Protein AF-0000000078794596 (afdb_homodimer)

InterPro domains:
  IPR001173 Glycosyltransferase 2-like [PF00535] (13-139)
  IPR029044 Nucleotide-diphospho-sugar transferases [G3DSA:3.90.550.10] (10-249)
  IPR029044 Nucleotide-diphospho-sugar transferases [SSF53448] (13-224)

Foldseek 3Di:
DAEEEEEEDADALQQLQALVQVVLAPDDPYAYEYEAQYADPVSSVVNCVSCVVVCPDPRYHYDYDPHHDFDFVRVVVSLVPGDHQKYAYDYSRKHWHNHQVVVVVVLCVVPVPFFKEFEKAFEAEPVRHTDDIWDDDDQWDALVRQLVCVLVVNGDFDRGRMMGGSVLCVVLPHFDDQARDPCRRVLSRSSSRNVTYGYDHDHTMYHYDYCPDPVLDLVNLVSVLVVLVVNLVSVLVSLCVVCVVPPDDDDSVRSNVSSVVSSLVVNLVSLLSSLLVAAQVVSVVVCVVCVVSYDPVSSVSSNVNHPPPD/DAEEEEEEDADALQQLQALVQVVLAPDDPYAYEYEAQYADPVSSVVNCVSCVVVCPDPRYHYDYDPHHDFDFVRVVVSLVVGDHQKYAYDYSRKHWHNHQVVVVVVLCVVPVPFFKEFEKAFEAEPVRHTDDIQDDDDQWDALVRQLVCVLVVNGDFDRGRMMGGSVLCVVVPHFDDQARDPCRRVLSRSSSRNVTYGYDHDHTMYHYDYCPDPVLDLVVLVSVLVVLVVNLVSVLVSLCVVPVVPPDPDDSVRSNVSSVVSSLVVNLVSLLSSLLVAAQVVSVVVCVVCVVSYDVVSSVSSNVNHPPPD

Secondary structure (DSSP, 8-state):
--EEEEEEES--TTHHHHHHHHHT-S--SEEEEEEE--SSHHHHHHHHHHHGGGTTSTTEEEEE-SSPPPHHHHHHHHHHH--SSEEEEPPTT-EE-TTHHHHHHHHHHH-TT-SEEEEEEEEE-TTS-EEEEPPP--SEE-HHHHHHHHHTT-----GGGEEEEHHHHHHTTSS-SS-SSTTHHHHHHHHHGGG-EEEEEEEEEEEE--TT-GGG-HHHHHHHHHHHHHHHHHHHHHHHHHHTTT-SS--HHHHHHHHHHHHHHHHHHHHHHHHHHS-HHHHHHHHHHTGGGS-HHHHHHHHHHS----/--EEEEEEES--TTHHHHHHHHHT-S--SEEEEEEE--SSHHHHHHHHHHHGGGTTSTTEEEEE-SSPPPHHHHHHHHHTT--SSEEEEPPTT-EE-TTHHHHHHHHHHH-TT--EEEEEEEEE-TTS-EEEEPPP--SEE-HHHHHHHHHTT-----GGGEEEEHHHHHHTTSS-SS-SSTTHHHHHHHHHGGG-EEEEEEEEEEEE--TT-GGG-HHHHHHHHHHHHHHHHHHHHHHHHHHTT--SSS-HHHHHHHHHHHHHHHHHHHHHHHHHHS-HHHHHHHHHHTGGGS-HHHHHHHHHHS----

Solvent-accessible surface area (backbone atoms only — not comparable to full-atom values): 32627 Å² total; per-residue (Å²): 95,50,31,23,41,29,34,57,31,72,59,62,94,38,27,66,57,18,52,52,24,59,76,52,38,70,49,78,58,49,35,39,41,38,33,42,35,25,81,44,72,66,47,37,49,54,49,47,62,69,44,52,85,55,58,79,43,88,51,42,46,79,50,71,50,94,59,54,59,54,48,19,63,46,53,38,61,47,56,73,70,54,71,21,54,25,37,34,50,43,56,34,61,28,37,47,37,44,54,36,61,44,52,50,51,53,51,44,69,75,38,73,86,47,50,27,39,36,48,19,35,34,34,20,36,84,84,67,43,81,72,48,64,54,66,81,63,30,53,59,38,48,41,65,56,48,50,47,24,38,68,67,62,50,46,85,84,56,60,59,42,36,38,30,28,36,65,52,41,53,74,70,66,43,48,53,72,85,34,67,59,62,54,42,50,57,55,38,51,57,66,49,13,76,78,9,36,36,46,43,82,55,71,31,34,37,44,56,48,51,85,82,38,71,90,65,37,70,78,49,52,64,55,40,58,58,22,45,53,48,41,47,51,53,50,47,53,52,49,51,63,54,43,70,71,69,72,66,91,68,54,60,71,56,54,53,48,47,51,50,51,43,48,39,50,51,47,34,50,51,47,30,52,48,10,43,73,35,47,55,68,59,33,48,51,51,40,64,75,40,43,90,58,35,59,67,68,48,49,54,55,13,58,68,41,20,53,75,81,118,94,51,31,23,42,29,34,57,30,72,58,62,94,37,27,66,57,20,52,52,25,59,76,52,38,72,48,79,61,48,37,37,41,39,35,40,35,23,81,42,73,67,46,37,50,53,50,47,62,71,44,52,86,56,56,78,42,87,50,41,46,77,51,70,50,94,58,56,60,55,49,19,59,45,51,38,60,49,57,72,69,54,72,21,52,25,36,34,50,42,57,34,60,27,36,46,37,45,54,37,61,42,52,50,51,52,51,43,68,76,38,74,86,46,47,26,38,35,48,20,35,34,32,20,35,85,83,68,44,81,72,48,65,54,64,79,63,28,55,58,38,49,41,65,57,51,50,48,25,38,68,68,62,50,46,86,85,56,61,59,42,37,38,30,27,37,65,53,41,53,73,70,67,43,48,53,72,82,32,65,59,63,53,42,51,57,56,40,51,57,67,48,14,76,77,9,35,37,45,44,81,57,70,29,33,38,44,56,50,52,85,81,38,71,89,66,37,70,78,48,51,63,54,41,57,58,22,45,53,49,43,49,52,55,50,47,53,51,49,52,63,56,47,70,74,62,82,62,92,67,55,62,70,58,52,53,50,47,52,52,49,44,47,40,51,51,48,35,50,51,48,32,52,49,10,44,74,37,46,56,68,60,32,48,51,51,41,66,75,39,44,89,58,35,59,69,69,49,49,54,56,13,59,69,42,20,54,74,80,119

pLDDT: mean 87.9, std 17.34, range [24.52, 98.88]

Structure (mmCIF, N/CA/C/O backbone):
data_AF-0000000078794596-model_v1
#
loop_
_entity.id
_entity.type
_entity.pdbx_description
1 polymer 'Glycosyl transferase family 2'
#
loop_
_atom_site.group_PDB
_atom_site.id
_atom_site.type_symbol
_atom_site.label_atom_id
_atom_site.label_alt_id
_atom_site.label_comp_id
_atom_site.label_asym_id
_atom_site.label_entity_id
_atom_site.label_seq_id
_atom_site.pdbx_PDB_ins_code
_atom_site.Cartn_x
_atom_site.Cartn_y
_atom_site.Cartn_z
_atom_site.occupancy
_atom_site.B_iso_or_equiv
_atom_site.auth_seq_id
_atom_site.auth_comp_id
_atom_site.auth_asym_id
_atom_site.auth_atom_id
_atom_site.pdbx_PDB_model_num
ATOM 1 N N . MET A 1 1 ? 18.156 30.609 3.379 1 90.88 1 MET A N 1
ATOM 2 C CA . MET A 1 1 ? 17.391 29.781 4.301 1 90.88 1 MET A CA 1
ATOM 3 C C . MET A 1 1 ? 16.859 28.531 3.598 1 90.88 1 MET A C 1
ATOM 5 O O . MET A 1 1 ? 16.281 28.609 2.512 1 90.88 1 MET A O 1
ATOM 9 N N . LYS A 1 2 ? 17.219 27.391 4.227 1 94.88 2 LYS A N 1
ATOM 10 C CA . LYS A 1 2 ? 16.953 26.141 3.518 1 94.88 2 LYS A CA 1
ATOM 11 C C . LYS A 1 2 ? 15.508 25.703 3.713 1 94.88 2 LYS A C 1
ATOM 13 O O . LYS A 1 2 ? 14.82 25.359 2.748 1 94.88 2 LYS A O 1
ATOM 18 N N . PHE A 1 3 ? 15.086 25.75 4.941 1 98.75 3 PHE A N 1
ATOM 19 C CA . PHE A 1 3 ? 13.758 25.219 5.211 1 98.75 3 PHE A CA 1
ATOM 20 C C . PHE A 1 3 ? 12.891 26.25 5.926 1 98.75 3 PHE A C 1
ATOM 22 O O . PHE A 1 3 ? 13.398 27.047 6.723 1 98.75 3 PHE A O 1
ATOM 29 N N . THR A 1 4 ? 11.602 26.344 5.68 1 98.88 4 THR A N 1
ATOM 30 C CA . THR A 1 4 ? 10.578 27 6.488 1 98.88 4 THR A CA 1
ATOM 31 C C . THR A 1 4 ? 9.602 25.969 7.066 1 98.88 4 THR A C 1
ATOM 33 O O . THR A 1 4 ? 9.016 25.172 6.328 1 98.88 4 THR A O 1
ATOM 36 N N . ILE A 1 5 ? 9.484 25.953 8.352 1 98.88 5 ILE A N 1
ATOM 37 C CA . ILE A 1 5 ? 8.422 25.219 9.023 1 98.88 5 ILE A CA 1
ATOM 38 C C . ILE A 1 5 ? 7.293 26.172 9.414 1 98.88 5 ILE A C 1
ATOM 40 O O . ILE A 1 5 ? 7.496 27.078 10.219 1 98.88 5 ILE A O 1
ATOM 44 N N . GLY A 1 6 ? 6.152 26.016 8.812 1 98.88 6 GLY A N 1
ATOM 45 C CA . GLY A 1 6 ? 4.965 26.734 9.258 1 98.88 6 GLY A CA 1
ATOM 46 C C . GLY A 1 6 ? 4.195 26.016 10.336 1 98.88 6 GLY A C 1
ATOM 47 O O . GLY A 1 6 ? 4.004 24.797 10.258 1 98.88 6 GLY A O 1
ATOM 48 N N . LEU A 1 7 ? 3.768 26.719 11.336 1 98.81 7 LEU A N 1
ATOM 49 C CA . LEU A 1 7 ? 2.99 26.141 12.43 1 98.81 7 LEU A CA 1
ATOM 50 C C . LEU A 1 7 ? 1.712 26.938 12.664 1 98.81 7 LEU A C 1
ATOM 52 O O . LEU A 1 7 ? 1.688 27.859 13.492 1 98.81 7 LEU A O 1
ATOM 56 N N . PRO A 1 8 ? 0.676 26.578 11.961 1 98.5 8 PRO A N 1
ATOM 57 C CA . PRO A 1 8 ? -0.634 27.156 12.273 1 98.5 8 PRO A CA 1
ATOM 58 C C . PRO A 1 8 ? -1.239 26.578 13.555 1 98.5 8 PRO A C 1
ATOM 60 O O . PRO A 1 8 ? -1.295 25.359 13.719 1 98.5 8 PRO A O 1
ATOM 63 N N . ILE A 1 9 ? -1.751 27.469 14.438 1 98.31 9 ILE A N 1
ATOM 64 C CA . ILE A 1 9 ? -2.189 26.969 15.734 1 98.31 9 ILE A CA 1
ATOM 65 C C . ILE A 1 9 ? -3.662 27.312 15.945 1 98.31 9 ILE A C 1
ATOM 67 O O . ILE A 1 9 ? -4.066 28.469 15.805 1 98.31 9 ILE A O 1
ATOM 71 N N . THR A 1 10 ? -4.426 26.266 16.219 1 95.31 10 THR A N 1
ATOM 72 C CA . THR A 1 10 ? -5.816 26.453 16.625 1 95.31 10 THR A CA 1
ATOM 73 C C . THR A 1 10 ? -6.09 25.766 17.953 1 95.31 10 THR A C 1
ATOM 75 O O . THR A 1 10 ? -7.086 26.062 18.625 1 95.31 10 THR A O 1
ATOM 78 N N . LYS A 1 11 ? -5.199 24.797 18.297 1 92.44 11 LYS A N 1
ATOM 79 C CA . LYS A 1 11 ? -5.336 24.016 19.531 1 92.44 11 LYS A CA 1
ATOM 80 C C . LYS A 1 11 ? -4.086 24.125 20.391 1 92.44 11 LYS A C 1
ATOM 82 O O . LYS A 1 11 ? -2.988 24.359 19.891 1 92.44 11 LYS A O 1
ATOM 87 N N . THR A 1 12 ? -4.359 23.812 21.766 1 96.19 12 THR A N 1
ATOM 88 C CA . THR A 1 12 ? -3.215 24.031 22.641 1 96.19 12 THR A CA 1
ATOM 89 C C . THR A 1 12 ? -2.809 22.719 23.328 1 96.19 12 THR A C 1
ATOM 91 O O . THR A 1 12 ? -1.715 22.625 23.875 1 96.19 12 THR A O 1
ATOM 94 N N . LYS A 1 13 ? -3.627 21.719 23.406 1 94 13 LYS A N 1
ATOM 95 C CA . LYS A 1 13 ? -3.422 20.516 24.203 1 94 13 LYS A CA 1
ATOM 96 C C . LYS A 1 13 ? -2.035 19.922 23.969 1 94 13 LYS A C 1
ATOM 98 O O . LYS A 1 13 ? -1.336 19.562 24.906 1 94 13 LYS A O 1
ATOM 103 N N . TYR A 1 14 ? -1.513 19.891 22.734 1 96.75 14 TYR A N 1
ATOM 104 C CA . TYR A 1 14 ? -0.239 19.266 22.391 1 96.75 14 TYR A CA 1
ATOM 105 C C . TYR A 1 14 ? 0.725 20.297 21.797 1 96.75 14 TYR A C 1
ATOM 107 O O . TYR A 1 14 ? 1.727 19.922 21.188 1 96.75 14 TYR A O 1
ATOM 115 N N . LEU A 1 15 ? 0.497 21.531 22.047 1 98.06 15 LEU A N 1
ATOM 116 C CA . LEU A 1 15 ? 1.23 22.594 21.391 1 98.06 15 LEU A CA 1
ATOM 117 C C . LEU A 1 15 ? 2.672 22.656 21.875 1 98.06 15 LEU A C 1
ATOM 119 O O . LEU A 1 15 ? 3.598 22.859 21.094 1 98.06 15 LEU A O 1
ATOM 123 N N . LYS A 1 16 ? 2.859 22.516 23.172 1 98.06 16 LYS A N 1
ATOM 124 C CA . LYS A 1 16 ? 4.211 22.578 23.719 1 98.06 16 LYS A CA 1
ATOM 125 C C . LYS A 1 16 ? 5.094 21.484 23.109 1 98.06 16 LYS A C 1
ATOM 127 O O . LYS A 1 16 ? 6.242 21.734 22.734 1 98.06 16 LYS A O 1
ATOM 132 N N . VAL A 1 17 ? 4.527 20.281 23.031 1 97.56 17 VAL A N 1
ATOM 133 C CA . VAL A 1 17 ? 5.254 19.156 22.453 1 97.56 17 VAL A CA 1
ATOM 134 C C . VAL A 1 17 ? 5.598 19.453 21 1 97.56 17 VAL A C 1
ATOM 136 O O . VAL A 1 17 ? 6.719 19.188 20.547 1 97.56 17 VAL A O 1
ATOM 139 N N . ALA A 1 18 ? 4.652 19.938 20.25 1 98.19 18 ALA A N 1
ATOM 140 C CA . ALA A 1 18 ? 4.875 20.297 18.859 1 98.19 18 ALA A CA 1
ATOM 141 C C . ALA A 1 18 ? 5.988 21.344 18.734 1 98.19 18 ALA A C 1
ATOM 143 O O . ALA A 1 18 ? 6.934 21.156 17.953 1 98.19 18 ALA A O 1
ATOM 144 N N . LEU A 1 19 ? 5.895 22.391 19.516 1 98.5 19 LEU A N 1
ATOM 145 C CA . LEU A 1 19 ? 6.875 23.484 19.484 1 98.5 19 LEU A CA 1
ATOM 146 C C . LEU A 1 19 ? 8.266 22.969 19.844 1 98.5 19 LEU A C 1
ATOM 148 O O . LEU A 1 19 ? 9.242 23.266 19.156 1 98.5 19 LEU A O 1
ATOM 152 N N . ASP A 1 20 ? 8.359 22.156 20.906 1 98.31 20 ASP A N 1
ATOM 153 C CA . ASP A 1 20 ? 9.633 21.594 21.344 1 98.31 20 ASP A CA 1
ATOM 154 C C . ASP A 1 20 ? 10.266 20.734 20.234 1 98.31 20 ASP A C 1
ATOM 156 O O . ASP A 1 20 ? 11.477 20.797 20.016 1 98.31 20 ASP A O 1
ATOM 160 N N . SER A 1 21 ? 9.453 19.984 19.531 1 98.5 21 SER A N 1
ATOM 161 C CA . SER A 1 21 ? 9.969 19.109 18.5 1 98.5 21 SER A CA 1
ATOM 162 C C . SER A 1 21 ? 10.523 19.906 17.328 1 98.5 21 SER A C 1
ATOM 164 O O . SER A 1 21 ? 11.445 19.453 16.641 1 98.5 21 SER A O 1
ATOM 166 N N . ILE A 1 22 ? 9.969 21.078 17.062 1 98.31 22 ILE A N 1
ATOM 167 C CA . ILE A 1 22 ? 10.406 21.906 15.953 1 98.31 22 ILE A CA 1
ATOM 168 C C . ILE A 1 22 ? 11.719 22.594 16.312 1 98.31 22 ILE A C 1
ATOM 170 O O . ILE A 1 22 ? 12.672 22.578 15.523 1 98.31 22 ILE A O 1
ATOM 174 N N . VAL A 1 23 ? 11.82 23.156 17.484 1 97.12 23 VAL A N 1
ATOM 175 C CA . VAL A 1 23 ? 12.961 23.984 17.844 1 97.12 23 VAL A CA 1
ATOM 176 C C . VAL A 1 23 ? 14.18 23.109 18.109 1 97.12 23 VAL A C 1
ATOM 178 O O . VAL A 1 23 ? 15.312 23.594 18.141 1 97.12 23 VAL A O 1
ATOM 181 N N . ASN A 1 24 ? 13.977 21.781 18.281 1 95.31 24 ASN A N 1
ATOM 182 C CA . ASN A 1 24 ? 15.07 20.875 18.625 1 95.31 24 ASN A CA 1
ATOM 183 C C . ASN A 1 24 ? 15.578 20.125 17.406 1 95.31 24 ASN A C 1
ATOM 185 O O . ASN A 1 24 ? 16.234 19.094 17.531 1 95.31 24 ASN A O 1
ATOM 189 N N . GLN A 1 25 ? 15.305 20.641 16.297 1 97.94 25 GLN A N 1
ATOM 190 C CA . GLN A 1 25 ? 15.828 20.016 15.078 1 97.94 25 GLN A CA 1
ATOM 191 C C . GLN A 1 25 ? 17.344 20.078 15.031 1 97.94 25 GLN A C 1
ATOM 193 O O . GLN A 1 25 ? 17.938 21.094 15.406 1 97.94 25 GLN A O 1
ATOM 198 N N . SER A 1 26 ? 17.953 19.047 14.508 1 98 26 SER A N 1
ATOM 199 C CA . SER A 1 26 ? 19.406 18.953 14.453 1 98 26 SER A CA 1
ATOM 200 C C . SER A 1 26 ? 19.969 19.781 13.305 1 98 26 SER A C 1
ATOM 202 O O . SER A 1 26 ? 21.141 20.188 13.336 1 98 26 SER A O 1
ATOM 204 N N . PHE A 1 27 ? 19.219 20.031 12.305 1 97.75 27 PHE A N 1
ATOM 205 C CA . PHE A 1 27 ? 19.625 20.859 11.164 1 97.75 27 PHE A CA 1
ATOM 206 C C . PHE A 1 27 ? 19.516 22.344 11.508 1 97.75 27 PHE A C 1
ATOM 208 O O . PHE A 1 27 ? 18.484 22.797 11.992 1 97.75 27 PHE A O 1
ATOM 215 N N . PRO A 1 28 ? 20.406 23.172 11.148 1 96.44 28 PRO A N 1
ATOM 216 C CA . PRO A 1 28 ? 20.453 24.531 11.688 1 96.44 28 PRO A CA 1
ATOM 217 C C . PRO A 1 28 ? 19.797 25.547 10.758 1 96.44 28 PRO A C 1
ATOM 219 O O . PRO A 1 28 ? 19.359 26.609 11.211 1 96.44 28 PRO A O 1
ATOM 222 N N . ASP A 1 29 ? 19.766 25.328 9.516 1 98.06 29 ASP A N 1
ATOM 223 C CA . ASP A 1 29 ? 19.375 26.359 8.555 1 98.06 29 ASP A CA 1
ATOM 224 C C . ASP A 1 29 ? 17.891 26.297 8.25 1 98.06 29 ASP A C 1
ATOM 226 O O . ASP A 1 29 ? 17.484 25.891 7.156 1 98.06 29 ASP A O 1
ATOM 230 N N . TYR A 1 30 ? 17.031 26.75 9.203 1 98.62 30 TYR A N 1
ATOM 231 C CA . TYR A 1 30 ? 15.586 26.797 9.008 1 98.62 30 TYR A CA 1
ATOM 232 C C . TYR A 1 30 ? 14.969 27.953 9.781 1 98.62 30 TYR A C 1
ATOM 234 O O . TYR A 1 30 ? 15.594 28.5 10.688 1 98.62 30 TYR A O 1
ATOM 242 N N . GLU A 1 31 ? 13.789 28.328 9.367 1 98.62 31 GLU A N 1
ATOM 243 C CA . GLU A 1 31 ? 12.977 29.297 10.102 1 98.62 31 GLU A CA 1
ATOM 244 C C . GLU A 1 31 ? 11.633 28.688 10.508 1 98.62 31 GLU A C 1
ATOM 246 O O . GLU A 1 31 ? 11.195 27.703 9.922 1 98.62 31 GLU A O 1
ATOM 251 N N . ILE A 1 32 ? 11.094 29.219 11.539 1 98.75 32 ILE A N 1
ATOM 252 C CA . ILE A 1 32 ? 9.781 28.828 12.031 1 98.75 32 ILE A CA 1
ATOM 253 C C . ILE A 1 32 ? 8.812 30.016 11.914 1 98.75 32 ILE A C 1
ATOM 255 O O . ILE A 1 32 ? 9.117 31.109 12.367 1 98.75 32 ILE A O 1
ATOM 259 N N . ILE A 1 33 ? 7.727 29.781 11.297 1 98.88 33 ILE A N 1
ATOM 260 C CA . ILE A 1 33 ? 6.676 30.797 11.234 1 98.88 33 ILE A CA 1
ATOM 261 C C . ILE A 1 33 ? 5.445 30.297 11.992 1 98.88 33 ILE A C 1
ATOM 263 O O . ILE A 1 33 ? 4.762 29.375 11.547 1 98.88 33 ILE A O 1
ATOM 267 N N . ILE A 1 34 ? 5.18 30.938 13.109 1 98.81 34 ILE A N 1
ATOM 268 C CA . ILE A 1 34 ? 4.074 30.562 13.984 1 98.81 34 ILE A CA 1
ATOM 269 C C . ILE A 1 34 ? 2.873 31.469 13.719 1 98.81 34 ILE A C 1
ATOM 271 O O . ILE A 1 34 ? 2.982 32.688 13.805 1 98.81 34 ILE A O 1
ATOM 275 N N . LYS A 1 35 ? 1.809 30.875 13.359 1 98.81 35 LYS A N 1
ATOM 276 C CA . LYS A 1 35 ? 0.577 31.625 13.125 1 98.81 35 LYS A CA 1
ATOM 277 C C . LYS A 1 35 ? -0.486 31.281 14.164 1 98.81 35 LYS A C 1
ATOM 279 O O . LYS A 1 35 ? -1.028 30.172 14.156 1 98.81 35 LYS A O 1
ATOM 284 N N . ASN A 1 36 ? -0.787 32.219 15.008 1 98.75 36 ASN A N 1
ATOM 285 C CA . ASN A 1 36 ? -1.881 32.125 15.961 1 98.75 36 ASN A CA 1
ATOM 286 C C . ASN A 1 36 ? -3.236 32.344 15.297 1 98.75 36 ASN A C 1
ATOM 288 O O . ASN A 1 36 ? -3.623 33.469 15.031 1 98.75 36 ASN A O 1
ATOM 292 N N . ASN A 1 37 ? -3.912 31.219 15.102 1 98.19 37 ASN A N 1
ATOM 293 C CA . ASN A 1 37 ? -5.219 31.234 14.453 1 98.19 37 ASN A CA 1
ATOM 294 C C . ASN A 1 37 ? -6.332 30.859 15.43 1 98.19 37 ASN A C 1
ATOM 296 O O . ASN A 1 37 ? -7.258 30.125 15.062 1 98.19 37 ASN A O 1
ATOM 300 N N . GLY A 1 38 ? -6.27 31.312 16.609 1 96.75 38 GLY A N 1
ATOM 301 C CA . GLY A 1 38 ? -7.266 31.062 17.641 1 96.75 38 GLY A CA 1
ATOM 302 C C . GLY A 1 38 ? -8.641 31.609 17.281 1 96.75 38 GLY A C 1
ATOM 303 O O . GLY A 1 38 ? -8.758 32.688 16.688 1 96.75 38 GLY A O 1
ATOM 304 N N . ALA A 1 39 ? -9.633 30.938 17.75 1 93.62 39 ALA A N 1
ATOM 305 C CA . ALA A 1 39 ? -11.008 31.266 17.391 1 93.62 39 ALA A CA 1
ATOM 306 C C . ALA A 1 39 ? -11.539 32.406 18.25 1 93.62 39 ALA A C 1
ATOM 308 O O . ALA A 1 39 ? -12.469 33.125 17.844 1 93.62 39 ALA A O 1
ATOM 309 N N . THR A 1 40 ? -11 32.531 19.516 1 95.56 40 THR A N 1
ATOM 310 C CA . THR A 1 40 ? -11.414 33.594 20.453 1 95.56 40 THR A CA 1
ATOM 311 C C . THR A 1 40 ? -10.195 34.344 20.984 1 95.56 40 THR A C 1
ATOM 313 O O . THR A 1 40 ? -9.062 33.875 20.859 1 95.56 40 THR A O 1
ATOM 316 N N . GLU A 1 41 ? -10.539 35.438 21.547 1 96.06 41 GLU A N 1
ATOM 317 C CA . GLU A 1 41 ? -9.461 36.188 22.172 1 96.06 41 GLU A CA 1
ATOM 318 C C . GLU A 1 41 ? -8.805 35.406 23.297 1 96.06 41 GLU A C 1
ATOM 320 O O . GLU A 1 41 ? -7.59 35.5 23.484 1 96.06 41 GLU A O 1
ATOM 325 N N . GLU A 1 42 ? -9.602 34.688 24 1 96.5 42 GLU A N 1
ATOM 326 C CA . GLU A 1 42 ? -9.078 33.875 25.094 1 96.5 42 GLU A CA 1
ATOM 327 C C . GLU A 1 42 ? -8.133 32.812 24.562 1 96.5 42 GLU A C 1
ATOM 329 O O . GLU A 1 42 ? -7.074 32.562 25.141 1 96.5 42 GLU A O 1
ATOM 334 N N . LYS A 1 43 ? -8.531 32.219 23.516 1 96.75 43 LYS A N 1
ATOM 335 C CA . LYS A 1 43 ? -7.691 31.188 22.906 1 96.75 43 LYS A CA 1
ATOM 336 C C . LYS A 1 43 ? -6.395 31.781 22.375 1 96.75 43 LYS A C 1
ATOM 338 O O . LYS A 1 43 ? -5.324 31.172 22.516 1 96.75 43 LYS A O 1
ATOM 343 N N . LYS A 1 44 ? -6.461 32.875 21.766 1 97.81 44 LYS A N 1
ATOM 344 C CA . LYS A 1 44 ? -5.273 33.562 21.25 1 97.81 44 LYS A CA 1
ATOM 345 C C . LYS A 1 44 ? -4.281 33.844 22.359 1 97.81 44 LYS A C 1
ATOM 347 O O . LYS A 1 44 ? -3.072 33.688 22.188 1 97.81 44 LYS A O 1
ATOM 352 N N . LYS A 1 45 ? -4.863 34.25 23.438 1 97.81 45 LYS A N 1
ATOM 353 C CA . LYS A 1 45 ? -4.012 34.562 24.578 1 97.81 45 LYS A CA 1
ATOM 354 C C . LYS A 1 45 ? -3.344 33.281 25.109 1 97.81 45 LYS A C 1
ATOM 356 O O . LYS A 1 45 ? -2.17 33.312 25.484 1 97.81 45 LYS A O 1
ATOM 361 N N . GLU A 1 46 ? -4.121 32.281 25.188 1 98 46 GLU A N 1
ATOM 362 C CA . GLU A 1 46 ? -3.594 30.984 25.609 1 98 46 GLU A CA 1
ATOM 363 C C . GLU A 1 46 ? -2.453 30.531 24.703 1 98 46 GLU A C 1
ATOM 365 O O . GLU A 1 46 ? -1.393 30.125 25.188 1 98 46 GLU A O 1
ATOM 370 N N . ILE A 1 47 ? -2.664 30.641 23.422 1 98.5 47 ILE A N 1
ATOM 371 C CA . ILE A 1 47 ? -1.67 30.234 22.422 1 98.5 47 ILE A CA 1
ATOM 372 C C . ILE A 1 47 ? -0.412 31.078 22.594 1 98.5 47 ILE A C 1
ATOM 374 O O . ILE A 1 47 ? 0.703 30.562 22.625 1 98.5 47 ILE A O 1
ATOM 378 N N . LYS A 1 48 ? -0.614 32.344 22.703 1 98.19 48 LYS A N 1
ATOM 379 C CA . LYS A 1 48 ? 0.512 33.25 22.875 1 98.19 48 LYS A CA 1
ATOM 380 C C . LYS A 1 48 ? 1.331 32.906 24.109 1 98.19 48 LYS A C 1
ATOM 382 O O . LYS A 1 48 ? 2.562 32.906 24.062 1 98.19 48 LYS A O 1
ATOM 387 N N . GLY A 1 49 ? 0.634 32.625 25.156 1 98.31 49 GLY A N 1
ATOM 388 C CA . GLY A 1 49 ? 1.313 32.25 26.391 1 98.31 49 GLY A CA 1
ATOM 389 C C . GLY A 1 49 ? 2.232 31.047 26.219 1 98.31 49 GLY A C 1
ATOM 390 O O . GLY A 1 49 ? 3.354 31.047 26.734 1 98.31 49 GLY A O 1
ATOM 391 N N . ILE A 1 50 ? 1.801 30.125 25.5 1 98.44 50 ILE A N 1
ATOM 392 C CA . ILE A 1 50 ? 2.574 28.906 25.297 1 98.44 50 ILE A CA 1
ATOM 393 C C . ILE A 1 50 ? 3.738 29.188 24.344 1 98.44 50 ILE A C 1
ATOM 395 O O . ILE A 1 50 ? 4.824 28.625 24.5 1 98.44 50 ILE A O 1
ATOM 399 N N . CYS A 1 51 ? 3.561 30.109 23.438 1 98.44 51 CYS A N 1
ATOM 400 C CA . CYS A 1 51 ? 4.555 30.391 22.406 1 98.44 51 CYS A CA 1
ATOM 401 C C . CYS A 1 51 ? 5.629 31.328 22.938 1 98.44 51 CYS A C 1
ATOM 403 O O . CYS A 1 51 ? 6.742 31.375 22.406 1 98.44 51 CYS A O 1
ATOM 405 N N . ASP A 1 52 ? 5.387 32.062 23.953 1 98.06 52 ASP A N 1
ATOM 406 C CA . ASP A 1 52 ? 6.211 33.156 24.453 1 98.06 52 ASP A CA 1
ATOM 407 C C . ASP A 1 52 ? 7.656 32.719 24.656 1 98.06 52 ASP A C 1
ATOM 409 O O . ASP A 1 52 ? 8.586 33.375 24.188 1 98.06 52 ASP A O 1
ATOM 413 N N . PRO A 1 53 ? 7.879 31.578 25.25 1 97.38 53 PRO A N 1
ATOM 414 C CA . PRO A 1 53 ? 9.258 31.156 25.5 1 97.38 53 PRO A CA 1
ATOM 415 C C . PRO A 1 53 ? 10.047 30.922 24.219 1 97.38 53 PRO A C 1
ATOM 417 O O . PRO A 1 53 ? 11.281 30.859 24.25 1 97.38 53 PRO A O 1
ATOM 420 N N . TYR A 1 54 ? 9.367 30.75 23.125 1 97.38 54 TYR A N 1
ATOM 421 C CA . TYR A 1 54 ? 10.016 30.406 21.875 1 97.38 54 TYR A CA 1
ATOM 422 C C . TYR A 1 54 ? 10.234 31.641 21.016 1 97.38 54 TYR A C 1
ATOM 424 O O . TYR A 1 54 ? 10.969 31.594 20.016 1 97.38 54 TYR A O 1
ATOM 432 N N . LEU A 1 55 ? 9.656 32.719 21.344 1 96.75 55 LEU A N 1
ATOM 433 C CA . LEU A 1 55 ? 9.57 33.875 20.453 1 96.75 55 LEU A CA 1
ATOM 434 C C . LEU A 1 55 ? 10.867 34.688 20.484 1 96.75 55 LEU A C 1
ATOM 436 O O . LEU A 1 55 ? 11.094 35.531 19.625 1 96.75 55 LEU A O 1
ATOM 440 N N . ASN A 1 56 ? 11.789 34.406 21.328 1 93.75 56 ASN A N 1
ATOM 441 C CA . ASN A 1 56 ? 13.047 35.125 21.438 1 93.75 56 ASN A CA 1
ATOM 442 C C . ASN A 1 56 ? 14.109 34.562 20.5 1 93.75 56 ASN A C 1
ATOM 444 O O . ASN A 1 56 ? 15.18 35.156 20.328 1 93.75 56 ASN A O 1
ATOM 448 N N . LYS A 1 57 ? 13.82 33.562 19.906 1 94.12 57 LYS A N 1
ATOM 449 C CA . LYS A 1 57 ? 14.75 32.969 18.938 1 94.12 57 LYS A CA 1
ATOM 450 C C . LYS A 1 57 ? 14.773 33.781 17.641 1 94.12 57 LYS A C 1
ATOM 452 O O . LYS A 1 57 ? 13.727 34.219 17.156 1 94.12 57 LYS A O 1
ATOM 457 N N . LYS A 1 58 ? 15.914 33.875 17.062 1 93.44 58 LYS A N 1
ATOM 458 C CA . LYS A 1 58 ? 16.109 34.719 15.883 1 93.44 58 LYS A CA 1
ATOM 459 C C . LYS A 1 58 ? 15.406 34.156 14.664 1 93.44 58 LYS A C 1
ATOM 461 O O . LYS A 1 58 ? 15 34.875 13.766 1 93.44 58 LYS A O 1
ATOM 466 N N . ASN A 1 59 ? 15.289 32.875 14.625 1 96.12 59 ASN A N 1
ATOM 467 C CA . ASN A 1 59 ? 14.727 32.219 13.445 1 96.12 59 ASN A CA 1
ATOM 468 C C . ASN A 1 59 ? 13.227 31.984 13.594 1 96.12 59 ASN A C 1
ATOM 470 O O . ASN A 1 59 ? 12.648 31.172 12.875 1 96.12 59 ASN A O 1
ATOM 474 N N . VAL A 1 60 ? 12.531 32.688 14.586 1 97.81 60 VAL A N 1
ATOM 475 C CA . VAL A 1 60 ? 11.109 32.469 14.836 1 97.81 60 VAL A CA 1
ATOM 476 C C . VAL A 1 60 ? 10.344 33.75 14.508 1 97.81 60 VAL A C 1
ATOM 478 O O . VAL A 1 60 ? 10.703 34.844 14.984 1 97.81 60 VAL A O 1
ATOM 481 N N . THR A 1 61 ? 9.359 33.656 13.688 1 98.06 61 THR A N 1
ATOM 482 C CA . THR A 1 61 ? 8.398 34.719 13.406 1 98.06 61 THR A CA 1
ATOM 483 C C . THR A 1 61 ? 7.016 34.344 13.938 1 98.06 61 THR A C 1
ATOM 485 O O . THR A 1 61 ? 6.547 33.219 13.719 1 98.06 61 THR A O 1
ATOM 488 N N . TYR A 1 62 ? 6.43 35.219 14.695 1 98.5 62 TYR A N 1
ATOM 489 C CA . TYR A 1 62 ? 5.105 35 15.266 1 98.5 62 TYR A CA 1
ATOM 490 C C . TYR A 1 62 ? 4.125 36.062 14.781 1 98.5 62 TYR A C 1
ATOM 492 O O . TYR A 1 62 ? 4.469 37.25 14.719 1 98.5 62 TYR A O 1
ATOM 500 N N . PHE A 1 63 ? 2.945 35.656 14.328 1 98.19 63 PHE A N 1
ATOM 501 C CA . PHE A 1 63 ? 1.893 36.625 14.031 1 98.19 63 PHE A CA 1
ATOM 502 C C . PHE A 1 63 ? 0.517 36 14.258 1 98.19 63 PHE A C 1
ATOM 504 O O . PHE A 1 63 ? 0.399 34.812 14.492 1 98.19 63 PHE A O 1
ATOM 511 N N . GLU A 1 64 ? -0.55 36.844 14.328 1 97.69 64 GLU A N 1
ATOM 512 C CA . GLU A 1 64 ? -1.889 36.406 14.719 1 97.69 64 GLU A CA 1
ATOM 513 C C . GLU A 1 64 ? -2.914 36.75 13.641 1 97.69 64 GLU A C 1
ATOM 515 O O . GLU A 1 64 ? -2.768 37.75 12.938 1 97.69 64 GLU A O 1
ATOM 520 N N . SER A 1 65 ? -3.891 35.906 13.562 1 95.06 65 SER A N 1
ATOM 521 C CA . SER A 1 65 ? -5.051 36.219 12.742 1 95.06 65 SER A CA 1
ATOM 522 C C . SER A 1 65 ? -6.008 37.156 13.477 1 95.06 65 SER A C 1
ATOM 524 O O . SER A 1 65 ? -6.191 37.031 14.688 1 95.06 65 SER A O 1
ATOM 526 N N . GLU A 1 66 ? -6.582 38.125 12.711 1 93.75 66 GLU A N 1
ATOM 527 C CA . GLU A 1 66 ? -7.652 38.938 13.305 1 93.75 66 GLU A CA 1
ATOM 528 C C . GLU A 1 66 ? -8.875 38.094 13.609 1 93.75 66 GLU A C 1
ATOM 530 O O . GLU A 1 66 ? -9.484 38.219 14.672 1 93.75 66 GLU A O 1
ATOM 535 N N . GLN A 1 67 ? -9.234 37.312 12.641 1 94.25 67 GLN A N 1
ATOM 536 C CA . GLN A 1 67 ? -10.273 36.312 12.781 1 94.25 67 GLN A CA 1
ATOM 537 C C . GLN A 1 67 ? -9.773 34.938 12.328 1 94.25 67 GLN A C 1
ATOM 539 O O . GLN A 1 67 ? -8.891 34.844 11.469 1 94.25 67 GLN A O 1
ATOM 544 N N . GLN A 1 68 ? -10.398 33.969 12.945 1 94.5 68 GLN A N 1
ATOM 545 C CA . GLN A 1 68 ? -9.961 32.625 12.57 1 94.5 68 GLN A CA 1
ATOM 546 C C . GLN A 1 68 ? -10.203 32.375 11.086 1 94.5 68 GLN A C 1
ATOM 548 O O . GLN A 1 68 ? -11.305 32.594 10.578 1 94.5 68 GLN A O 1
ATOM 553 N N . LEU A 1 69 ? -9.203 31.922 10.438 1 94.5 69 LEU A N 1
ATOM 554 C CA . LEU A 1 69 ? -9.273 31.609 9.016 1 94.5 69 LEU A CA 1
ATOM 555 C C . LEU A 1 69 ? -9.438 30.109 8.789 1 94.5 69 LEU A C 1
ATOM 557 O O . LEU A 1 69 ? -8.984 29.312 9.602 1 94.5 69 LEU A O 1
ATOM 561 N N . PRO A 1 70 ? -10.062 29.75 7.617 1 92.06 70 PRO A N 1
ATOM 562 C CA . PRO A 1 70 ? -10.039 28.328 7.23 1 92.06 70 PRO A CA 1
ATOM 563 C C . PRO A 1 70 ? -8.633 27.828 6.949 1 92.06 70 PRO A C 1
ATOM 565 O O . PRO A 1 70 ? -7.699 28.625 6.801 1 92.06 70 PRO A O 1
ATOM 568 N N . MET A 1 71 ? -8.484 26.609 6.855 1 94 71 MET A N 1
ATOM 569 C CA . MET A 1 71 ? -7.18 25.953 6.82 1 94 71 MET A CA 1
ATOM 570 C C . MET A 1 71 ? -6.355 26.453 5.633 1 94 71 MET A C 1
ATOM 572 O O . MET A 1 71 ? -5.23 26.922 5.809 1 94 71 MET A O 1
ATOM 576 N N . GLY A 1 72 ? -6.871 26.375 4.418 1 95.75 72 GLY A N 1
ATOM 577 C CA . GLY A 1 72 ? -6.148 26.781 3.223 1 95.75 72 GLY A CA 1
ATOM 578 C C . GLY A 1 72 ? -5.641 28.203 3.289 1 95.75 72 GLY A C 1
ATOM 579 O O . GLY A 1 72 ? -4.43 28.438 3.256 1 95.75 72 GLY A O 1
ATOM 580 N N . PRO A 1 73 ? -6.555 29.172 3.426 1 96.5 73 PRO A N 1
ATOM 581 C CA . PRO A 1 73 ? -6.152 30.578 3.57 1 96.5 73 PRO A CA 1
ATOM 582 C C . PRO A 1 73 ? -5.184 30.797 4.727 1 96.5 73 PRO A C 1
ATOM 584 O O . PRO A 1 73 ? -4.246 31.578 4.609 1 96.5 73 PRO A O 1
ATOM 587 N N . ASN A 1 74 ? -5.426 30.094 5.828 1 97.31 74 ASN A N 1
ATOM 588 C CA . ASN A 1 74 ? -4.523 30.203 6.969 1 97.31 74 ASN A CA 1
ATOM 589 C C . ASN A 1 74 ? -3.104 29.781 6.602 1 97.31 74 ASN A C 1
ATOM 591 O O . ASN A 1 74 ? -2.145 30.5 6.883 1 97.31 74 ASN A O 1
ATOM 595 N N . PHE A 1 75 ? -2.934 28.625 5.957 1 98.38 75 PHE A N 1
ATOM 596 C CA . PHE A 1 75 ? -1.634 28.094 5.547 1 98.38 75 PHE A CA 1
ATOM 597 C C . PHE A 1 75 ? -0.958 29.047 4.562 1 98.38 75 PHE A C 1
ATOM 599 O O . PHE A 1 75 ? 0.258 29.234 4.613 1 98.38 75 PHE A O 1
ATOM 606 N N . ASN A 1 76 ? -1.746 29.672 3.709 1 98.38 76 ASN A N 1
ATOM 607 C CA . ASN A 1 76 ? -1.197 30.547 2.678 1 98.38 76 ASN A CA 1
ATOM 608 C C . ASN A 1 76 ? -0.623 31.828 3.277 1 98.38 76 ASN A C 1
ATOM 610 O O . ASN A 1 76 ? 0.336 32.406 2.746 1 98.38 76 ASN A O 1
ATOM 614 N N . THR A 1 77 ? -1.207 32.344 4.379 1 98.38 77 THR A N 1
ATOM 615 C CA . THR A 1 77 ? -0.624 33.531 5.039 1 98.38 77 THR A CA 1
ATOM 616 C C . THR A 1 77 ? 0.777 33.188 5.555 1 98.38 77 THR A C 1
ATOM 618 O O . THR A 1 77 ? 1.638 34.094 5.609 1 98.38 77 THR A O 1
ATOM 621 N N . ILE A 1 78 ? 0.971 31.953 5.984 1 98.81 78 ILE A N 1
ATOM 622 C CA . ILE A 1 78 ? 2.289 31.5 6.422 1 98.81 78 ILE A CA 1
ATOM 623 C C . ILE A 1 78 ? 3.219 31.375 5.215 1 98.81 78 ILE A C 1
ATOM 625 O O . ILE A 1 78 ? 4.355 31.859 5.25 1 98.81 78 ILE A O 1
ATOM 629 N N . LEU A 1 79 ? 2.725 30.781 4.148 1 98.75 79 LEU A N 1
ATOM 630 C CA . LEU A 1 79 ? 3.494 30.609 2.924 1 98.75 79 LEU A CA 1
ATOM 631 C C . LEU A 1 79 ? 3.967 31.953 2.385 1 98.75 79 LEU A C 1
ATOM 633 O O . LEU A 1 79 ? 5.098 32.062 1.903 1 98.75 79 LEU A O 1
ATOM 637 N N . ASP A 1 80 ? 3.121 32.938 2.477 1 98.5 80 ASP A N 1
ATOM 638 C CA . ASP A 1 80 ? 3.43 34.281 1.982 1 98.5 80 ASP A CA 1
ATOM 639 C C . ASP A 1 80 ? 4.66 34.875 2.678 1 98.5 80 ASP A C 1
ATOM 641 O O . ASP A 1 80 ? 5.387 35.688 2.1 1 98.5 80 ASP A O 1
ATOM 645 N N . LYS A 1 81 ? 4.93 34.469 3.855 1 98.31 81 LYS A N 1
ATOM 646 C CA . LYS A 1 81 ? 6.027 35 4.648 1 98.31 81 LYS A CA 1
ATOM 647 C C . LYS A 1 81 ? 7.258 34.125 4.582 1 98.31 81 LYS A C 1
ATOM 649 O O . LYS A 1 81 ? 8.328 34.469 5.078 1 98.31 81 LYS A O 1
ATOM 654 N N . ALA A 1 82 ? 7.141 32.969 3.971 1 98.69 82 ALA A N 1
ATOM 655 C CA . ALA A 1 82 ? 8.195 31.969 3.988 1 98.69 82 ALA A CA 1
ATOM 656 C C . ALA A 1 82 ? 9.398 32.406 3.168 1 98.69 82 ALA A C 1
ATOM 658 O O . ALA A 1 82 ? 9.242 32.938 2.064 1 98.69 82 ALA A O 1
ATOM 659 N N . LYS A 1 83 ? 10.562 32.156 3.633 1 98.25 83 LYS A N 1
ATOM 660 C CA . LYS A 1 83 ? 11.797 32.531 2.947 1 98.25 83 LYS A CA 1
ATOM 661 C C . LYS A 1 83 ? 12.625 31.297 2.58 1 98.25 83 LYS A C 1
ATOM 663 O O . LYS A 1 83 ? 13.586 31.406 1.812 1 98.25 83 LYS A O 1
ATOM 668 N N . GLY A 1 84 ? 12.266 30.172 3.1 1 98.69 84 GLY A N 1
ATOM 669 C CA . GLY A 1 84 ? 13.023 28.953 2.855 1 98.69 84 GLY A CA 1
ATOM 670 C C . GLY A 1 84 ? 12.867 28.422 1.44 1 98.69 84 GLY A C 1
ATOM 671 O O . GLY A 1 84 ? 11.797 28.562 0.834 1 98.69 84 GLY A O 1
ATOM 672 N N . ASP A 1 85 ? 13.922 27.734 0.96 1 98.75 85 ASP A N 1
ATOM 673 C CA . ASP A 1 85 ? 13.859 27.078 -0.342 1 98.75 85 ASP A CA 1
ATOM 674 C C . ASP A 1 85 ? 12.797 25.984 -0.357 1 98.75 85 ASP A C 1
ATOM 676 O O . ASP A 1 85 ? 12.195 25.719 -1.397 1 98.75 85 ASP A O 1
ATOM 680 N N . PHE A 1 86 ? 12.633 25.359 0.787 1 98.88 86 PHE A N 1
ATOM 681 C CA . PHE A 1 86 ? 11.641 24.312 0.965 1 98.88 86 PHE A CA 1
ATOM 682 C C . PHE A 1 86 ? 10.703 24.641 2.115 1 98.88 86 PHE A C 1
ATOM 684 O O . PHE A 1 86 ? 11.094 25.312 3.072 1 98.88 86 PHE A O 1
ATOM 691 N N . PHE A 1 87 ? 9.438 24.141 1.992 1 98.88 87 PHE A N 1
ATOM 692 C CA . PHE A 1 87 ? 8.359 24.562 2.889 1 98.88 87 PHE A CA 1
ATOM 693 C C . PHE A 1 87 ? 7.562 23.344 3.365 1 98.88 87 PHE A C 1
ATOM 695 O O . PHE A 1 87 ? 7.293 22.438 2.592 1 98.88 87 PHE A O 1
ATOM 702 N N . MET A 1 88 ? 7.223 23.328 4.652 1 98.5 88 MET A N 1
ATOM 703 C CA . MET A 1 88 ? 6.297 22.344 5.188 1 98.5 88 MET A CA 1
ATOM 704 C C . MET A 1 88 ? 5.41 22.953 6.27 1 98.5 88 MET A C 1
ATOM 706 O O . MET A 1 88 ? 5.773 23.953 6.883 1 98.5 88 MET A O 1
ATOM 710 N N . ILE A 1 89 ? 4.191 22.375 6.441 1 98.56 89 ILE A N 1
ATOM 711 C CA . ILE A 1 89 ? 3.283 22.734 7.523 1 98.56 89 ILE A CA 1
ATOM 712 C C . ILE A 1 89 ? 3.34 21.672 8.625 1 98.56 89 ILE A C 1
ATOM 714 O O . ILE A 1 89 ? 3.209 20.484 8.352 1 98.56 89 ILE A O 1
ATOM 718 N N . MET A 1 90 ? 3.6 22.094 9.781 1 98.12 90 MET A N 1
ATOM 719 C CA . MET A 1 90 ? 3.52 21.25 10.969 1 98.12 90 MET A CA 1
ATOM 720 C C . MET A 1 90 ? 2.195 21.453 11.695 1 98.12 90 MET A C 1
ATOM 722 O O . MET A 1 90 ? 1.792 22.594 11.953 1 98.12 90 MET A O 1
ATOM 726 N N . SER A 1 91 ? 1.507 20.359 11.992 1 96.62 91 SER A N 1
ATOM 727 C CA . SER A 1 91 ? 0.271 20.453 12.766 1 96.62 91 SER A CA 1
ATOM 728 C C . SER A 1 91 ? 0.558 20.703 14.242 1 96.62 91 SER A C 1
ATOM 730 O O . SER A 1 91 ? 1.56 20.219 14.773 1 96.62 91 SER A O 1
ATOM 732 N N . ASP A 1 92 ? -0.364 21.359 14.914 1 97.5 92 ASP A N 1
ATOM 733 C CA . ASP A 1 92 ? -0.169 21.812 16.281 1 97.5 92 ASP A CA 1
ATOM 734 C C . ASP A 1 92 ? -0.386 20.672 17.281 1 97.5 92 ASP A C 1
ATOM 736 O O . ASP A 1 92 ? -0.261 20.859 18.5 1 97.5 92 ASP A O 1
ATOM 740 N N . ASP A 1 93 ? -0.683 19.438 16.766 1 96.12 93 ASP A N 1
ATOM 741 C CA . ASP A 1 93 ? -0.922 18.297 17.656 1 96.12 93 ASP A CA 1
ATOM 742 C C . ASP A 1 93 ? 0.015 17.141 17.344 1 96.12 93 ASP A C 1
ATOM 744 O O . ASP A 1 93 ? -0.15 16.047 17.875 1 96.12 93 ASP A O 1
ATOM 748 N N . ASP A 1 94 ? 0.987 17.359 16.469 1 97.25 94 ASP A N 1
ATOM 749 C CA . ASP A 1 94 ? 1.918 16.297 16.062 1 97.25 94 ASP A CA 1
ATOM 750 C C . ASP A 1 94 ? 3.32 16.578 16.594 1 97.25 94 ASP A C 1
ATOM 752 O O . ASP A 1 94 ? 3.531 17.547 17.344 1 97.25 94 ASP A O 1
ATOM 756 N N . MET A 1 95 ? 4.285 15.648 16.297 1 98.19 95 MET A N 1
ATOM 757 C CA . MET A 1 95 ? 5.656 15.758 16.797 1 98.19 95 MET A CA 1
ATOM 758 C C . MET A 1 95 ? 6.656 15.344 15.727 1 98.19 95 MET A C 1
ATOM 760 O O . MET A 1 95 ? 6.527 14.266 15.133 1 98.19 95 MET A O 1
ATOM 764 N N . LEU A 1 96 ? 7.66 16.156 15.5 1 98.62 96 LEU A N 1
ATOM 765 C CA . LEU A 1 96 ? 8.742 15.828 14.57 1 98.62 96 LEU A CA 1
ATOM 766 C C . LEU A 1 96 ? 9.867 15.094 15.297 1 98.62 96 LEU A C 1
ATOM 768 O O . LEU A 1 96 ? 10.188 15.406 16.438 1 98.62 96 LEU A O 1
ATOM 772 N N . GLU A 1 97 ? 10.469 14.133 14.602 1 98.62 97 GLU A N 1
ATOM 773 C CA . GLU A 1 97 ? 11.727 13.594 15.094 1 98.62 97 GLU A CA 1
ATOM 774 C C . GLU A 1 97 ? 12.852 14.625 14.969 1 98.62 97 GLU A C 1
ATOM 776 O O . GLU A 1 97 ? 12.828 15.469 14.078 1 98.62 97 GLU A O 1
ATOM 781 N N . PRO A 1 98 ? 13.883 14.523 15.805 1 98.62 98 PRO A N 1
ATOM 782 C CA . PRO A 1 98 ? 14.93 15.555 15.828 1 98.62 98 PRO A CA 1
ATOM 783 C C . PRO A 1 98 ? 15.711 15.633 14.516 1 98.62 98 PRO A C 1
ATOM 785 O O . PRO A 1 98 ? 16.266 16.672 14.188 1 98.62 98 PRO A O 1
ATOM 788 N N . ASN A 1 99 ? 15.766 14.555 13.789 1 98.69 99 ASN A N 1
ATOM 789 C CA . ASN A 1 99 ? 16.547 14.523 12.555 1 98.69 99 ASN A CA 1
ATOM 790 C C . ASN A 1 99 ? 15.664 14.711 11.328 1 98.69 99 ASN A C 1
ATOM 792 O O . ASN A 1 99 ? 16.062 14.391 10.211 1 98.69 99 ASN A O 1
ATOM 796 N N . TYR A 1 100 ? 14.445 15.25 11.5 1 98.69 100 TYR A N 1
ATOM 797 C CA . TYR A 1 100 ? 13.484 15.445 10.414 1 98.69 100 TYR A CA 1
ATOM 798 C C . TYR A 1 100 ? 14.102 16.266 9.289 1 98.69 100 TYR A C 1
ATOM 800 O O . TYR A 1 100 ? 14.195 15.797 8.156 1 98.69 100 TYR A O 1
ATOM 808 N N . LEU A 1 101 ? 14.586 17.438 9.555 1 98.81 101 LEU A N 1
ATOM 809 C CA . LEU A 1 101 ? 15.117 18.344 8.531 1 98.81 101 LEU A CA 1
ATOM 810 C C . LEU A 1 101 ? 16.422 17.797 7.969 1 98.81 101 LEU A C 1
ATOM 812 O O . LEU A 1 101 ? 16.703 17.938 6.773 1 98.81 101 LEU A O 1
ATOM 816 N N . GLU A 1 102 ? 17.266 17.203 8.836 1 98.75 102 GLU A N 1
ATOM 817 C CA . GLU A 1 102 ? 18.516 16.625 8.383 1 98.75 102 GLU A CA 1
ATOM 818 C C . GLU A 1 102 ? 18.281 15.539 7.336 1 98.75 102 GLU A C 1
ATOM 820 O O . GLU A 1 102 ? 18.953 15.516 6.297 1 98.75 102 GLU A O 1
ATOM 825 N N . GLU A 1 103 ? 17.359 14.695 7.598 1 98.69 103 GLU A N 1
ATOM 826 C CA . GLU A 1 103 ? 17.062 13.594 6.688 1 98.69 103 GLU A CA 1
ATOM 827 C C . GLU A 1 103 ? 16.453 14.102 5.387 1 98.69 103 GLU A C 1
ATOM 829 O O . GLU A 1 103 ? 16.734 13.57 4.309 1 98.69 103 GLU A O 1
ATOM 834 N N . PHE A 1 104 ? 15.594 15.109 5.484 1 98.75 104 PHE A N 1
ATOM 835 C CA . PHE A 1 104 ? 15.031 15.688 4.27 1 98.75 104 PHE A CA 1
ATOM 836 C C . PHE A 1 104 ? 16.109 16.391 3.451 1 98.75 104 PHE A C 1
ATOM 838 O O . PHE A 1 104 ? 16.094 16.344 2.219 1 98.75 104 PHE A O 1
ATOM 845 N N . ASN A 1 105 ? 17.016 17.047 4.137 1 98.81 105 ASN A N 1
ATOM 846 C CA . ASN A 1 105 ? 18.141 17.625 3.408 1 98.81 105 ASN A CA 1
ATOM 847 C C . ASN A 1 105 ? 18.922 16.562 2.629 1 98.81 105 ASN A C 1
ATOM 849 O O . ASN A 1 105 ? 19.266 16.781 1.466 1 98.81 105 ASN A O 1
ATOM 853 N N . ASN A 1 106 ? 19.219 15.461 3.277 1 98.75 106 ASN A N 1
ATOM 854 C CA . ASN A 1 106 ? 19.906 14.359 2.607 1 98.75 106 ASN A CA 1
ATOM 855 C C . ASN A 1 106 ? 19.109 13.859 1.402 1 98.75 106 ASN A C 1
ATOM 857 O O . ASN A 1 106 ? 19.688 13.602 0.342 1 98.75 106 ASN A O 1
ATOM 861 N N . LEU A 1 107 ? 17.844 13.727 1.596 1 98.69 107 LEU A N 1
ATOM 862 C CA . LEU A 1 107 ? 16.969 13.234 0.528 1 98.69 107 LEU A CA 1
ATOM 863 C C . LEU A 1 107 ? 16.969 14.195 -0.656 1 98.69 107 LEU A C 1
ATOM 865 O O . LEU A 1 107 ? 17.016 13.766 -1.812 1 98.69 107 LEU A O 1
ATOM 869 N N . ILE A 1 108 ? 16.938 15.484 -0.413 1 98.75 108 ILE A N 1
ATOM 870 C CA . ILE A 1 108 ? 16.953 16.531 -1.435 1 98.75 108 ILE A CA 1
ATOM 871 C C . ILE A 1 108 ? 18.266 16.438 -2.223 1 98.75 108 ILE A C 1
ATOM 873 O O . ILE A 1 108 ? 18.266 16.531 -3.453 1 98.75 108 ILE A O 1
ATOM 877 N N . LEU A 1 109 ? 19.344 16.219 -1.547 1 98.56 109 LEU A N 1
ATOM 878 C CA . LEU A 1 109 ? 20.641 16.125 -2.191 1 98.56 109 LEU A CA 1
ATOM 879 C C . LEU A 1 109 ? 20.719 14.891 -3.088 1 98.56 109 LEU A C 1
ATOM 881 O O . LEU A 1 109 ? 21.375 14.914 -4.133 1 98.56 109 LEU A O 1
ATOM 885 N N . GLU A 1 110 ? 20.031 13.875 -2.703 1 98.19 110 GLU A N 1
ATOM 886 C CA . GLU A 1 110 ? 20.016 12.625 -3.463 1 98.19 110 GLU A CA 1
ATOM 887 C C . GLU A 1 110 ? 19.156 12.758 -4.715 1 98.19 110 GLU A C 1
ATOM 889 O O . GLU A 1 110 ? 19.359 12.039 -5.695 1 98.19 110 GLU A O 1
ATOM 894 N N . HIS A 1 111 ? 18.188 13.68 -4.648 1 98.25 111 HIS A N 1
ATOM 895 C CA . HIS A 1 111 ? 17.25 13.859 -5.75 1 98.25 111 HIS A CA 1
ATOM 896 C C . HIS A 1 111 ? 17.109 15.328 -6.133 1 98.25 111 HIS A C 1
ATOM 898 O O . HIS A 1 111 ? 16.031 15.906 -6.023 1 98.25 111 HIS A O 1
ATOM 904 N N . PRO A 1 112 ? 18.094 15.883 -6.723 1 97.56 112 PRO A N 1
ATOM 905 C CA . PRO A 1 112 ? 18.125 17.328 -6.938 1 97.56 112 PRO A CA 1
ATOM 906 C C . PRO A 1 112 ? 17.109 17.797 -7.973 1 97.56 112 PRO A C 1
ATOM 908 O O . PRO A 1 112 ? 16.781 18.984 -8.039 1 97.56 112 PRO A O 1
ATOM 911 N N . ASP A 1 113 ? 16.578 16.875 -8.75 1 97.56 113 ASP A N 1
ATOM 912 C CA . ASP A 1 113 ? 15.656 17.25 -9.82 1 97.56 113 ASP A CA 1
ATOM 913 C C . ASP A 1 113 ? 14.219 17.25 -9.328 1 97.56 113 ASP A C 1
ATOM 915 O O . ASP A 1 113 ? 13.312 17.703 -10.039 1 97.56 113 ASP A O 1
ATOM 919 N N . LEU A 1 114 ? 13.961 16.797 -8.133 1 98.38 114 LEU A N 1
ATOM 920 C CA . LEU A 1 114 ? 12.609 16.719 -7.582 1 98.38 114 LEU A CA 1
ATOM 921 C C . LEU A 1 114 ? 12.32 17.922 -6.691 1 98.38 114 LEU A C 1
ATOM 923 O O . LEU A 1 114 ? 13.242 18.641 -6.289 1 98.38 114 LEU A O 1
ATOM 927 N N . GLU A 1 115 ? 10.969 18.141 -6.453 1 98.56 115 GLU A N 1
ATOM 928 C CA . GLU A 1 115 ? 10.547 19.328 -5.715 1 98.56 115 GLU A CA 1
ATOM 929 C C . GLU A 1 115 ? 9.695 18.938 -4.504 1 98.56 115 GLU A C 1
ATOM 931 O O . GLU A 1 115 ? 9.312 19.812 -3.713 1 98.56 115 GLU A O 1
ATOM 936 N N . VAL A 1 116 ? 9.336 17.688 -4.402 1 98.88 116 VAL A N 1
ATOM 937 C CA . VAL A 1 116 ? 8.484 17.203 -3.318 1 98.88 116 VAL A CA 1
ATOM 938 C C . VAL A 1 116 ? 9.109 15.961 -2.686 1 98.88 116 VAL A C 1
ATOM 940 O O . VAL A 1 116 ? 9.648 15.102 -3.387 1 98.88 116 VAL A O 1
ATOM 943 N N . PHE A 1 117 ? 9.039 15.883 -1.406 1 98.88 117 PHE A N 1
ATOM 944 C CA . PHE A 1 117 ? 9.664 14.82 -0.612 1 98.88 117 PHE A CA 1
ATOM 945 C C . PHE A 1 117 ? 8.75 14.406 0.54 1 98.88 117 PHE A C 1
ATOM 947 O O . PHE A 1 117 ? 8.016 15.234 1.082 1 98.88 117 PHE A O 1
ATOM 954 N N . HIS A 1 118 ? 8.734 13.141 0.9 1 98.81 118 HIS A N 1
ATOM 955 C CA . HIS A 1 118 ? 7.953 12.711 2.057 1 98.81 118 HIS A CA 1
ATOM 956 C C . HIS A 1 118 ? 8.648 11.578 2.805 1 98.81 118 HIS A C 1
ATOM 958 O O . HIS A 1 118 ? 9.656 11.047 2.334 1 98.81 118 HIS A O 1
ATOM 964 N N . CYS A 1 119 ? 8.18 11.289 4.02 1 98.62 119 CYS A N 1
ATOM 965 C CA . CYS A 1 119 ? 8.859 10.344 4.898 1 98.62 119 CYS A CA 1
ATOM 966 C C . CYS A 1 119 ? 7.863 9.344 5.484 1 98.62 119 CYS A C 1
ATOM 968 O O . CYS A 1 119 ? 6.656 9.469 5.273 1 98.62 119 CYS A O 1
ATOM 970 N N . ARG A 1 120 ? 8.398 8.359 6.07 1 97.94 120 ARG A N 1
ATOM 971 C CA . ARG A 1 120 ? 7.586 7.422 6.836 1 97.94 120 ARG A CA 1
ATOM 972 C C . ARG A 1 120 ? 7.105 8.047 8.141 1 97.94 120 ARG A C 1
ATOM 974 O O . ARG A 1 120 ? 7.785 8.914 8.703 1 97.94 120 ARG A O 1
ATOM 981 N N . ILE A 1 121 ? 5.934 7.621 8.648 1 97.81 121 ILE A N 1
ATOM 982 C CA . ILE A 1 121 ? 5.371 8.242 9.836 1 97.81 121 ILE A CA 1
ATOM 983 C C . ILE A 1 121 ? 4.977 7.172 10.852 1 97.81 121 ILE A C 1
ATOM 985 O O . ILE A 1 121 ? 4.742 6.02 10.477 1 97.81 121 ILE A O 1
ATOM 989 N N . LYS A 1 122 ? 4.98 7.512 12.062 1 98 122 LYS A N 1
ATOM 990 C CA . LYS A 1 122 ? 4.445 6.754 13.188 1 98 122 LYS A CA 1
ATOM 991 C C . LYS A 1 122 ? 3.131 7.359 13.68 1 98 122 LYS A C 1
ATOM 993 O O . LYS A 1 122 ? 3.07 8.547 14.008 1 98 122 LYS A O 1
ATOM 998 N N . LEU A 1 123 ? 2.096 6.602 13.617 1 97.19 123 LEU A N 1
ATOM 999 C CA . LEU A 1 123 ? 0.841 7.031 14.227 1 97.19 123 LEU A CA 1
ATOM 1000 C C . LEU A 1 123 ? 0.823 6.707 15.719 1 97.19 123 LEU A C 1
ATOM 1002 O O . LEU A 1 123 ? 1.126 5.582 16.109 1 97.19 123 LEU A O 1
ATOM 1006 N N . ILE A 1 124 ? 0.45 7.672 16.5 1 96.25 124 ILE A N 1
ATOM 1007 C CA . ILE A 1 124 ? 0.437 7.504 17.953 1 96.25 124 ILE A CA 1
ATOM 1008 C C . ILE A 1 124 ? -0.919 7.934 18.516 1 96.25 124 ILE A C 1
ATOM 1010 O O . ILE A 1 124 ? -1.653 8.68 17.859 1 96.25 124 ILE A O 1
ATOM 1014 N N . ASP A 1 125 ? -1.233 7.418 19.719 1 93.38 125 ASP A N 1
ATOM 1015 C CA . ASP A 1 125 ? -2.484 7.812 20.344 1 93.38 125 ASP A CA 1
ATOM 1016 C C . ASP A 1 125 ? -2.271 9.008 21.281 1 93.38 125 ASP A C 1
ATOM 1018 O O . ASP A 1 125 ? -1.227 9.656 21.234 1 93.38 125 ASP A O 1
ATOM 1022 N N . GLU A 1 126 ? -3.271 9.359 22.031 1 93.12 126 GLU A N 1
ATOM 1023 C CA . GLU A 1 126 ? -3.236 10.539 22.891 1 93.12 126 GLU A CA 1
ATOM 1024 C C . GLU A 1 126 ? -2.17 10.414 23.969 1 93.12 126 GLU A C 1
ATOM 1026 O O . GLU A 1 126 ? -1.738 11.406 24.547 1 93.12 126 GLU A O 1
ATOM 1031 N N . ASN A 1 127 ? -1.725 9.156 24.281 1 94.5 127 ASN A N 1
ATOM 1032 C CA . ASN A 1 127 ? -0.709 8.906 25.297 1 94.5 127 ASN A CA 1
ATOM 1033 C C . ASN A 1 127 ? 0.644 8.578 24.656 1 94.5 127 ASN A C 1
ATOM 1035 O O . ASN A 1 127 ? 1.513 7.996 25.312 1 94.5 127 ASN A O 1
ATOM 1039 N N . ASP A 1 128 ? 0.773 8.82 23.344 1 95.62 128 ASP A N 1
ATOM 1040 C CA . ASP A 1 128 ? 2.01 8.672 22.594 1 95.62 128 ASP A CA 1
ATOM 1041 C C . ASP A 1 128 ? 2.326 7.199 22.344 1 95.62 128 ASP A C 1
ATOM 1043 O O . ASP A 1 128 ? 3.459 6.852 22 1 95.62 128 ASP A O 1
ATOM 1047 N N . ASN A 1 129 ? 1.339 6.355 22.578 1 94.69 129 ASN A N 1
ATOM 1048 C CA . ASN A 1 129 ? 1.547 4.945 22.266 1 94.69 129 ASN A CA 1
ATOM 1049 C C . ASN A 1 129 ? 1.44 4.672 20.766 1 94.69 129 ASN A C 1
ATOM 1051 O O . ASN A 1 129 ? 0.617 5.277 20.078 1 94.69 129 ASN A O 1
ATOM 1055 N N . LEU A 1 130 ? 2.203 3.711 20.344 1 96.38 130 LEU A N 1
ATOM 1056 C CA . LEU A 1 130 ? 2.238 3.332 18.938 1 96.38 130 LEU A CA 1
ATOM 1057 C C . LEU A 1 130 ? 0.915 2.703 18.516 1 96.38 130 LEU A C 1
ATOM 1059 O O . LEU A 1 130 ? 0.429 1.772 19.156 1 96.38 130 LEU A O 1
ATOM 1063 N N . ILE A 1 131 ? 0.366 3.266 17.469 1 94.88 131 ILE A N 1
ATOM 1064 C CA . ILE A 1 131 ? -0.799 2.658 16.828 1 94.88 131 ILE A CA 1
ATOM 1065 C C . ILE A 1 131 ? -0.359 1.844 15.617 1 94.88 131 ILE A C 1
ATOM 1067 O O . ILE A 1 131 ? -0.691 0.662 15.5 1 94.88 131 ILE A O 1
ATOM 1071 N N . ARG A 1 132 ? 0.399 2.453 14.719 1 95.44 132 ARG A N 1
ATOM 1072 C CA . ARG A 1 132 ? 0.92 1.796 13.531 1 95.44 132 ARG A CA 1
ATOM 1073 C C . ARG A 1 132 ? 1.92 2.689 12.805 1 95.44 132 ARG A C 1
ATOM 1075 O O . ARG A 1 132 ? 2.115 3.846 13.18 1 95.44 132 ARG A O 1
ATOM 1082 N N . TYR A 1 133 ? 2.562 2.154 11.805 1 97.12 133 TYR A N 1
ATOM 1083 C CA . TYR A 1 133 ? 3.414 2.896 10.883 1 97.12 133 TYR A CA 1
ATOM 1084 C C . TYR A 1 133 ? 2.762 3.01 9.516 1 97.12 133 TYR A C 1
ATOM 1086 O O . TYR A 1 133 ? 1.922 2.186 9.148 1 97.12 133 TYR A O 1
ATOM 1094 N N . SER A 1 134 ? 3.123 4.086 8.812 1 97.38 134 SER A N 1
ATOM 1095 C CA . SER A 1 134 ? 2.758 4.102 7.402 1 97.38 134 SER A CA 1
ATOM 1096 C C . SER A 1 134 ? 3.594 3.109 6.602 1 97.38 134 SER A C 1
ATOM 1098 O O . SER A 1 134 ? 4.559 2.543 7.121 1 97.38 134 SER A O 1
ATOM 1100 N N . GLU A 1 135 ? 3.152 2.824 5.453 1 96.06 135 GLU A N 1
ATOM 1101 C CA . GLU A 1 135 ? 3.766 1.812 4.602 1 96.06 135 GLU A CA 1
ATOM 1102 C C . GLU A 1 135 ? 5.141 2.26 4.113 1 96.06 135 GLU A C 1
ATOM 1104 O O . GLU A 1 135 ? 5.426 3.459 4.062 1 96.06 135 GLU A O 1
ATOM 1109 N N . ASN A 1 136 ? 5.996 1.274 3.859 1 96.5 136 ASN A N 1
ATOM 1110 C CA . ASN A 1 136 ? 7.219 1.532 3.105 1 96.5 136 ASN A CA 1
ATOM 1111 C C . ASN A 1 136 ? 6.926 1.778 1.629 1 96.5 136 ASN A C 1
ATOM 1113 O O . ASN A 1 136 ? 6.23 0.987 0.989 1 96.5 136 ASN A O 1
ATOM 1117 N N . CYS A 1 137 ? 7.422 2.9 1.134 1 97.5 137 CYS A N 1
ATOM 1118 C CA . CYS A 1 137 ? 7.055 3.352 -0.204 1 97.5 137 CYS A CA 1
ATOM 1119 C C . CYS A 1 137 ? 8.242 3.26 -1.155 1 97.5 137 CYS A C 1
ATOM 1121 O O . CYS A 1 137 ? 9.375 3.029 -0.723 1 97.5 137 CYS A O 1
ATOM 1123 N N . PRO A 1 138 ? 8.008 3.389 -2.488 1 97.31 138 PRO A N 1
ATOM 1124 C CA . PRO A 1 138 ? 9.125 3.508 -3.426 1 97.31 138 PRO A CA 1
ATOM 1125 C C . PRO A 1 138 ? 9.992 4.738 -3.158 1 97.31 138 PRO A C 1
ATOM 1127 O O . PRO A 1 138 ? 9.469 5.797 -2.799 1 97.31 138 PRO A O 1
ATOM 1130 N N . GLU A 1 139 ? 11.273 4.566 -3.461 1 97.12 139 GLU A N 1
ATOM 1131 C CA . GLU A 1 139 ? 12.203 5.676 -3.264 1 97.12 139 GLU A CA 1
ATOM 1132 C C . GLU A 1 139 ? 11.781 6.902 -4.07 1 97.12 139 GLU A C 1
ATOM 1134 O O . GLU A 1 139 ? 11.984 8.039 -3.631 1 97.12 139 GLU A O 1
ATOM 1139 N N . GLN A 1 140 ? 11.281 6.672 -5.184 1 97.25 140 GLN A N 1
ATOM 1140 C CA . GLN A 1 140 ? 10.703 7.684 -6.059 1 97.25 140 GLN A CA 1
AT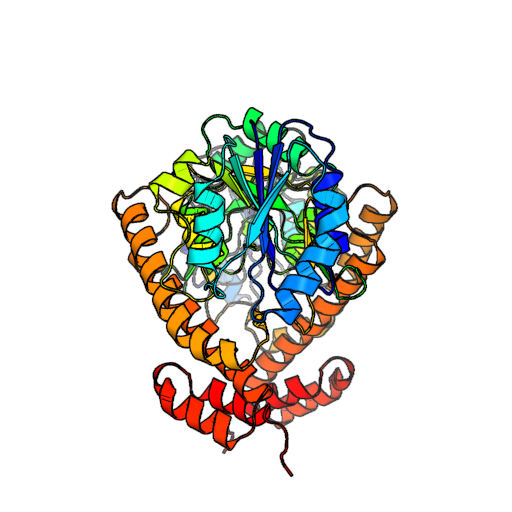OM 1141 C C . GLN A 1 140 ? 9.414 7.184 -6.711 1 97.25 140 GLN A C 1
ATOM 1143 O O . GLN A 1 140 ? 9.32 6.012 -7.086 1 97.25 140 GLN A O 1
ATOM 1148 N N . GLU A 1 141 ? 8.484 8.047 -6.801 1 96.31 141 GLU A N 1
ATOM 1149 C CA . GLU A 1 141 ? 7.223 7.727 -7.469 1 96.31 141 GLU A CA 1
ATOM 1150 C C . GLU A 1 141 ? 6.797 8.859 -8.406 1 96.31 141 GLU A C 1
ATOM 1152 O O . GLU A 1 141 ? 6.961 10.031 -8.078 1 96.31 141 GLU A O 1
ATOM 1157 N N . SER A 1 142 ? 6.242 8.438 -9.547 1 95.69 142 SER A N 1
ATOM 1158 C CA . SER A 1 142 ? 5.605 9.445 -10.391 1 95.69 142 SER A CA 1
ATOM 1159 C C . SER A 1 142 ? 4.32 9.969 -9.758 1 95.69 142 SER A C 1
ATOM 1161 O O . SER A 1 142 ? 3.748 9.32 -8.875 1 95.69 142 SER A O 1
ATOM 1163 N N . ARG A 1 143 ? 3.863 11.133 -10.203 1 96.38 143 ARG A N 1
ATOM 1164 C CA . ARG A 1 143 ? 2.609 11.703 -9.719 1 96.38 143 ARG A CA 1
ATOM 1165 C C . ARG A 1 143 ? 1.45 10.734 -9.938 1 96.38 143 ARG A C 1
ATOM 1167 O O . ARG A 1 143 ? 0.611 10.555 -9.055 1 96.38 143 ARG A O 1
ATOM 1174 N N . ILE A 1 144 ? 1.422 10.086 -11.055 1 95.44 144 ILE A N 1
ATOM 1175 C CA . ILE A 1 144 ? 0.296 9.234 -11.398 1 95.44 144 ILE A CA 1
ATOM 1176 C C . ILE A 1 144 ? 0.331 7.965 -10.547 1 95.44 144 ILE A C 1
ATOM 1178 O O . ILE A 1 144 ? -0.714 7.465 -10.125 1 95.44 144 ILE A O 1
ATOM 1182 N N . ASP A 1 145 ? 1.499 7.41 -10.305 1 96 145 ASP A N 1
ATOM 1183 C CA . ASP A 1 145 ? 1.605 6.242 -9.43 1 96 145 ASP A CA 1
ATOM 1184 C C . ASP A 1 145 ? 1.213 6.59 -7.996 1 96 145 ASP A C 1
ATOM 1186 O O . ASP A 1 145 ? 0.563 5.793 -7.316 1 96 145 ASP A O 1
ATOM 1190 N N . LEU A 1 146 ? 1.65 7.766 -7.578 1 97.31 146 LEU A N 1
ATOM 1191 C CA . LEU A 1 146 ? 1.261 8.234 -6.25 1 97.31 146 LEU A CA 1
ATOM 1192 C C . LEU A 1 146 ? -0.256 8.344 -6.137 1 97.31 146 LEU A C 1
ATOM 1194 O O . LEU A 1 146 ? -0.842 7.887 -5.152 1 97.31 146 LEU A O 1
ATOM 1198 N N . LEU A 1 147 ? -0.859 8.961 -7.129 1 96.88 147 LEU A N 1
ATOM 1199 C CA . LEU A 1 147 ? -2.311 9.102 -7.168 1 96.88 147 LEU A CA 1
ATOM 1200 C C . LEU A 1 147 ? -2.99 7.738 -7.148 1 96.88 147 LEU A C 1
ATOM 1202 O O . LEU A 1 147 ? -3.938 7.523 -6.395 1 96.88 147 LEU A O 1
ATOM 1206 N N . TYR A 1 148 ? -2.52 6.832 -7.957 1 96.56 148 TYR A N 1
ATOM 1207 C CA . TYR A 1 148 ? -3.111 5.5 -8.016 1 96.56 148 TYR A CA 1
ATOM 1208 C C . TYR A 1 148 ? -3.041 4.805 -6.664 1 96.56 148 TYR A C 1
ATOM 1210 O O . TYR A 1 148 ? -4.039 4.27 -6.184 1 96.56 148 TYR A O 1
ATOM 1218 N N . ASN A 1 149 ? -1.83 4.785 -6.125 1 97.12 149 ASN A N 1
ATOM 1219 C CA . ASN A 1 149 ? -1.648 4.109 -4.848 1 97.12 149 ASN A CA 1
ATOM 1220 C C . ASN A 1 149 ? -2.545 4.703 -3.764 1 97.12 149 ASN A C 1
ATOM 1222 O O . ASN A 1 149 ? -3.055 3.979 -2.908 1 97.12 149 ASN A O 1
ATOM 1226 N N . LYS A 1 150 ? -2.709 6 -3.805 1 96.75 150 LYS A N 1
ATOM 1227 C CA . LYS A 1 150 ? -3.6 6.629 -2.834 1 96.75 150 LYS A CA 1
ATOM 1228 C C . LYS A 1 150 ? -5.047 6.203 -3.061 1 96.75 150 LYS A C 1
ATOM 1230 O O . LYS A 1 150 ? -5.734 5.793 -2.121 1 96.75 150 LYS A O 1
ATOM 1235 N N . LEU A 1 151 ? -5.488 6.277 -4.293 1 95.56 151 LEU A N 1
ATOM 1236 C CA . LEU A 1 151 ? -6.871 5.941 -4.617 1 95.56 151 LEU A CA 1
ATOM 1237 C C . LEU A 1 151 ? -7.152 4.465 -4.359 1 95.56 151 LEU A C 1
ATOM 1239 O O . LEU A 1 151 ? -8.289 4.09 -4.059 1 95.56 151 LEU A O 1
ATOM 1243 N N . ALA A 1 152 ? -6.102 3.686 -4.445 1 93.62 152 ALA A N 1
ATOM 1244 C CA . ALA A 1 152 ? -6.23 2.248 -4.215 1 93.62 152 ALA A CA 1
ATOM 1245 C C . ALA A 1 152 ? -6.023 1.907 -2.74 1 93.62 152 ALA A C 1
ATOM 1247 O O . ALA A 1 152 ? -5.91 0.734 -2.379 1 93.62 152 ALA A O 1
ATOM 1248 N N . TYR A 1 153 ? -5.879 2.879 -1.879 1 93.75 153 TYR A N 1
ATOM 1249 C CA . TYR A 1 153 ? -5.738 2.75 -0.432 1 93.75 153 TYR A CA 1
ATOM 1250 C C . TYR A 1 153 ? -4.422 2.074 -0.07 1 93.75 153 TYR A C 1
ATOM 1252 O O . TYR A 1 153 ? -4.352 1.321 0.904 1 93.75 153 TYR A O 1
ATOM 1260 N N . LYS A 1 154 ? -3.447 2.355 -0.877 1 95.38 154 LYS A N 1
ATOM 1261 C CA . LYS A 1 154 ? -2.129 1.768 -0.654 1 95.38 154 LYS A CA 1
ATOM 1262 C C . LYS A 1 154 ? -1.115 2.832 -0.244 1 95.38 154 LYS A C 1
ATOM 1264 O O . LYS A 1 154 ? 0.067 2.533 -0.063 1 95.38 154 LYS A O 1
ATOM 1269 N N . ARG A 1 155 ? -1.595 3.996 -0.126 1 96.38 155 ARG A N 1
ATOM 1270 C CA . ARG A 1 155 ? -0.688 5.082 0.227 1 96.38 155 ARG A CA 1
ATOM 1271 C C . ARG A 1 155 ? -1.312 6 1.271 1 96.38 155 ARG A C 1
ATOM 1273 O O . ARG A 1 155 ? -2.467 6.414 1.131 1 96.38 155 ARG A O 1
ATOM 1280 N N . THR A 1 156 ? -0.507 6.281 2.275 1 95.19 156 THR A N 1
ATOM 1281 C CA . THR A 1 156 ? -0.888 7.246 3.303 1 95.19 156 THR A CA 1
ATOM 1282 C C . THR A 1 156 ? -0.342 8.633 2.973 1 95.19 156 THR A C 1
ATOM 1284 O O . THR A 1 156 ? 0.828 8.773 2.609 1 95.19 156 THR A O 1
ATOM 1287 N N . ILE A 1 157 ? -1.215 9.609 3.062 1 96.19 157 ILE A N 1
ATOM 1288 C CA . ILE A 1 157 ? -0.791 10.992 2.861 1 96.19 157 ILE A CA 1
ATOM 1289 C C . ILE A 1 157 ? -1.253 11.852 4.035 1 96.19 157 ILE A C 1
ATOM 1291 O O . ILE A 1 157 ? -2.447 11.914 4.332 1 96.19 157 ILE A O 1
ATOM 1295 N N . ILE A 1 158 ? -0.282 12.375 4.68 1 94.94 158 ILE A N 1
ATOM 1296 C CA . ILE A 1 158 ? -0.506 13.312 5.773 1 94.94 158 ILE A CA 1
ATOM 1297 C C . ILE A 1 158 ? 0.163 14.648 5.453 1 94.94 158 ILE A C 1
ATOM 1299 O O . ILE A 1 158 ? 1.171 14.688 4.746 1 94.94 158 ILE A O 1
ATOM 1303 N N . LEU A 1 159 ? -0.387 15.648 5.969 1 96.19 159 LEU A N 1
ATOM 1304 C CA . LEU A 1 159 ? 0.063 17 5.664 1 96.19 159 LEU A CA 1
ATOM 1305 C C . LEU A 1 159 ? 1.54 17.172 6.004 1 96.19 159 LEU A C 1
ATOM 1307 O O . LEU A 1 159 ? 2.34 17.531 5.141 1 96.19 159 LEU A O 1
ATOM 1311 N N . SER A 1 160 ? 1.945 16.703 7.164 1 97.62 160 SER A N 1
ATOM 1312 C CA . SER A 1 160 ? 3.234 17.078 7.727 1 97.62 160 SER A CA 1
ATOM 1313 C C . SER A 1 160 ? 4.324 16.094 7.344 1 97.62 160 SER A C 1
ATOM 1315 O O . SER A 1 160 ? 5.496 16.281 7.668 1 97.62 160 SER A O 1
ATOM 1317 N N . ASP A 1 161 ? 3.961 15.016 6.641 1 98.31 161 ASP A N 1
ATOM 1318 C CA . ASP A 1 161 ? 5.02 14.102 6.227 1 98.31 161 ASP A CA 1
ATOM 1319 C C . ASP A 1 161 ? 5.57 14.477 4.855 1 98.31 161 ASP A C 1
ATOM 1321 O O . ASP A 1 161 ? 6.422 13.781 4.309 1 98.31 161 ASP A O 1
ATOM 1325 N N . TYR A 1 162 ? 5.074 15.586 4.309 1 98.5 162 TYR A N 1
ATOM 1326 C CA . TYR A 1 162 ? 5.539 16.078 3.018 1 98.5 162 TYR A CA 1
ATOM 1327 C C . TYR A 1 162 ? 6.227 17.438 3.166 1 98.5 162 TYR A C 1
ATOM 1329 O O . TYR A 1 162 ? 5.875 18.219 4.047 1 98.5 162 TYR A O 1
ATOM 1337 N N . LEU A 1 163 ? 7.148 17.609 2.326 1 97.81 163 LEU A N 1
ATOM 1338 C CA . LEU A 1 163 ? 7.91 18.844 2.119 1 97.81 163 LEU A CA 1
ATOM 1339 C C . LEU A 1 163 ? 8.023 19.156 0.634 1 97.81 163 LEU A C 1
ATOM 1341 O O . LEU A 1 163 ? 8.266 18.266 -0.184 1 97.81 163 LEU A O 1
ATOM 1345 N N . ALA A 1 164 ? 7.781 20.453 0.261 1 98.75 164 ALA A N 1
ATOM 1346 C CA . ALA A 1 164 ? 7.898 20.844 -1.142 1 98.75 164 ALA A CA 1
ATOM 1347 C C . ALA A 1 164 ? 8.789 22.078 -1.295 1 98.75 164 ALA A C 1
ATOM 1349 O O . ALA A 1 164 ? 8.945 22.859 -0.356 1 98.75 164 ALA A O 1
ATOM 1350 N N . SER A 1 165 ? 9.391 22.203 -2.455 1 98.81 165 SER A N 1
ATOM 1351 C CA . SER A 1 165 ? 10.008 23.5 -2.746 1 98.81 165 SER A CA 1
ATOM 1352 C C . SER A 1 165 ? 8.992 24.625 -2.658 1 98.81 165 SER A C 1
ATOM 1354 O O . SER A 1 165 ? 7.848 24.484 -3.086 1 98.81 165 SER A O 1
ATOM 1356 N N . THR A 1 166 ? 9.477 25.703 -2.074 1 98.81 166 THR A N 1
ATOM 1357 C CA . THR A 1 166 ? 8.602 26.859 -1.937 1 98.81 166 THR A CA 1
ATOM 1358 C C . THR A 1 166 ? 8.156 27.359 -3.305 1 98.81 166 THR A C 1
ATOM 1360 O O . THR A 1 166 ? 7 27.766 -3.475 1 98.81 166 THR A O 1
ATOM 1363 N N . THR A 1 167 ? 8.953 27.25 -4.254 1 98.5 167 THR A N 1
ATOM 1364 C CA . THR A 1 167 ? 8.68 27.688 -5.613 1 98.5 167 THR A CA 1
ATOM 1365 C C . THR A 1 167 ? 7.523 26.906 -6.219 1 98.5 167 THR A C 1
ATOM 1367 O O . THR A 1 167 ? 6.586 27.484 -6.766 1 98.5 167 THR A O 1
ATOM 1370 N N . VAL A 1 168 ? 7.562 25.562 -6.105 1 98.69 168 VAL A N 1
ATOM 1371 C CA . VAL A 1 168 ? 6.512 24.75 -6.715 1 98.69 168 VAL A CA 1
ATOM 1372 C C . VAL A 1 168 ? 5.188 25 -5.992 1 98.69 168 VAL A C 1
ATOM 1374 O O . VAL A 1 168 ? 4.133 25.062 -6.625 1 98.69 168 VAL A O 1
ATOM 1377 N N . LEU A 1 169 ? 5.246 25.125 -4.688 1 98.62 169 LEU A N 1
ATOM 1378 C CA . LEU A 1 169 ? 4.035 25.375 -3.92 1 98.62 169 LEU A CA 1
ATOM 1379 C C . LEU A 1 169 ? 3.393 26.688 -4.336 1 98.62 169 LEU A C 1
ATOM 1381 O O . LEU A 1 169 ? 2.178 26.766 -4.535 1 98.62 169 LEU A O 1
ATOM 1385 N N . ARG A 1 170 ? 4.176 27.672 -4.523 1 98.62 170 ARG A N 1
ATOM 1386 C CA . ARG A 1 170 ? 3.674 28.969 -4.965 1 98.62 170 ARG A CA 1
ATOM 1387 C C . ARG A 1 170 ? 3.162 28.891 -6.398 1 98.62 170 ARG A C 1
ATOM 1389 O O . ARG A 1 170 ? 2.164 29.531 -6.738 1 98.62 170 ARG A O 1
ATOM 1396 N N . SER A 1 171 ? 3.777 28.156 -7.238 1 98.25 171 SER A N 1
ATOM 1397 C CA . SER A 1 171 ? 3.424 28.062 -8.656 1 98.25 171 SER A CA 1
ATOM 1398 C C . SER A 1 171 ? 2.033 27.469 -8.836 1 98.25 171 SER A C 1
ATOM 1400 O O . SER A 1 171 ? 1.354 27.766 -9.828 1 98.25 171 SER A O 1
ATOM 1402 N N . ILE A 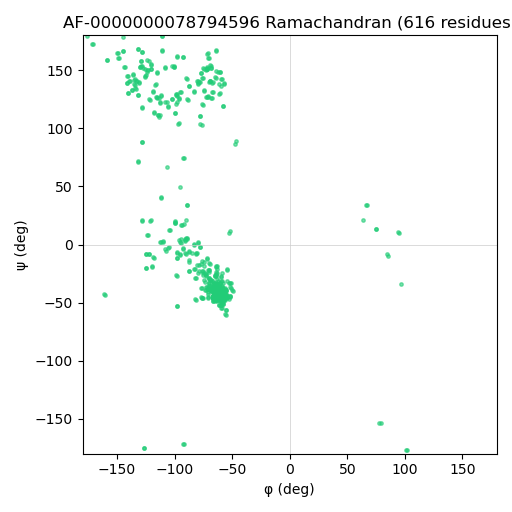1 172 ? 1.598 26.656 -7.887 1 97.38 172 ILE A N 1
ATOM 1403 C CA . ILE A 1 172 ? 0.287 26.031 -8.023 1 97.38 172 ILE A CA 1
ATOM 1404 C C . ILE A 1 172 ? -0.764 26.875 -7.305 1 97.38 172 ILE A C 1
ATOM 1406 O O . ILE A 1 172 ? -1.914 26.453 -7.16 1 97.38 172 ILE A O 1
ATOM 1410 N N . GLY A 1 173 ? -0.371 27.969 -6.73 1 97.38 173 GLY A N 1
ATOM 1411 C CA . GLY A 1 173 ? -1.305 28.859 -6.066 1 97.38 173 GLY A CA 1
ATOM 1412 C C . GLY A 1 173 ? -1.42 28.609 -4.574 1 97.38 173 GLY A C 1
ATOM 1413 O O . GLY A 1 173 ? -2.34 29.109 -3.924 1 97.38 173 GLY A O 1
ATOM 1414 N N . GLY A 1 174 ? -0.542 27.797 -4.051 1 98.06 174 GLY A N 1
ATOM 1415 C CA . GLY A 1 174 ? -0.563 27.484 -2.631 1 98.06 174 GLY A CA 1
ATOM 1416 C C . GLY A 1 174 ? -1.616 26.453 -2.262 1 98.06 174 GLY A C 1
ATOM 1417 O O . GLY A 1 174 ? -1.879 25.531 -3.029 1 98.06 174 GLY A O 1
ATOM 1418 N N . PHE A 1 175 ? -2.078 26.484 -1.047 1 97.88 175 PHE A N 1
ATOM 1419 C CA . PHE A 1 175 ? -3.088 25.578 -0.532 1 97.88 175 PHE A CA 1
ATOM 1420 C C . PHE A 1 175 ? -4.48 25.984 -0.998 1 97.88 175 PHE A C 1
ATOM 1422 O O . PHE A 1 175 ? -4.812 27.172 -1.016 1 97.88 175 PHE A O 1
ATOM 1429 N N . PRO A 1 176 ? -5.297 25.016 -1.343 1 94.5 176 PRO A N 1
ATOM 1430 C CA . PRO A 1 176 ? -6.594 25.328 -1.941 1 94.5 176 PRO A CA 1
ATOM 1431 C C . PRO A 1 176 ? -7.582 25.906 -0.93 1 94.5 176 PRO A C 1
ATOM 1433 O O . PRO A 1 176 ? -7.562 25.531 0.243 1 94.5 176 PRO A O 1
ATOM 1436 N N . SER A 1 177 ? -8.531 26.734 -1.398 1 88.62 177 SER A N 1
ATOM 1437 C CA . SER A 1 177 ? -9.555 27.359 -0.573 1 88.62 177 SER A CA 1
ATOM 1438 C C . SER A 1 177 ? -10.914 26.703 -0.77 1 88.62 177 SER A C 1
ATOM 1440 O O . SER A 1 177 ? -11.883 27.047 -0.089 1 88.62 177 SER A O 1
ATOM 1442 N N . GLY A 1 178 ? -11.055 25.797 -1.576 1 78.94 178 GLY A N 1
ATOM 1443 C CA . GLY A 1 178 ? -12.344 25.203 -1.891 1 78.94 178 GLY A CA 1
ATOM 1444 C C . GLY A 1 178 ? -12.758 24.141 -0.896 1 78.94 178 GLY A C 1
ATOM 1445 O O . GLY A 1 178 ? -13.805 23.5 -1.062 1 78.94 178 GLY A O 1
ATOM 1446 N N . THR A 1 179 ? -11.93 23.891 0.121 1 80.94 179 THR A N 1
ATOM 1447 C CA . THR A 1 179 ? -12.203 22.922 1.179 1 80.94 179 THR A CA 1
ATOM 1448 C C . THR A 1 179 ? -11.836 23.5 2.545 1 80.94 179 THR A C 1
ATOM 1450 O O . THR A 1 179 ? -10.898 24.297 2.658 1 80.94 179 THR A O 1
ATOM 1453 N N . THR A 1 180 ? -12.617 23.094 3.457 1 76 180 THR A N 1
ATOM 1454 C CA . THR A 1 180 ? -12.305 23.562 4.805 1 76 180 THR A CA 1
ATOM 1455 C C . THR A 1 180 ? -11.117 22.797 5.383 1 76 180 THR A C 1
ATOM 1457 O O . THR A 1 180 ? -10.289 23.359 6.098 1 76 180 THR A O 1
ATOM 1460 N N . ALA A 1 181 ? -11.047 21.516 5.086 1 79.25 181 ALA A N 1
ATOM 1461 C CA . ALA A 1 181 ? -9.93 20.75 5.629 1 79.25 181 ALA A CA 1
ATOM 1462 C C . ALA A 1 181 ? -9.711 19.453 4.844 1 79.25 181 ALA A C 1
ATOM 1464 O O . ALA A 1 181 ? -8.586 19.141 4.449 1 79.25 181 ALA A O 1
ATOM 1465 N N . TYR A 1 182 ? -10.75 18.797 4.539 1 83.88 182 TYR A N 1
ATOM 1466 C CA . TYR A 1 182 ? -10.648 17.453 3.996 1 83.88 182 TYR A CA 1
ATOM 1467 C C . TYR A 1 182 ? -10.102 17.484 2.572 1 83.88 182 TYR A C 1
ATOM 1469 O O . TYR A 1 182 ? -10.609 18.219 1.723 1 83.88 182 TYR A O 1
ATOM 1477 N N . GLY A 1 183 ? -9.062 16.703 2.355 1 91.06 183 GLY A N 1
ATOM 1478 C CA . GLY A 1 183 ? -8.5 16.562 1.023 1 91.06 183 GLY A CA 1
ATOM 1479 C C . GLY A 1 183 ? -7.504 17.641 0.673 1 91.06 183 GLY A C 1
ATOM 1480 O O . GLY A 1 183 ? -6.844 17.578 -0.367 1 91.06 183 GLY A O 1
ATOM 1481 N N . LEU A 1 184 ? -7.402 18.672 1.505 1 93.75 184 LEU A N 1
ATOM 1482 C CA . LEU A 1 184 ? -6.512 19.797 1.257 1 93.75 184 LEU A CA 1
ATOM 1483 C C . LEU A 1 184 ? -5.082 19.312 1.032 1 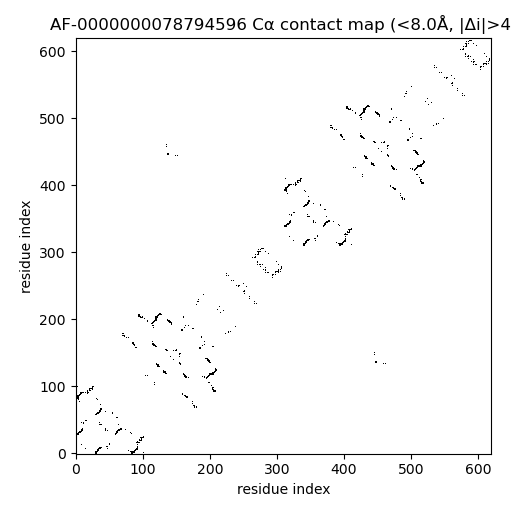93.75 184 LEU A C 1
ATOM 1485 O O . LEU A 1 184 ? -4.426 19.734 0.076 1 93.75 184 LEU A O 1
ATOM 1489 N N . ASP A 1 185 ? -4.648 18.406 1.872 1 94.56 185 ASP A N 1
ATOM 1490 C CA . ASP A 1 185 ? -3.285 17.906 1.762 1 94.56 185 ASP A CA 1
ATOM 1491 C C . ASP A 1 185 ? -3.096 17.109 0.468 1 94.56 185 ASP A C 1
ATOM 1493 O O . ASP A 1 185 ? -2.133 17.344 -0.268 1 94.56 185 ASP A O 1
ATOM 1497 N N . GLU A 1 186 ? -4.027 16.234 0.183 1 95.94 186 GLU A N 1
ATOM 1498 C CA . GLU A 1 186 ? -3.949 15.422 -1.023 1 95.94 186 GLU A CA 1
ATOM 1499 C C . GLU A 1 186 ? -3.873 16.297 -2.275 1 95.94 186 GLU A C 1
ATOM 1501 O O . GLU A 1 186 ? -2.986 16.109 -3.111 1 95.94 186 GLU A O 1
ATOM 1506 N N . ILE A 1 187 ? -4.816 17.25 -2.373 1 97 187 ILE A N 1
ATOM 1507 C CA . ILE A 1 187 ? -4.875 18.109 -3.541 1 97 187 ILE A CA 1
ATOM 1508 C C . ILE A 1 187 ? -3.553 18.859 -3.693 1 97 187 ILE A C 1
ATOM 1510 O O . ILE A 1 187 ? -2.977 18.906 -4.785 1 97 187 ILE A O 1
ATOM 1514 N N . THR A 1 188 ? -3.072 19.406 -2.643 1 98.19 188 THR A N 1
ATOM 1515 C CA . THR A 1 188 ? -1.857 20.203 -2.658 1 98.19 188 THR A CA 1
ATOM 1516 C C . THR A 1 188 ? -0.661 19.375 -3.107 1 98.19 188 THR A C 1
ATOM 1518 O O . THR A 1 188 ? 0.06 19.766 -4.031 1 98.19 188 THR A O 1
ATOM 1521 N N . TRP A 1 189 ? -0.475 18.25 -2.467 1 98.38 189 TRP A N 1
ATOM 1522 C CA . TRP A 1 189 ? 0.719 17.453 -2.748 1 98.38 189 TRP A CA 1
ATOM 1523 C C . TRP A 1 189 ? 0.66 16.859 -4.152 1 98.38 189 TRP A C 1
ATOM 1525 O O . TRP A 1 189 ? 1.664 16.844 -4.867 1 98.38 189 TRP A O 1
ATOM 1535 N N . PHE A 1 190 ? -0.507 16.406 -4.578 1 98.06 190 PHE A N 1
ATOM 1536 C CA . PHE A 1 190 ? -0.625 15.891 -5.938 1 98.06 190 PHE A CA 1
ATOM 1537 C C . PHE A 1 190 ? -0.294 16.969 -6.961 1 98.06 190 PHE A C 1
ATOM 1539 O O . PHE A 1 190 ? 0.388 16.703 -7.953 1 98.06 190 PHE A O 1
ATOM 1546 N N . LYS A 1 191 ? -0.76 18.172 -6.723 1 97.94 191 LYS A N 1
ATOM 1547 C CA . LYS A 1 191 ? -0.477 19.266 -7.648 1 97.94 191 LYS A CA 1
ATOM 1548 C C . LYS A 1 191 ? 1.017 19.578 -7.695 1 97.94 191 LYS A C 1
ATOM 1550 O O . LYS A 1 191 ? 1.56 19.875 -8.758 1 97.94 191 LYS A O 1
ATOM 1555 N N . CYS A 1 192 ? 1.683 19.438 -6.621 1 98.44 192 CYS A N 1
ATOM 1556 C CA . CYS A 1 192 ? 3.102 19.766 -6.539 1 98.44 192 CYS A CA 1
ATOM 1557 C C . CYS A 1 192 ? 3.951 18.688 -7.195 1 98.44 192 CYS A C 1
ATOM 1559 O O . CYS A 1 192 ? 5.094 18.938 -7.578 1 98.44 192 CYS A O 1
ATOM 1561 N N . CYS A 1 193 ? 3.449 17.484 -7.309 1 97.94 193 CYS A N 1
ATOM 1562 C CA . CYS A 1 193 ? 4.262 16.328 -7.648 1 97.94 193 CYS A CA 1
ATOM 1563 C C . CYS A 1 193 ? 4.336 16.125 -9.156 1 97.94 193 CYS A C 1
ATOM 1565 O O . CYS A 1 193 ? 4.402 15 -9.641 1 97.94 193 CYS A O 1
ATOM 1567 N N . GLU A 1 194 ? 4.332 17.188 -9.883 1 95.62 194 GLU A N 1
ATOM 1568 C CA . GLU A 1 194 ? 4.41 17.078 -11.336 1 95.62 194 GLU A CA 1
ATOM 1569 C C . GLU A 1 194 ? 5.652 16.297 -11.758 1 95.62 194 GLU A C 1
ATOM 1571 O O . GLU A 1 194 ? 5.598 15.5 -12.703 1 95.62 194 GLU A O 1
ATOM 1576 N N . LYS A 1 195 ? 6.785 16.469 -11.102 1 96.88 195 LYS A N 1
ATOM 1577 C CA . LYS A 1 195 ? 8.039 15.805 -11.445 1 96.88 195 LYS A CA 1
ATOM 1578 C C . LYS A 1 195 ? 8.234 14.531 -10.633 1 96.88 195 LYS A C 1
ATOM 1580 O O . LYS A 1 195 ? 9.297 13.914 -10.672 1 96.88 195 LYS A O 1
ATOM 1585 N N . GLY A 1 196 ? 7.25 14.188 -9.852 1 97.5 196 GLY A N 1
ATOM 1586 C CA . GLY A 1 196 ? 7.375 13.039 -8.969 1 97.5 196 GLY A CA 1
ATOM 1587 C C . GLY A 1 196 ? 7.676 13.422 -7.535 1 97.5 196 GLY A C 1
ATOM 1588 O O . GLY A 1 196 ? 7.645 14.602 -7.18 1 97.5 196 GLY A O 1
ATOM 1589 N N . VAL A 1 197 ? 7.863 12.43 -6.699 1 98.62 197 VAL A N 1
ATOM 1590 C CA . VAL A 1 197 ? 8.102 12.625 -5.27 1 98.62 197 VAL A CA 1
ATOM 1591 C C . VAL A 1 197 ? 9.141 11.625 -4.773 1 98.62 197 VAL A C 1
ATOM 1593 O O . VAL A 1 197 ? 9.156 10.469 -5.203 1 98.62 197 VAL A O 1
ATOM 1596 N N . ALA A 1 198 ? 10.023 12.047 -3.939 1 98.81 198 ALA A N 1
ATOM 1597 C CA . ALA A 1 198 ? 11.016 11.164 -3.316 1 98.81 198 ALA A CA 1
ATOM 1598 C C . ALA A 1 198 ? 10.602 10.797 -1.894 1 98.81 198 ALA A C 1
ATOM 1600 O O . ALA A 1 198 ? 9.914 11.57 -1.221 1 98.81 198 ALA A O 1
ATOM 1601 N N . TYR A 1 199 ? 11.039 9.672 -1.445 1 98.62 199 TYR A N 1
ATOM 1602 C CA . TYR A 1 199 ? 10.633 9.102 -0.166 1 98.62 199 TYR A CA 1
ATOM 1603 C C . TYR A 1 199 ? 11.836 8.609 0.622 1 98.62 199 TYR A C 1
ATOM 1605 O O . TYR A 1 199 ? 12.789 8.078 0.044 1 98.62 199 TYR A O 1
ATOM 1613 N N . THR A 1 200 ? 11.797 8.828 1.919 1 98.25 200 THR A N 1
ATOM 1614 C CA . THR A 1 200 ? 12.734 8.18 2.82 1 98.25 200 THR A CA 1
ATOM 1615 C C . THR A 1 200 ? 12.008 7.262 3.795 1 98.25 200 THR A C 1
ATOM 1617 O O . THR A 1 200 ? 10.953 7.617 4.316 1 98.25 200 THR A O 1
ATOM 1620 N N . PRO A 1 201 ? 12.539 6.051 4.059 1 96.69 201 PRO A N 1
ATOM 1621 C CA . PRO A 1 201 ? 11.906 5.109 4.984 1 96.69 201 PRO A CA 1
ATOM 1622 C C . PRO A 1 201 ? 12.141 5.465 6.449 1 96.69 201 PRO A C 1
ATOM 1624 O O . PRO A 1 201 ? 11.641 4.777 7.344 1 96.69 201 PRO A O 1
ATOM 1627 N N . LYS A 1 202 ? 12.898 6.512 6.664 1 97.38 202 LYS A N 1
ATOM 1628 C CA . LYS A 1 202 ? 13.102 6.961 8.039 1 97.38 202 LYS A CA 1
ATOM 1629 C C . LYS A 1 202 ? 11.805 7.508 8.633 1 97.38 202 LYS A C 1
ATOM 1631 O O . LYS A 1 202 ? 11.086 8.266 7.973 1 97.38 202 LYS A O 1
ATOM 1636 N N . VAL A 1 203 ? 11.508 7.027 9.828 1 98 203 VAL A N 1
ATOM 1637 C CA . VAL A 1 203 ? 10.328 7.516 10.539 1 98 203 VAL A CA 1
ATOM 1638 C C . VAL A 1 203 ? 10.625 8.875 11.164 1 98 203 VAL A C 1
ATOM 1640 O O . VAL A 1 203 ? 11.359 8.961 12.156 1 98 203 VAL A O 1
ATOM 1643 N N . LEU A 1 204 ? 9.969 9.938 10.586 1 98.69 204 LEU A N 1
ATOM 1644 C CA . LEU A 1 204 ? 10.43 11.273 10.969 1 98.69 204 LEU A CA 1
ATOM 1645 C C . LEU A 1 204 ? 9.289 12.086 11.562 1 98.69 204 LEU A C 1
ATOM 1647 O O . LEU A 1 204 ? 9.508 13.18 12.086 1 98.69 204 LEU A O 1
ATOM 1651 N N . LEU A 1 205 ? 8.039 11.617 11.531 1 98.69 205 LEU A N 1
ATOM 1652 C CA . LEU A 1 205 ? 6.859 12.312 12.023 1 98.69 205 LEU A CA 1
ATOM 1653 C C . LEU A 1 205 ? 6.016 11.391 12.906 1 98.69 205 LEU A C 1
ATOM 1655 O O . LEU A 1 205 ? 5.758 10.242 12.547 1 98.69 205 LEU A O 1
ATOM 1659 N N . ASN A 1 206 ? 5.676 11.82 14.039 1 98.31 206 ASN A N 1
ATOM 1660 C CA . ASN A 1 206 ? 4.66 11.188 14.875 1 98.31 206 ASN A CA 1
ATOM 1661 C C . ASN A 1 206 ? 3.303 11.867 14.719 1 98.31 206 ASN A C 1
ATOM 1663 O O . ASN A 1 206 ? 3.094 12.977 15.211 1 98.31 206 ASN A O 1
ATOM 1667 N N . TYR A 1 207 ? 2.453 11.227 14.008 1 97.62 207 TYR A N 1
ATOM 1668 C CA . TYR A 1 207 ? 1.105 11.719 13.758 1 97.62 207 TYR A CA 1
ATOM 1669 C C . TYR A 1 207 ? 0.146 11.266 14.852 1 97.62 207 TYR A C 1
ATOM 1671 O O . TYR A 1 207 ? -0.074 10.062 15.031 1 97.62 207 TYR A O 1
ATOM 1679 N N . ARG A 1 208 ? -0.521 12.195 15.469 1 95.81 208 ARG A N 1
ATOM 1680 C CA . ARG A 1 208 ? -1.318 11.883 16.656 1 95.81 208 ARG A CA 1
ATOM 1681 C C . ARG A 1 208 ? -2.791 11.719 16.297 1 95.81 208 ARG A C 1
ATOM 1683 O O . ARG A 1 208 ? -3.357 12.547 15.578 1 95.81 208 ARG A O 1
ATOM 1690 N N . ILE A 1 209 ? -3.355 10.578 16.75 1 92.06 209 ILE A N 1
ATOM 1691 C CA . ILE A 1 209 ? -4.789 10.32 16.641 1 92.06 209 ILE A CA 1
ATOM 1692 C C . ILE A 1 209 ? -5.453 10.445 18 1 92.06 209 ILE A C 1
ATOM 1694 O O . ILE A 1 209 ? -5.082 9.75 18.953 1 92.06 209 ILE A O 1
ATOM 1698 N N . PHE A 1 210 ? -6.41 11.328 18.047 1 81.75 210 PHE A N 1
ATOM 1699 C CA . PHE A 1 210 ? -7.121 11.555 19.312 1 81.75 210 PHE A CA 1
ATOM 1700 C C . PHE A 1 210 ? -8.477 12.195 19.047 1 81.75 210 PHE A C 1
ATOM 1702 O O . PHE A 1 210 ? -8.758 12.641 17.938 1 81.75 210 PHE A O 1
ATOM 1709 N N . LEU A 1 211 ? -9.422 12.109 19.953 1 70.94 211 LEU A N 1
ATOM 1710 C CA . LEU A 1 211 ? -10.805 12.547 19.812 1 70.94 211 LEU A CA 1
ATOM 1711 C C . LEU A 1 211 ? -10.875 14.016 19.391 1 70.94 211 LEU A C 1
ATOM 1713 O O . LEU A 1 211 ? -11.82 14.43 18.719 1 70.94 211 LEU A O 1
ATOM 1717 N N . GLY A 1 212 ? -10 14.805 19.562 1 67.12 212 GLY A N 1
ATOM 1718 C CA . GLY A 1 212 ? -10.016 16.219 19.25 1 67.12 212 GLY A CA 1
ATOM 1719 C C . GLY A 1 212 ? -9.539 16.531 17.844 1 67.12 212 GLY A C 1
ATOM 1720 O O . GLY A 1 212 ? -9.586 17.672 17.391 1 67.12 212 GLY A O 1
ATOM 1721 N N . ASN A 1 213 ? -9.297 15.438 17.156 1 73.81 213 ASN A N 1
ATOM 1722 C CA . ASN A 1 213 ? -8.875 15.688 15.781 1 73.81 213 ASN A CA 1
ATOM 1723 C C . ASN A 1 213 ? -10 16.297 14.945 1 73.81 213 ASN A C 1
ATOM 1725 O O . ASN A 1 213 ? -11.172 15.938 15.117 1 73.81 213 ASN A O 1
ATOM 1729 N N . ILE A 1 214 ? -9.664 17.266 14.102 1 65.94 214 ILE A N 1
ATOM 1730 C CA . ILE A 1 214 ? -10.617 17.922 13.219 1 65.94 214 ILE A CA 1
ATOM 1731 C C . ILE A 1 214 ? -11.414 16.891 12.438 1 65.94 214 ILE A C 1
ATOM 1733 O O . ILE A 1 214 ? -12.617 17.047 12.227 1 65.94 214 ILE A O 1
ATOM 1737 N N . SER A 1 215 ? -10.875 15.828 12.117 1 61.94 215 SER A N 1
ATOM 1738 C CA . SER A 1 215 ? -11.469 14.805 11.266 1 61.94 215 SER A CA 1
ATOM 1739 C C . SER A 1 215 ? -12.586 14.062 11.992 1 61.94 215 SER A C 1
ATOM 1741 O O . SER A 1 215 ? -13.422 13.414 11.352 1 61.94 215 SER A O 1
ATOM 1743 N N . PHE A 1 216 ? -12.727 14.219 13.281 1 60 216 PHE A N 1
ATOM 1744 C CA . PHE A 1 216 ? -13.727 13.484 14.039 1 60 216 PHE A CA 1
ATOM 1745 C C . PHE A 1 216 ? -14.836 14.414 14.516 1 60 216 PHE A C 1
ATOM 1747 O O . PHE A 1 216 ? -15.797 13.969 15.148 1 60 216 PHE A O 1
ATOM 1754 N N . ASP A 1 217 ? -14.734 15.68 14.117 1 63.22 217 ASP A N 1
ATOM 1755 C CA . ASP A 1 217 ? -15.75 16.641 14.523 1 63.22 217 ASP A CA 1
ATOM 1756 C C . ASP A 1 217 ? -17.031 16.453 13.719 1 63.22 217 ASP A C 1
ATOM 1758 O O . ASP A 1 217 ? -17.016 16.5 12.492 1 63.22 217 ASP A O 1
ATOM 1762 N N . PRO A 1 218 ? -18.156 16.188 14.391 1 61.28 218 PRO A N 1
ATOM 1763 C CA . PRO A 1 218 ? -19.422 15.906 13.703 1 61.28 218 PRO A CA 1
ATOM 1764 C C . PRO A 1 218 ? -19.844 17.031 12.75 1 61.28 218 PRO A C 1
ATOM 1766 O O . PRO A 1 218 ? -20.391 16.766 11.688 1 61.28 218 PRO A O 1
ATOM 1769 N N . GLN A 1 219 ? -19.719 18.344 13.195 1 61.12 219 GLN A N 1
ATOM 1770 C CA . GLN A 1 219 ? -20.062 19.453 12.305 1 61.12 219 GLN A CA 1
ATOM 1771 C C . GLN A 1 219 ? -19.234 19.406 11.031 1 61.12 219 GLN A C 1
ATOM 1773 O O . GLN A 1 219 ? -19.734 19.703 9.945 1 61.12 219 GLN A O 1
ATOM 1778 N N . ASN A 1 220 ? -18.094 18.969 11.172 1 66.38 220 ASN A N 1
ATOM 1779 C CA . ASN A 1 220 ? -17.188 18.891 10.039 1 66.38 220 ASN A CA 1
ATOM 1780 C C . ASN A 1 220 ? -17.547 17.75 9.102 1 66.38 220 ASN A C 1
ATOM 1782 O O . ASN A 1 220 ? -17.266 17.812 7.902 1 66.38 220 ASN A O 1
ATOM 1786 N N . MET A 1 221 ? -18.281 16.859 9.594 1 65.19 221 MET A N 1
ATOM 1787 C CA . MET A 1 221 ? -18.625 15.695 8.789 1 65.19 221 MET A CA 1
ATOM 1788 C C . MET A 1 221 ? -19.609 16.062 7.684 1 65.19 221 MET A C 1
ATOM 1790 O O . MET A 1 221 ? -19.516 15.539 6.57 1 65.19 221 MET A O 1
ATOM 1794 N N . LYS A 1 222 ? -20.547 16.969 7.938 1 66.12 222 LYS A N 1
ATOM 1795 C CA . LYS A 1 222 ? -21.469 17.438 6.898 1 66.12 222 LYS A CA 1
ATOM 1796 C C . LYS A 1 222 ? -20.703 18.156 5.785 1 66.12 222 LYS A C 1
ATOM 1798 O O . LYS A 1 222 ? -20.969 17.938 4.602 1 66.12 222 LYS A O 1
ATOM 1803 N N . ASN A 1 223 ? -19.812 18.953 6.16 1 76.19 223 ASN A N 1
ATOM 1804 C CA . ASN A 1 223 ? -19 19.672 5.184 1 76.19 223 ASN A CA 1
ATOM 1805 C C . ASN A 1 223 ? -18.156 18.719 4.352 1 76.19 223 ASN A C 1
ATOM 1807 O O . ASN A 1 223 ? -17.906 18.969 3.17 1 76.19 223 ASN A O 1
ATOM 1811 N N . ARG A 1 224 ? -17.922 17.594 4.922 1 77.94 224 ARG A N 1
ATOM 1812 C CA . ARG A 1 224 ? -17.016 16.625 4.293 1 77.94 224 ARG A CA 1
ATOM 1813 C C . ARG A 1 224 ? -17.656 16.031 3.035 1 77.94 224 ARG A C 1
ATOM 1815 O O . ARG A 1 224 ? -16.953 15.734 2.062 1 77.94 224 ARG A O 1
ATOM 1822 N N . TYR A 1 225 ? -18.938 15.977 3.064 1 75.25 225 TYR A N 1
ATOM 1823 C CA . TYR A 1 225 ? -19.594 15.422 1.888 1 75.25 225 TYR A CA 1
ATOM 1824 C C . TYR A 1 225 ? -19.375 16.312 0.668 1 75.25 225 TYR A C 1
ATOM 1826 O O . TYR A 1 225 ? -19.047 15.812 -0.413 1 75.25 225 TYR A O 1
ATOM 1834 N N . LYS A 1 226 ? -19.562 17.562 0.907 1 79.25 226 LYS A N 1
ATOM 1835 C CA . LYS A 1 226 ? -19.312 18.516 -0.168 1 79.25 226 LYS A CA 1
ATOM 1836 C C . LYS A 1 226 ? -17.828 18.562 -0.532 1 79.25 226 LYS A C 1
ATOM 1838 O O . LYS A 1 226 ? -17.484 18.688 -1.707 1 79.25 226 LYS A O 1
ATOM 1843 N N . GLU A 1 227 ? -17.047 18.391 0.368 1 88.56 227 GLU A N 1
ATOM 1844 C CA . GLU A 1 227 ? -15.602 18.469 0.161 1 88.56 227 GLU A CA 1
ATOM 1845 C C . GLU A 1 227 ? -15.086 17.25 -0.604 1 88.56 227 GLU A C 1
ATOM 1847 O O . GLU A 1 227 ? -14.102 17.344 -1.344 1 88.56 227 GLU A O 1
ATOM 1852 N N . LEU A 1 228 ? -15.836 16.172 -0.452 1 88.81 228 LEU A N 1
ATOM 1853 C CA . LEU A 1 228 ? -15.484 14.977 -1.223 1 88.81 228 LEU A CA 1
ATOM 1854 C C . LEU A 1 228 ? -15.703 15.211 -2.713 1 88.81 228 LEU A C 1
ATOM 1856 O O . LEU A 1 228 ? -14.938 14.719 -3.543 1 88.81 228 LEU A O 1
ATOM 1860 N N . GLU A 1 229 ? -16.766 15.953 -3.006 1 88.75 229 GLU A N 1
ATOM 1861 C CA . GLU A 1 229 ? -17.016 16.281 -4.402 1 88.75 229 GLU A CA 1
ATOM 1862 C C . GLU A 1 229 ? -15.93 17.203 -4.957 1 88.75 229 GLU A C 1
ATOM 1864 O O . GLU A 1 229 ? -15.492 17.031 -6.098 1 88.75 229 GLU A O 1
ATOM 1869 N N . PHE A 1 230 ? -15.617 18.156 -4.164 1 92.5 230 PHE A N 1
ATOM 1870 C CA . PHE A 1 230 ? -14.547 19.062 -4.551 1 92.5 230 PHE A CA 1
ATOM 1871 C C . PHE A 1 230 ? -13.25 18.297 -4.789 1 92.5 230 PHE A C 1
ATOM 1873 O O . PHE A 1 230 ? -12.578 18.516 -5.797 1 92.5 230 PHE A O 1
ATOM 1880 N N . LEU A 1 231 ? -12.93 17.391 -3.889 1 95.19 231 LEU A N 1
ATOM 1881 C CA . LEU A 1 231 ? -11.742 16.562 -4.023 1 95.19 231 LEU A CA 1
ATOM 1882 C C . LEU A 1 231 ? -11.797 15.734 -5.301 1 95.19 231 LEU A C 1
ATOM 1884 O O . LEU A 1 231 ? -10.812 15.648 -6.035 1 95.19 231 LEU A O 1
ATOM 1888 N N . ASN A 1 232 ? -12.914 15.117 -5.504 1 95.62 232 ASN A N 1
ATOM 1889 C CA . ASN A 1 232 ? -13.102 14.297 -6.695 1 95.62 232 ASN A CA 1
ATOM 1890 C C . ASN A 1 232 ? -12.82 15.086 -7.969 1 95.62 232 ASN A C 1
ATOM 1892 O O . ASN A 1 232 ? -12.109 14.617 -8.859 1 95.62 232 ASN A O 1
ATOM 1896 N N . LYS A 1 233 ? -13.336 16.281 -8.039 1 96.19 233 LYS A N 1
ATOM 1897 C CA . LYS A 1 233 ? -13.18 17.125 -9.219 1 96.19 233 LYS A CA 1
ATOM 1898 C C . LYS A 1 233 ? -11.727 17.531 -9.406 1 96.19 233 LYS A C 1
ATOM 1900 O O . LYS A 1 233 ? -11.219 17.562 -10.531 1 96.19 233 LYS A O 1
ATOM 1905 N N . GLU A 1 234 ? -11.102 17.938 -8.352 1 96.5 234 GLU A N 1
ATOM 1906 C CA . GLU A 1 234 ? -9.703 18.344 -8.422 1 96.5 234 GLU A CA 1
ATOM 1907 C C . GLU A 1 234 ? -8.82 17.188 -8.891 1 96.5 234 GLU A C 1
ATOM 1909 O O . GLU A 1 234 ? -7.93 17.375 -9.719 1 96.5 234 GLU A O 1
ATOM 1914 N N . LEU A 1 235 ? -9.055 16.016 -8.352 1 97.38 235 LEU A N 1
ATOM 1915 C CA . LEU A 1 235 ? -8.273 14.852 -8.742 1 97.38 235 LEU A CA 1
ATOM 1916 C C . LEU A 1 235 ? -8.531 14.484 -10.195 1 97.38 235 LEU A C 1
ATOM 1918 O O . LEU A 1 235 ? -7.613 14.086 -10.914 1 97.38 235 LEU A O 1
ATOM 1922 N N . GLU A 1 236 ? -9.797 14.57 -10.602 1 97.19 236 GLU A N 1
ATOM 1923 C CA . GLU A 1 236 ? -10.125 14.328 -12.008 1 97.19 236 GLU A CA 1
ATOM 1924 C C . GLU A 1 236 ? -9.312 15.227 -12.93 1 97.19 236 GLU A C 1
ATOM 1926 O O . GLU A 1 236 ? -8.812 14.781 -13.961 1 97.19 236 GLU A O 1
ATOM 1931 N N . THR A 1 237 ? -9.195 16.484 -12.555 1 96.44 237 THR A N 1
ATOM 1932 C CA . THR A 1 237 ? -8.445 17.438 -13.352 1 96.44 237 THR A CA 1
ATOM 1933 C C . THR A 1 237 ? -6.98 17.016 -13.469 1 96.44 237 THR A C 1
ATOM 1935 O O . THR A 1 237 ? -6.402 17.062 -14.555 1 96.44 237 THR A O 1
ATOM 1938 N N . ILE A 1 238 ? -6.434 16.594 -12.422 1 95.62 238 ILE A N 1
ATOM 1939 C CA . ILE A 1 238 ? -5.039 16.172 -12.406 1 95.62 238 ILE A CA 1
ATOM 1940 C C . ILE A 1 238 ? -4.883 14.898 -13.25 1 95.62 238 ILE A C 1
ATOM 1942 O O . ILE A 1 238 ? -3.955 14.789 -14.055 1 95.62 238 ILE A O 1
ATOM 1946 N N . ILE A 1 239 ? -5.801 13.945 -13.07 1 96.12 239 ILE A N 1
ATOM 1947 C CA . ILE A 1 239 ? -5.773 12.672 -13.797 1 96.12 239 ILE A CA 1
ATOM 1948 C C . ILE A 1 239 ? -5.832 12.938 -15.297 1 96.12 239 ILE A C 1
ATOM 1950 O O . ILE A 1 239 ? -5.035 12.383 -16.062 1 96.12 239 ILE A O 1
ATOM 1954 N N . ARG A 1 240 ? -6.742 13.758 -15.734 1 95.25 240 ARG A N 1
ATOM 1955 C CA . ARG A 1 240 ? -6.902 14.07 -17.156 1 95.25 240 ARG A CA 1
ATOM 1956 C C . ARG A 1 240 ? -5.652 14.742 -17.703 1 95.25 240 ARG A C 1
ATOM 1958 O O . ARG A 1 240 ? -5.227 14.445 -18.828 1 95.25 240 ARG A O 1
ATOM 1965 N N . SER A 1 241 ? -5.082 15.609 -16.953 1 91.56 241 SER A N 1
ATOM 1966 C CA . SER A 1 241 ? -3.879 16.312 -17.406 1 91.56 241 SER A CA 1
ATOM 1967 C C . SER A 1 241 ? -2.707 15.344 -17.562 1 91.56 241 SER A C 1
ATOM 1969 O O . SER A 1 241 ? -1.916 15.477 -18.5 1 91.56 241 SER A O 1
ATOM 1971 N N . GLU A 1 242 ? -2.584 14.414 -16.672 1 91.5 242 GLU A N 1
ATOM 1972 C CA . GLU A 1 242 ? -1.464 13.477 -16.641 1 91.5 242 GLU A CA 1
ATOM 1973 C C . GLU A 1 242 ? -1.616 12.414 -17.734 1 91.5 242 GLU A C 1
ATOM 1975 O O . GLU A 1 242 ? -0.643 12.055 -18.391 1 91.5 242 GLU A O 1
ATOM 1980 N N . LEU A 1 243 ? -2.775 11.867 -17.844 1 91.62 243 LEU A N 1
ATOM 1981 C CA . LEU A 1 243 ? -2.965 10.695 -18.688 1 91.62 243 LEU A CA 1
ATOM 1982 C C . LEU A 1 243 ? -3.268 11.109 -20.125 1 91.62 243 LEU A C 1
ATOM 1984 O O . LEU A 1 243 ? -3.141 10.297 -21.047 1 91.62 243 LEU A O 1
ATOM 1988 N N . GLN A 1 244 ? -3.74 12.25 -20.422 1 81.12 244 GLN A N 1
ATOM 1989 C CA . GLN A 1 244 ? -3.912 12.719 -21.781 1 81.12 244 GLN A CA 1
ATOM 1990 C C . GLN A 1 244 ? -2.582 12.734 -22.531 1 81.12 244 GLN A C 1
ATOM 1992 O O . GLN A 1 244 ? -2.545 12.547 -23.75 1 81.12 244 GLN A O 1
ATOM 1997 N N . ASN A 1 245 ? -1.531 12.828 -21.906 1 67.12 245 ASN A N 1
ATOM 1998 C CA . ASN A 1 245 ? -0.231 12.867 -22.578 1 67.12 245 ASN A CA 1
ATOM 1999 C C . ASN A 1 245 ? 0.37 11.469 -22.719 1 67.12 245 ASN A C 1
ATOM 2001 O O . ASN A 1 245 ? 1.503 11.32 -23.172 1 67.12 245 ASN A O 1
ATOM 2005 N N . ASN A 1 246 ? -0.469 10.344 -22.578 1 61.38 246 ASN A N 1
ATOM 2006 C CA . ASN A 1 246 ? -0.398 8.938 -22.953 1 61.38 246 ASN A CA 1
ATOM 2007 C C . ASN A 1 246 ? 0.76 8.234 -22.234 1 61.38 246 ASN A C 1
ATOM 2009 O O . ASN A 1 246 ? 1.303 7.254 -22.75 1 61.38 246 ASN A O 1
ATOM 2013 N N . HIS A 1 247 ? 1.273 8.797 -21.062 1 63.94 247 HIS A N 1
ATOM 2014 C CA . HIS A 1 247 ? 2.514 8.156 -20.641 1 63.94 247 HIS A CA 1
ATOM 2015 C C . HIS A 1 247 ? 2.289 7.27 -19.422 1 63.94 247 HIS A C 1
ATOM 2017 O O . HIS A 1 247 ? 1.995 7.762 -18.344 1 63.94 247 HIS A O 1
ATOM 2023 N N . GLY A 1 248 ? 1.554 6.18 -19.469 1 78.31 248 GLY A N 1
ATOM 2024 C CA . GLY A 1 248 ? 1.569 5.266 -18.328 1 78.31 248 GLY A CA 1
ATOM 2025 C C . GLY A 1 248 ? 0.742 4.016 -18.562 1 78.31 248 GLY A C 1
ATOM 2026 O O . GLY A 1 248 ? 0.292 3.76 -19.688 1 78.31 248 GLY A O 1
ATOM 2027 N N . ILE A 1 249 ? 0.68 3.232 -17.75 1 88.19 249 ILE A N 1
ATOM 2028 C CA . ILE A 1 249 ? 0.055 1.923 -17.906 1 88.19 249 ILE A CA 1
ATOM 2029 C C . ILE A 1 249 ? -1.444 2.031 -17.641 1 88.19 249 ILE A C 1
ATOM 2031 O O . ILE A 1 249 ? -2.207 1.119 -17.969 1 88.19 249 ILE A O 1
ATOM 2035 N N . TYR A 1 250 ? -1.878 3.189 -17.188 1 93.25 250 TYR A N 1
ATOM 2036 C CA . TYR A 1 250 ? -3.262 3.303 -16.734 1 93.25 250 TYR A CA 1
ATOM 2037 C C . TYR A 1 250 ? -4.152 3.85 -17.844 1 93.25 250 TYR A C 1
ATOM 2039 O O . TYR A 1 250 ? -3.922 4.953 -18.344 1 93.25 250 TYR A O 1
ATOM 2047 N N . PRO A 1 251 ? -5.25 3.145 -18.203 1 93.5 251 PRO A N 1
ATOM 2048 C CA . PRO A 1 251 ? -6.242 3.779 -19.078 1 93.5 251 PRO A CA 1
ATOM 2049 C C . PRO A 1 251 ? -6.996 4.914 -18.375 1 93.5 251 PRO A C 1
ATOM 2051 O O . PRO A 1 251 ? -7.324 4.809 -17.203 1 93.5 251 PRO A O 1
ATOM 2054 N N . LEU A 1 252 ? -7.246 6.012 -19.125 1 94.69 252 LEU A N 1
ATOM 2055 C CA . LEU A 1 252 ? -7.887 7.195 -18.562 1 94.69 252 LEU A CA 1
ATOM 2056 C C . LEU A 1 252 ? -9.234 6.844 -17.953 1 94.69 252 LEU A C 1
ATOM 2058 O O . LEU A 1 252 ? -9.523 7.219 -16.812 1 94.69 252 LEU A O 1
ATOM 2062 N N . ASP A 1 253 ? -10.078 6.074 -18.703 1 93.31 253 ASP A N 1
ATOM 2063 C CA . ASP A 1 253 ? -11.422 5.754 -18.25 1 93.31 253 ASP A CA 1
ATOM 2064 C C . ASP A 1 253 ? -11.383 4.918 -16.969 1 93.31 253 ASP A C 1
ATOM 2066 O O . ASP A 1 253 ? -12.211 5.098 -16.078 1 93.31 253 ASP A O 1
ATOM 2070 N N . PHE A 1 254 ? -10.438 4.09 -16.891 1 93.88 254 PHE A N 1
ATOM 2071 C CA . PHE A 1 254 ? -10.266 3.275 -15.695 1 93.88 254 PHE A CA 1
ATOM 2072 C C . PHE A 1 254 ? -9.938 4.148 -14.492 1 93.88 254 PHE A C 1
ATOM 2074 O O . PHE A 1 254 ? -10.539 4 -13.43 1 93.88 254 PHE A O 1
ATOM 2081 N N . PHE A 1 255 ? -9.031 5 -14.68 1 96.12 255 PHE A N 1
ATOM 2082 C CA . PHE A 1 255 ? -8.547 5.832 -13.578 1 96.12 255 PHE A CA 1
ATOM 2083 C C . PHE A 1 255 ? -9.641 6.777 -13.094 1 96.12 255 PHE A C 1
ATOM 2085 O O . PHE A 1 255 ? -9.805 6.973 -11.891 1 96.12 255 PHE A O 1
ATOM 2092 N N . LEU A 1 256 ? -10.367 7.336 -14.031 1 95.69 256 LEU A N 1
ATOM 2093 C CA . LEU A 1 256 ? -11.484 8.203 -13.68 1 95.69 256 LEU A CA 1
ATOM 2094 C C . LEU A 1 256 ? -12.555 7.434 -12.914 1 95.69 256 LEU A C 1
ATOM 2096 O O . LEU A 1 256 ? -13.094 7.93 -11.922 1 95.69 256 LEU A O 1
ATOM 2100 N N . SER A 1 257 ? -12.836 6.207 -13.328 1 95.25 257 SER A N 1
ATOM 2101 C CA . SER A 1 257 ? -13.797 5.359 -12.633 1 95.25 257 SER A CA 1
ATOM 2102 C C . SER A 1 257 ? -13.328 5.031 -11.219 1 95.25 257 SER A C 1
ATOM 2104 O O . SER A 1 257 ? -14.141 4.977 -10.289 1 95.25 257 SER A O 1
ATOM 2106 N N . LEU A 1 258 ? -12.062 4.789 -11.117 1 94.94 258 LEU A N 1
ATOM 2107 C CA . LEU A 1 258 ? -11.492 4.516 -9.805 1 94.94 258 LEU A CA 1
ATOM 2108 C C . LEU A 1 258 ? -11.703 5.695 -8.859 1 94.94 258 LEU A C 1
ATOM 2110 O O . LEU A 1 258 ? -12.055 5.512 -7.695 1 94.94 258 LEU A O 1
ATOM 2114 N N . ASN A 1 259 ? -11.422 6.891 -9.328 1 96.56 259 ASN A N 1
ATOM 2115 C CA . ASN A 1 259 ? -11.641 8.109 -8.562 1 96.56 259 ASN A CA 1
ATOM 2116 C C . ASN A 1 259 ? -13.094 8.25 -8.117 1 96.56 259 ASN A C 1
ATOM 2118 O O . ASN A 1 259 ? -13.367 8.562 -6.961 1 96.56 259 ASN A O 1
ATOM 2122 N N . ASP A 1 260 ? -14.023 7.949 -9.008 1 94.12 260 ASP A N 1
ATOM 2123 C CA . ASP A 1 260 ? -15.453 8.039 -8.711 1 94.12 260 ASP A CA 1
ATOM 2124 C C . ASP A 1 260 ? -15.859 6.996 -7.668 1 94.12 260 ASP A C 1
ATOM 2126 O O . ASP A 1 260 ? -16.609 7.297 -6.738 1 94.12 260 ASP A O 1
ATOM 2130 N N . LYS A 1 261 ? -15.383 5.801 -7.844 1 90.31 261 LYS A N 1
ATOM 2131 C CA . LYS A 1 261 ? -15.711 4.719 -6.918 1 90.31 261 LYS A CA 1
ATOM 2132 C C . LYS A 1 261 ? -15.203 5.027 -5.512 1 90.31 261 LYS A C 1
ATOM 2134 O O . LYS A 1 261 ? -15.906 4.781 -4.527 1 90.31 261 LYS A O 1
ATOM 2139 N N . ARG A 1 262 ? -14.016 5.484 -5.457 1 88.94 262 ARG A N 1
ATOM 2140 C CA . ARG A 1 262 ? -13.453 5.855 -4.16 1 88.94 262 ARG A CA 1
ATOM 2141 C C . ARG A 1 262 ? -14.305 6.918 -3.479 1 88.94 262 ARG A C 1
ATOM 2143 O O . ARG A 1 262 ? -14.539 6.852 -2.27 1 88.94 262 ARG A O 1
ATOM 2150 N N . THR A 1 263 ? -14.688 7.938 -4.27 1 89.75 263 THR A N 1
ATOM 2151 C CA . THR A 1 263 ? -15.523 9.008 -3.736 1 89.75 263 THR A CA 1
ATOM 2152 C C . THR A 1 263 ? -16.828 8.445 -3.172 1 89.75 263 THR A C 1
ATOM 2154 O O . THR A 1 263 ? -17.25 8.828 -2.084 1 89.75 263 THR A O 1
ATOM 2157 N N . LEU A 1 264 ? -17.391 7.488 -3.854 1 83.88 264 LEU A N 1
ATOM 2158 C CA . LEU A 1 264 ? -18.641 6.859 -3.404 1 83.88 264 LEU A CA 1
ATOM 2159 C C . LEU A 1 264 ? -18.406 6.078 -2.115 1 83.88 264 LEU A C 1
ATOM 2161 O O . LEU A 1 264 ? -19.219 6.148 -1.189 1 83.88 264 LEU A O 1
ATOM 2165 N N . ILE A 1 265 ? -17.359 5.352 -2.072 1 82.88 265 ILE A N 1
ATOM 2166 C CA . ILE A 1 265 ? -17.031 4.566 -0.888 1 82.88 265 ILE A CA 1
ATOM 2167 C C . ILE A 1 265 ? -16.828 5.492 0.309 1 82.88 265 ILE A C 1
ATOM 2169 O O . ILE A 1 265 ? -17.344 5.227 1.399 1 82.88 265 ILE A O 1
ATOM 2173 N N . GLU A 1 266 ? -16.062 6.559 0.086 1 81.19 266 GLU A N 1
ATOM 2174 C CA . GLU A 1 266 ? -15.797 7.5 1.169 1 81.19 266 GLU A CA 1
ATOM 2175 C C . GLU A 1 266 ? -17.078 8.156 1.658 1 81.19 266 GLU A C 1
ATOM 2177 O O . GLU A 1 266 ? -17.219 8.445 2.85 1 81.19 266 GLU A O 1
ATOM 2182 N N . LYS A 1 267 ? -17.969 8.461 0.734 1 78.5 267 LYS A N 1
ATOM 2183 C CA . LYS A 1 267 ? -19.266 9.023 1.111 1 78.5 267 LYS A CA 1
ATOM 2184 C C . LYS A 1 267 ? -20.062 8.039 1.972 1 78.5 267 LYS A C 1
ATOM 2186 O O . LYS A 1 267 ? -20.719 8.438 2.934 1 78.5 267 LYS A O 1
ATOM 2191 N N . GLU A 1 268 ? -19.953 6.777 1.64 1 73.25 268 GLU A N 1
ATOM 2192 C CA . GLU A 1 268 ? -20.625 5.742 2.422 1 73.25 268 GLU A CA 1
ATOM 2193 C C . GLU A 1 268 ? -20.031 5.648 3.828 1 73.25 268 GLU A C 1
ATOM 2195 O O . GLU A 1 268 ? -20.781 5.555 4.809 1 73.25 268 GLU A O 1
ATOM 2200 N N . ILE A 1 269 ? -18.812 5.633 3.885 1 72.25 269 ILE A N 1
ATOM 2201 C CA . ILE A 1 269 ? -18.141 5.566 5.176 1 72.25 269 ILE A CA 1
ATOM 2202 C C . ILE A 1 269 ? -18.531 6.773 6.023 1 72.25 269 ILE A C 1
ATOM 2204 O O . ILE A 1 269 ? -18.812 6.637 7.215 1 72.25 269 ILE A O 1
ATOM 2208 N N . LEU A 1 270 ? -18.453 7.922 5.395 1 73.44 270 LEU A N 1
ATOM 2209 C CA . LEU A 1 270 ? -18.812 9.156 6.086 1 73.44 270 LEU A CA 1
ATOM 2210 C C . LEU A 1 270 ? -20.25 9.078 6.621 1 73.44 270 LEU A C 1
ATOM 2212 O O . LEU A 1 270 ? -20.516 9.523 7.738 1 73.44 270 LEU A O 1
ATOM 2216 N N . PHE A 1 271 ? -21.062 8.523 5.863 1 68.38 271 PHE A N 1
ATOM 2217 C CA . PHE A 1 271 ? -22.453 8.383 6.285 1 68.38 271 PHE A CA 1
ATOM 2218 C C . PHE A 1 271 ? -22.562 7.457 7.492 1 68.38 271 PHE A C 1
ATOM 2220 O O . PHE A 1 271 ? -23.281 7.758 8.445 1 68.38 271 PHE A O 1
ATOM 2227 N N . ILE A 1 272 ? -21.844 6.371 7.414 1 65.5 272 ILE A N 1
ATOM 2228 C CA . ILE A 1 272 ? -21.875 5.406 8.508 1 65.5 272 ILE A CA 1
ATOM 2229 C C . ILE A 1 272 ? -21.328 6.047 9.781 1 65.5 272 ILE A C 1
ATOM 2231 O O . ILE A 1 272 ? -21.906 5.883 10.859 1 65.5 272 ILE A O 1
ATOM 2235 N N . ASP A 1 273 ? -20.281 6.719 9.648 1 65.06 273 ASP A N 1
ATOM 2236 C CA . ASP A 1 273 ? -19.688 7.41 10.789 1 65.06 273 ASP A CA 1
ATOM 2237 C C . ASP A 1 273 ? -20.641 8.445 11.359 1 65.06 273 ASP A C 1
ATOM 2239 O O . ASP A 1 273 ? -20.781 8.57 12.586 1 65.06 273 ASP A O 1
ATOM 2243 N N . TYR A 1 274 ? -21.25 9.195 10.516 1 65.94 274 TYR A N 1
ATOM 2244 C CA . TYR A 1 274 ? -22.203 10.211 10.938 1 65.94 274 TYR A CA 1
ATOM 2245 C C . TYR A 1 274 ? -23.391 9.578 11.648 1 65.94 274 TYR A C 1
ATOM 2247 O O . TYR A 1 274 ? -23.828 10.062 12.703 1 65.94 274 TYR A O 1
ATOM 2255 N N . ALA A 1 275 ? -23.812 8.484 11.047 1 62.16 275 ALA A N 1
ATOM 2256 C CA . ALA A 1 275 ? -24.969 7.785 11.625 1 62.16 275 ALA A CA 1
ATOM 2257 C C . ALA A 1 275 ? -24.625 7.215 13 1 62.16 275 ALA A C 1
ATOM 2259 O O . ALA A 1 275 ? -25.453 7.211 13.898 1 62.16 275 ALA A O 1
ATOM 2260 N N . SER A 1 276 ? -23.422 6.781 13.125 1 59.84 276 SER A N 1
ATOM 2261 C CA . SER A 1 276 ? -22.969 6.203 14.391 1 59.84 276 SER A CA 1
ATOM 2262 C C . SER A 1 276 ? -22.781 7.277 15.453 1 59.84 276 SER A C 1
ATOM 2264 O O . SER A 1 276 ? -22.781 6.98 16.641 1 59.84 276 SER A O 1
ATOM 2266 N N . SER A 1 277 ? -22.531 8.461 15 1 59.09 277 SER A N 1
ATOM 2267 C CA . SER A 1 277 ? -22.234 9.555 15.922 1 59.09 277 SER A CA 1
ATOM 2268 C C . SER A 1 277 ? -23.469 10.375 16.234 1 59.09 277 SER A C 1
ATOM 2270 O O . SER A 1 277 ? -23.406 11.352 16.984 1 59.09 277 SER A O 1
ATOM 2272 N N . THR A 1 278 ? -24.531 10.062 15.484 1 61.62 278 THR A N 1
ATOM 2273 C CA . THR A 1 278 ? -25.75 10.852 15.672 1 61.62 278 THR A CA 1
ATOM 2274 C C . THR A 1 278 ? -26.953 9.945 15.945 1 61.62 278 THR A C 1
ATOM 2276 O O . THR A 1 278 ? -26.781 8.781 16.312 1 61.62 278 THR A O 1
ATOM 2279 N N . ASN A 1 279 ? -28.297 10.523 16.062 1 57 279 ASN A N 1
ATOM 2280 C CA . ASN A 1 279 ? -29.516 9.75 16.281 1 57 279 ASN A CA 1
ATOM 2281 C C . ASN A 1 279 ? -30.203 9.391 14.961 1 57 279 ASN A C 1
ATOM 2283 O O . ASN A 1 279 ? -29.828 9.898 13.906 1 57 279 ASN A O 1
ATOM 2287 N N . LEU A 1 280 ? -31.078 8.367 15.078 1 55 280 LEU A N 1
ATOM 2288 C CA . LEU A 1 280 ? -31.719 7.758 13.922 1 55 280 LEU A CA 1
ATOM 2289 C C . LEU A 1 280 ? -32.375 8.812 13.039 1 55 280 LEU A C 1
ATOM 2291 O O . LEU A 1 280 ? -32.219 8.805 11.82 1 55 280 LEU A O 1
ATOM 2295 N N . PRO A 1 281 ? -33.062 9.742 13.617 1 49.88 281 PRO A N 1
ATOM 2296 C CA . PRO A 1 281 ? -33.719 10.719 12.742 1 49.88 281 PRO A CA 1
ATOM 2297 C C . PRO A 1 281 ? -32.719 11.555 11.945 1 49.88 281 PRO A C 1
ATOM 2299 O O . PRO A 1 281 ? -32.938 11.836 10.773 1 49.88 281 PRO A O 1
ATOM 2302 N N . LYS A 1 282 ? -31.703 11.906 12.578 1 58.5 282 LYS A N 1
ATOM 2303 C CA . LYS A 1 282 ? -30.703 12.719 11.906 1 58.5 282 LYS A CA 1
ATOM 2304 C C . LYS A 1 282 ? -29.938 11.906 10.859 1 58.5 282 LYS A C 1
ATOM 2306 O O . LYS A 1 282 ? -29.641 12.406 9.781 1 58.5 282 LYS A O 1
ATOM 2311 N N . ALA A 1 283 ? -29.688 10.68 11.188 1 58.47 283 ALA A N 1
ATOM 2312 C CA . ALA A 1 283 ? -29.031 9.781 10.242 1 58.47 283 ALA A CA 1
ATOM 2313 C C . ALA A 1 283 ? -29.922 9.531 9.016 1 58.47 283 ALA A C 1
ATOM 2315 O O . ALA A 1 283 ? -29.438 9.523 7.887 1 58.47 283 ALA A O 1
ATOM 2316 N N . LEU A 1 284 ? -31.141 9.375 9.297 1 53.19 284 LEU A N 1
ATOM 2317 C CA . LEU A 1 284 ? -32.094 9.141 8.211 1 53.19 284 LEU A CA 1
ATOM 2318 C C . LEU A 1 284 ? -32.219 10.367 7.32 1 53.19 284 LEU A C 1
ATOM 2320 O O . LEU A 1 284 ? -32.312 10.242 6.094 1 53.19 284 LEU A O 1
ATOM 2324 N N . LYS A 1 285 ? -32.344 11.477 7.941 1 53.44 285 LYS A N 1
ATOM 2325 C CA . LYS A 1 285 ? -32.406 12.711 7.168 1 53.44 285 LYS A CA 1
ATOM 2326 C C . LYS A 1 285 ? -31.188 12.883 6.285 1 53.44 285 LYS A C 1
ATOM 2328 O O . LYS A 1 285 ? -31.297 13.273 5.125 1 53.44 285 LYS A O 1
ATOM 2333 N N . PHE A 1 286 ? -30.188 12.602 6.867 1 57 286 PHE A N 1
ATOM 2334 C CA . PHE A 1 286 ? -28.922 12.68 6.129 1 57 286 PHE A CA 1
ATOM 2335 C C . PHE A 1 286 ? -28.922 11.703 4.961 1 57 286 PHE A C 1
ATOM 2337 O O . PHE A 1 286 ? -28.5 12.055 3.852 1 57 286 PHE A O 1
ATOM 2344 N N . TYR A 1 287 ? -29.359 10.578 5.199 1 53.25 287 TYR A N 1
ATOM 2345 C CA . TYR A 1 287 ? -29.469 9.57 4.156 1 53.25 287 TYR A CA 1
ATOM 2346 C C . TYR A 1 287 ? -30.391 10.039 3.039 1 53.25 287 TYR A C 1
ATOM 2348 O O . TYR A 1 287 ? -30.047 9.93 1.857 1 53.25 287 TYR A O 1
ATOM 2356 N N . LEU A 1 288 ? -31.453 10.508 3.486 1 48.97 288 LEU A N 1
ATOM 2357 C CA . LEU A 1 288 ? -32.438 10.93 2.51 1 48.97 288 LEU A CA 1
ATOM 2358 C C . LEU A 1 288 ? -31.922 12.062 1.637 1 48.97 288 LEU A C 1
ATOM 2360 O O . LEU A 1 288 ? -32.219 12.125 0.443 1 48.97 288 LEU A O 1
ATOM 2364 N N . GLN A 1 289 ? -31.109 12.836 2.199 1 51.81 289 GLN A N 1
ATOM 2365 C CA . GLN A 1 289 ? -30.562 13.984 1.488 1 51.81 289 GLN A CA 1
ATOM 2366 C C . GLN A 1 289 ? -29.438 13.562 0.538 1 51.81 289 GLN A C 1
ATOM 2368 O O . GLN A 1 289 ? -29.156 14.266 -0.432 1 51.81 289 GLN A O 1
ATOM 2373 N N . ASN A 1 290 ? -28.969 12.383 0.816 1 51.09 290 ASN A N 1
ATOM 2374 C CA . ASN A 1 290 ? -27.828 11.961 0.011 1 51.09 290 ASN A CA 1
ATOM 2375 C C . ASN A 1 290 ? -28.062 10.586 -0.608 1 51.09 290 ASN A C 1
ATOM 2377 O O . ASN A 1 290 ? -27.094 9.844 -0.86 1 51.09 290 ASN A O 1
ATOM 2381 N N . ARG A 1 291 ? -29.25 10.164 -0.722 1 49.06 291 ARG A N 1
ATOM 2382 C CA . ARG A 1 291 ? -29.688 8.828 -1.095 1 49.06 291 ARG A CA 1
ATOM 2383 C C . ARG A 1 291 ? -29.078 8.391 -2.42 1 49.06 291 ARG A C 1
ATOM 2385 O O . ARG A 1 291 ? -28.812 7.207 -2.633 1 49.06 291 ARG A O 1
ATOM 2392 N N . GLU A 1 292 ? -28.906 9.336 -3.145 1 48.25 292 GLU A N 1
ATOM 2393 C CA . GLU A 1 292 ? -28.375 8.992 -4.461 1 48.25 292 GLU A CA 1
ATOM 2394 C C . GLU A 1 292 ? -26.922 8.523 -4.371 1 48.25 292 GLU A C 1
ATOM 2396 O O . GLU A 1 292 ? -26.438 7.805 -5.254 1 48.25 292 GLU A O 1
ATOM 2401 N N . ASN A 1 293 ? -26.375 8.93 -3.344 1 50.03 293 ASN A N 1
ATOM 2402 C CA . ASN A 1 293 ? -24.938 8.672 -3.262 1 50.03 293 ASN A CA 1
ATOM 2403 C C . ASN A 1 293 ? -24.609 7.59 -2.238 1 50.03 293 ASN A C 1
ATOM 2405 O O . ASN A 1 293 ? -23.453 7.301 -1.98 1 50.03 293 ASN A O 1
ATOM 2409 N N . ILE A 1 294 ? -25.656 7.148 -1.56 1 49.44 294 ILE A N 1
ATOM 2410 C CA . ILE A 1 294 ? -25.453 6.16 -0.505 1 49.44 294 ILE A CA 1
ATOM 2411 C C . ILE A 1 294 ? -26.203 4.875 -0.851 1 49.44 294 ILE A C 1
ATOM 2413 O O . ILE A 1 294 ? -27.406 4.898 -1.099 1 49.44 294 ILE A O 1
ATOM 2417 N N . GLN A 1 295 ? -25.516 3.893 -1.093 1 46.34 295 GLN A N 1
ATOM 2418 C CA . GLN A 1 295 ? -26.188 2.619 -1.352 1 46.34 295 GLN A CA 1
ATOM 2419 C C . GLN A 1 295 ? -27.047 2.195 -0.164 1 46.34 295 GLN A C 1
ATOM 2421 O O . GLN A 1 295 ? -26.719 2.486 0.986 1 46.34 295 GLN A O 1
ATOM 2426 N N . PHE A 1 296 ? -28.188 1.614 -0.447 1 41.75 296 PHE A N 1
ATOM 2427 C CA . PHE A 1 296 ? -29.172 1.192 0.531 1 41.75 296 PHE A CA 1
ATOM 2428 C C . PHE A 1 296 ? -28.547 0.336 1.618 1 41.75 296 PHE A C 1
ATOM 2430 O O . PHE A 1 296 ? -28.906 0.442 2.791 1 41.75 296 PHE A O 1
ATOM 2437 N N . LYS A 1 297 ? -27.656 -0.435 1.298 1 43.03 297 LYS A N 1
ATOM 2438 C CA . LYS A 1 297 ? -27 -1.354 2.219 1 43.03 297 LYS A CA 1
ATOM 2439 C C . LYS A 1 297 ? -26.203 -0.594 3.277 1 43.03 297 LYS A C 1
ATOM 2441 O O . LYS A 1 297 ? -26.141 -1.012 4.434 1 43.03 297 LYS A O 1
ATOM 2446 N N . SER A 1 298 ? -25.656 0.532 2.93 1 44.09 298 SER A N 1
ATOM 2447 C CA . SER A 1 298 ? -24.953 1.429 3.846 1 44.09 298 SER A CA 1
ATOM 2448 C C . SER A 1 298 ? -25.938 2.098 4.812 1 44.09 298 SER A C 1
ATOM 2450 O O . SER A 1 298 ? -25.562 2.416 5.945 1 44.09 298 SER A O 1
ATOM 2452 N N . LEU A 1 299 ? -27.094 2.352 4.281 1 43.09 299 LEU A N 1
ATOM 2453 C CA . LEU A 1 299 ? -28.156 2.826 5.156 1 43.09 299 LEU A CA 1
ATOM 2454 C C . LEU A 1 299 ? -28.406 1.833 6.285 1 43.09 299 LEU A C 1
ATOM 2456 O O . LEU A 1 299 ? -28.531 2.227 7.449 1 43.09 299 LEU A O 1
ATOM 2460 N N . LEU A 1 300 ? -28.484 0.686 5.895 1 41.97 300 LEU A N 1
ATOM 2461 C CA . LEU A 1 300 ? -28.812 -0.333 6.887 1 41.97 300 LEU A CA 1
ATOM 2462 C C . LEU A 1 300 ? -27.703 -0.464 7.918 1 41.97 300 LEU A C 1
ATOM 2464 O O . LEU A 1 300 ? -27.969 -0.581 9.117 1 41.97 300 LEU A O 1
ATOM 2468 N N . LYS A 1 301 ? -26.531 -0.39 7.547 1 44.88 301 LYS A N 1
ATOM 2469 C CA . LYS A 1 301 ? -25.359 -0.405 8.414 1 44.88 301 LYS A CA 1
ATOM 2470 C C . LYS A 1 301 ? -25.312 0.834 9.305 1 44.88 301 LYS A C 1
ATOM 2472 O O . LYS A 1 301 ? -24.969 0.747 10.477 1 44.88 301 LYS A O 1
ATOM 2477 N N . GLY A 1 302 ? -25.641 1.955 8.719 1 40.22 302 GLY A N 1
ATOM 2478 C CA . GLY A 1 302 ? -25.75 3.205 9.453 1 40.22 302 GLY A CA 1
ATOM 2479 C C . GLY A 1 302 ? -26.859 3.193 10.492 1 40.22 302 GLY A C 1
ATOM 2480 O O . GLY A 1 302 ? -26.656 3.646 11.625 1 40.22 302 GLY A O 1
ATOM 2481 N N . LEU A 1 303 ? -27.984 2.746 10.117 1 43.72 303 LEU A N 1
ATOM 2482 C CA . LEU A 1 303 ? -29.109 2.721 11.039 1 43.72 303 LEU A CA 1
ATOM 2483 C C . LEU A 1 303 ? -28.812 1.808 12.227 1 43.72 303 LEU A C 1
ATOM 2485 O O . LEU A 1 303 ? -29.203 2.105 13.359 1 43.72 303 LEU A O 1
ATOM 2489 N N . ARG A 1 304 ? -28.188 0.806 11.969 1 39.34 304 ARG A N 1
ATOM 2490 C CA . ARG A 1 304 ? -27.844 -0.162 13.008 1 39.34 304 ARG A CA 1
ATOM 2491 C C . ARG A 1 304 ? -26.797 0.395 13.961 1 39.34 304 ARG A C 1
ATOM 2493 O O . ARG A 1 304 ? -26.719 -0.011 15.117 1 39.34 304 ARG A O 1
ATOM 2500 N N . ALA A 1 305 ? -26.125 1.282 13.484 1 40.81 305 ALA A N 1
ATOM 2501 C CA . ALA A 1 305 ? -25.062 1.915 14.266 1 40.81 305 ALA A CA 1
ATOM 2502 C C . ALA A 1 305 ? -25.594 3.074 15.094 1 40.81 305 ALA A C 1
ATOM 2504 O O . ALA A 1 305 ? -24.875 3.643 15.922 1 40.81 305 ALA A O 1
ATOM 2505 N N . THR A 1 306 ? -26.766 3.508 14.828 1 37.09 306 THR A N 1
ATOM 2506 C CA . THR A 1 306 ? -27.344 4.594 15.609 1 37.09 306 THR A CA 1
ATOM 2507 C C . THR A 1 306 ? -27.484 4.188 17.078 1 37.09 306 THR A C 1
ATOM 2509 O O . THR A 1 306 ? -27.688 3.012 17.375 1 37.09 306 THR A O 1
ATOM 2512 N N . LYS A 1 307 ? -27.172 5.059 17.938 1 40.78 307 LYS A N 1
ATOM 2513 C CA . LYS A 1 307 ? -27.422 4.883 19.375 1 40.78 307 LYS A CA 1
ATOM 2514 C C . LYS A 1 307 ? -28.906 4.656 19.656 1 40.78 307 LYS A C 1
ATOM 2516 O O . LYS A 1 307 ? -29.766 5.305 19.047 1 40.78 307 LYS A O 1
ATOM 2521 N N . SER A 1 308 ? -29.125 3.506 20.219 1 29.92 308 SER A N 1
ATOM 2522 C CA . SER A 1 308 ? -30.484 3.322 20.734 1 29.92 308 SER A CA 1
ATOM 2523 C C . SER A 1 308 ? -30.938 4.531 21.547 1 29.92 308 SER A C 1
ATOM 2525 O O . SER A 1 308 ? -30.25 4.953 22.469 1 29.92 308 SER A O 1
ATOM 2527 N N . THR A 1 309 ? -31.469 5.504 21 1 27.92 309 THR A N 1
ATOM 2528 C CA . THR A 1 309 ? -32.25 6.398 21.828 1 27.92 309 THR A CA 1
ATOM 2529 C C . THR A 1 309 ? -33.281 5.613 22.641 1 27.92 309 THR A C 1
ATOM 2531 O O . THR A 1 309 ? -34.094 6.199 23.359 1 27.92 309 THR A O 1
ATOM 2534 N N . PHE A 1 310 ? -33.312 4.305 22.766 1 24.73 310 PHE A N 1
ATOM 2535 C CA . PHE A 1 310 ? -34.375 4.074 23.75 1 24.73 310 PHE A CA 1
ATOM 2536 C C . PHE A 1 310 ? -33.844 4.281 25.172 1 24.73 310 PHE A C 1
ATOM 2538 O O . PHE A 1 310 ? -32.719 3.887 25.469 1 24.73 310 PHE A O 1
ATOM 2545 N N . MET B 1 1 ? 20.562 -23.812 -17.172 1 91 1 MET B N 1
ATOM 2546 C CA . MET B 1 1 ? 19.188 -23.359 -17.344 1 91 1 MET B CA 1
ATOM 2547 C C . MET B 1 1 ? 18.859 -22.266 -16.344 1 91 1 MET B C 1
ATOM 2549 O O . MET B 1 1 ? 19.125 -22.406 -15.148 1 91 1 MET B O 1
ATOM 2553 N N . LYS B 1 2 ? 18.406 -21.156 -16.938 1 94.81 2 LYS B N 1
ATOM 2554 C CA . LYS B 1 2 ? 18.266 -19.969 -16.078 1 94.81 2 LYS B CA 1
ATOM 2555 C C . LYS B 1 2 ? 16.953 -20.031 -15.297 1 94.81 2 LYS B C 1
ATOM 2557 O O . LYS B 1 2 ? 16.953 -19.812 -14.078 1 94.81 2 LYS B O 1
ATOM 2562 N N . PHE B 1 3 ? 15.906 -20.328 -16 1 98.81 3 PHE B N 1
ATOM 2563 C CA . PHE B 1 3 ? 14.617 -20.266 -15.328 1 98.81 3 PHE B CA 1
ATOM 2564 C C . PHE B 1 3 ? 13.875 -21.594 -15.469 1 98.81 3 PHE B C 1
ATOM 2566 O O . PHE B 1 3 ? 13.992 -22.281 -16.484 1 98.81 3 PHE B O 1
ATOM 2573 N N . THR B 1 4 ? 13.109 -22.062 -14.484 1 98.88 4 THR B N 1
ATOM 2574 C CA . THR B 1 4 ? 12.078 -23.078 -14.555 1 98.88 4 THR B CA 1
ATOM 2575 C C . THR B 1 4 ? 10.695 -22.484 -14.297 1 98.88 4 THR B C 1
ATOM 2577 O O . THR B 1 4 ? 10.484 -21.828 -13.273 1 98.88 4 THR B O 1
ATOM 2580 N N . ILE B 1 5 ? 9.812 -22.641 -15.227 1 98.88 5 ILE B N 1
ATOM 2581 C CA . ILE B 1 5 ? 8.398 -22.344 -15.008 1 98.88 5 ILE B CA 1
ATOM 2582 C C . ILE B 1 5 ? 7.637 -23.641 -14.734 1 98.88 5 ILE B C 1
ATOM 2584 O O . ILE B 1 5 ? 7.574 -24.531 -15.586 1 98.88 5 ILE B O 1
ATOM 2588 N N . GLY B 1 6 ? 7.129 -23.797 -13.539 1 98.88 6 GLY B N 1
ATOM 2589 C CA . GLY B 1 6 ? 6.223 -24.891 -13.227 1 98.88 6 GLY B CA 1
ATOM 2590 C C . GLY B 1 6 ? 4.77 -24.562 -13.523 1 98.88 6 GLY B C 1
ATOM 2591 O O . GLY B 1 6 ? 4.305 -23.453 -13.211 1 98.88 6 GLY B O 1
ATOM 2592 N N . LEU B 1 7 ? 4.066 -25.484 -14.117 1 98.81 7 LEU B N 1
ATOM 2593 C CA . LEU B 1 7 ? 2.652 -25.297 -14.422 1 98.81 7 LEU B CA 1
ATOM 2594 C C . LEU B 1 7 ? 1.829 -26.469 -13.906 1 98.81 7 LEU B C 1
ATOM 2596 O O . LEU B 1 7 ? 1.593 -27.438 -14.633 1 98.81 7 LEU B O 1
ATOM 2600 N N . PRO B 1 8 ? 1.396 -26.375 -12.68 1 98.5 8 PRO B N 1
ATOM 2601 C CA . PRO B 1 8 ? 0.435 -27.359 -12.18 1 98.5 8 PRO B CA 1
ATOM 2602 C C . PRO B 1 8 ? -0.971 -27.156 -12.734 1 98.5 8 PRO B C 1
ATOM 2604 O O . PRO B 1 8 ? -1.495 -26.031 -12.695 1 98.5 8 PRO B O 1
ATOM 2607 N N . ILE B 1 9 ? -1.603 -28.234 -13.219 1 98.31 9 ILE B N 1
ATOM 2608 C CA . ILE B 1 9 ? -2.875 -28.047 -13.906 1 98.31 9 ILE B CA 1
ATOM 2609 C C . ILE B 1 9 ? -3.965 -28.844 -13.203 1 98.31 9 ILE B C 1
ATOM 2611 O O . ILE B 1 9 ? -3.807 -30.047 -12.969 1 98.31 9 ILE B O 1
ATOM 2615 N N . THR B 1 10 ? -5.016 -28.125 -12.82 1 95.44 10 THR B N 1
ATOM 2616 C CA . THR B 1 10 ? -6.215 -28.781 -12.305 1 95.44 10 THR B CA 1
ATOM 2617 C C . THR B 1 10 ? -7.449 -28.344 -13.094 1 95.44 10 THR B C 1
ATOM 2619 O O . THR B 1 10 ? -8.484 -29.016 -13.039 1 95.44 10 THR B O 1
ATOM 2622 N N . LYS B 1 11 ? -7.34 -27.188 -13.797 1 91.94 11 LYS B N 1
ATOM 2623 C CA . LYS B 1 11 ? -8.438 -26.625 -14.578 1 91.94 11 LYS B CA 1
ATOM 2624 C C . LYS B 1 11 ? -8.031 -26.453 -16.047 1 91.94 11 LYS B C 1
ATOM 2626 O O . LYS B 1 11 ? -6.855 -26.266 -16.344 1 91.94 11 LYS B O 1
ATOM 2631 N N . THR B 1 12 ? -9.148 -26.391 -16.891 1 96.19 12 THR B N 1
ATOM 2632 C CA . THR B 1 12 ? -8.797 -26.344 -18.312 1 96.19 12 THR B CA 1
ATOM 2633 C C . THR B 1 12 ? -9.328 -25.062 -18.953 1 96.19 12 THR B C 1
ATOM 2635 O O . THR B 1 12 ? -8.914 -24.703 -20.062 1 96.19 12 THR B O 1
ATOM 2638 N N . LYS B 1 13 ? -10.266 -24.375 -18.375 1 94.12 13 LYS B N 1
ATOM 2639 C CA . LYS B 1 13 ? -10.984 -23.266 -19 1 94.12 13 LYS B CA 1
ATOM 2640 C C . LYS B 1 13 ? -10.023 -22.25 -19.609 1 94.12 13 LYS B C 1
ATOM 2642 O O . LYS B 1 13 ? -10.227 -21.797 -20.734 1 94.12 13 LYS B O 1
ATOM 2647 N N . TYR B 1 14 ? -8.891 -21.938 -18.984 1 96.81 14 TYR B N 1
ATOM 2648 C CA . TYR B 1 14 ? -7.953 -20.922 -19.438 1 96.81 14 TYR B CA 1
ATOM 2649 C C . TYR B 1 14 ? -6.574 -21.516 -19.688 1 96.81 14 TYR B C 1
ATOM 2651 O O . TYR B 1 14 ? -5.582 -20.797 -19.797 1 96.81 14 TYR B O 1
ATOM 2659 N N . LEU B 1 15 ? -6.508 -22.797 -19.875 1 98.06 15 LEU B N 1
ATOM 2660 C CA . LEU B 1 15 ? -5.234 -23.5 -19.922 1 98.06 15 LEU B CA 1
ATOM 2661 C C . LEU B 1 15 ? -4.48 -23.172 -21.203 1 98.06 15 LEU B C 1
ATOM 2663 O O . LEU B 1 15 ? -3.26 -22.969 -21.188 1 98.06 15 LEU B O 1
ATOM 2667 N N . LYS B 1 16 ? -5.18 -23.109 -22.312 1 98.06 16 LYS B N 1
ATOM 2668 C CA . LYS B 1 16 ? -4.52 -22.797 -23.578 1 98.06 16 LYS B CA 1
ATOM 2669 C C . LYS B 1 16 ? -3.848 -21.422 -23.531 1 98.06 16 LYS B C 1
ATOM 2671 O O . LYS B 1 16 ? -2.707 -21.266 -23.969 1 98.06 16 LYS B O 1
ATOM 2676 N N . 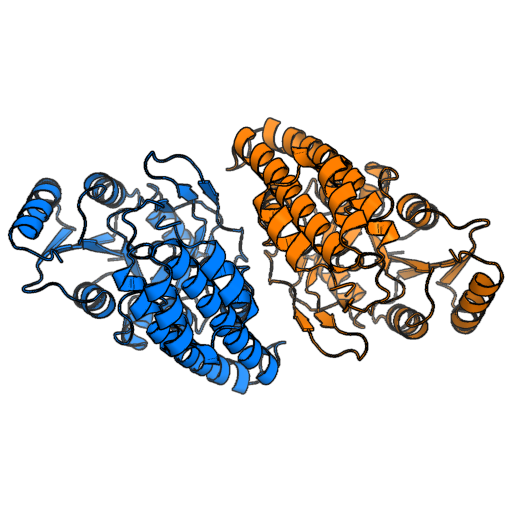VAL B 1 17 ? -4.578 -20.453 -22.984 1 97.56 17 VAL B N 1
ATOM 2677 C CA . VAL B 1 17 ? -4.047 -19.109 -22.859 1 97.56 17 VAL B CA 1
ATOM 2678 C C . VAL B 1 17 ? -2.811 -19.109 -21.969 1 97.56 17 VAL B C 1
ATOM 2680 O O . VAL B 1 17 ? -1.807 -18.469 -22.281 1 97.56 17 VAL B O 1
ATOM 2683 N N . ALA B 1 18 ? -2.887 -19.797 -20.859 1 98.19 18 ALA B N 1
ATOM 2684 C CA . ALA B 1 18 ? -1.755 -19.906 -19.938 1 98.19 18 ALA B CA 1
ATOM 2685 C C . ALA B 1 18 ? -0.548 -20.531 -20.641 1 98.19 18 ALA B C 1
ATOM 2687 O O . ALA B 1 18 ? 0.553 -19.969 -20.609 1 98.19 18 ALA B O 1
ATOM 2688 N N . LEU B 1 19 ? -0.775 -21.641 -21.312 1 98.5 19 LEU B N 1
ATOM 2689 C CA . LEU B 1 19 ? 0.291 -22.344 -22.016 1 98.5 19 LEU B CA 1
ATOM 2690 C C . LEU B 1 19 ? 0.915 -21.469 -23.094 1 98.5 19 LEU B C 1
ATOM 2692 O O . LEU B 1 19 ? 2.141 -21.375 -23.188 1 98.5 19 LEU B O 1
ATOM 2696 N N . ASP B 1 20 ? 0.088 -20.812 -23.891 1 98.31 20 ASP B N 1
ATOM 2697 C CA . ASP B 1 20 ? 0.569 -19.922 -24.953 1 98.31 20 ASP B CA 1
ATOM 2698 C C . ASP B 1 20 ? 1.437 -18.797 -24.391 1 98.31 20 ASP B C 1
ATOM 2700 O O . ASP B 1 20 ? 2.461 -18.453 -24.969 1 98.31 20 ASP B O 1
ATOM 2704 N N . SER B 1 21 ? 1.041 -18.266 -23.25 1 98.44 21 SER B N 1
ATOM 2705 C CA . SER B 1 21 ? 1.777 -17.156 -22.656 1 98.44 21 SER B CA 1
ATOM 2706 C C . SER B 1 21 ? 3.152 -17.594 -22.172 1 98.44 21 SER B C 1
ATOM 2708 O O . SER B 1 21 ? 4.098 -16.812 -22.156 1 98.44 21 SER B O 1
ATOM 2710 N N . ILE B 1 22 ? 3.271 -18.859 -21.766 1 98.31 22 ILE B N 1
ATOM 2711 C CA . ILE B 1 22 ? 4.535 -19.391 -21.266 1 98.31 22 ILE B CA 1
ATOM 2712 C C . ILE B 1 22 ? 5.477 -19.672 -22.438 1 98.31 22 ILE B C 1
ATOM 2714 O O . ILE B 1 22 ? 6.641 -19.25 -22.406 1 98.31 22 ILE B O 1
ATOM 2718 N N . VAL B 1 23 ? 5.004 -20.281 -23.484 1 97 23 VAL B N 1
ATOM 2719 C CA . VAL B 1 23 ? 5.879 -20.75 -24.562 1 97 23 VAL B CA 1
ATOM 2720 C C . VAL B 1 23 ? 6.312 -19.578 -25.422 1 97 23 VAL B C 1
ATOM 2722 O O . VAL B 1 23 ? 7.27 -19.688 -26.188 1 97 23 VAL B O 1
ATOM 2725 N N . ASN B 1 24 ? 5.645 -18.406 -25.281 1 95.25 24 ASN B N 1
ATOM 2726 C CA . ASN B 1 24 ? 5.934 -17.25 -26.109 1 95.25 24 ASN B CA 1
ATOM 2727 C C . ASN B 1 24 ? 6.832 -16.25 -25.391 1 95.25 24 ASN B C 1
ATOM 2729 O O . ASN B 1 24 ? 6.926 -15.094 -25.797 1 95.25 24 ASN B O 1
ATOM 2733 N N . GLN B 1 25 ? 7.48 -16.703 -24.406 1 97.94 25 GLN B N 1
ATOM 2734 C CA . GLN B 1 25 ? 8.414 -15.82 -23.719 1 97.94 25 GLN B CA 1
ATOM 2735 C C . GLN B 1 25 ? 9.562 -15.406 -24.625 1 97.94 25 GLN B C 1
ATOM 2737 O O . GLN B 1 25 ? 10.07 -16.219 -25.391 1 97.94 25 GLN B O 1
ATOM 2742 N N . SER B 1 26 ? 9.992 -14.164 -24.469 1 97.94 26 SER B N 1
ATOM 2743 C CA . SER B 1 26 ? 11.055 -13.625 -25.328 1 97.94 26 SER B CA 1
ATOM 2744 C C . SER B 1 26 ? 12.422 -14.109 -24.859 1 97.94 26 SER B C 1
ATOM 2746 O O . SER B 1 26 ? 13.375 -14.133 -25.656 1 97.94 26 SER B O 1
ATOM 2748 N N . PHE B 1 27 ? 12.586 -14.484 -23.656 1 97.75 27 PHE B N 1
ATOM 2749 C CA . PHE B 1 27 ? 13.828 -15 -23.094 1 97.75 27 PHE B CA 1
ATOM 2750 C C . PHE B 1 27 ? 14.008 -16.469 -23.469 1 97.75 27 PHE B C 1
ATOM 2752 O O . PHE B 1 27 ? 13.102 -17.281 -23.266 1 97.75 27 PHE B O 1
ATOM 2759 N N . PRO B 1 28 ? 15.133 -16.938 -23.828 1 96.44 28 PRO B N 1
ATOM 2760 C CA . PRO B 1 28 ? 15.242 -18.266 -24.422 1 96.44 28 PRO B CA 1
ATOM 2761 C C . PRO B 1 28 ? 15.672 -19.344 -23.406 1 96.44 28 PRO B C 1
ATOM 2763 O O . PRO B 1 28 ? 15.398 -20.531 -23.609 1 96.44 28 PRO B O 1
ATOM 2766 N N . ASP B 1 29 ? 16.344 -18.984 -22.406 1 98.06 29 ASP B N 1
ATOM 2767 C CA . ASP B 1 29 ? 16.969 -19.969 -21.531 1 98.06 29 ASP B CA 1
ATOM 2768 C C . ASP B 1 29 ? 16.062 -20.344 -20.359 1 98.06 29 ASP B C 1
ATOM 2770 O O . ASP B 1 29 ? 16.312 -19.953 -19.219 1 98.06 29 ASP B O 1
ATOM 2774 N N . TYR B 1 30 ? 15 -21.156 -20.625 1 98.62 30 TYR B N 1
ATOM 2775 C CA . TYR B 1 30 ? 14.094 -21.625 -19.594 1 98.62 30 TYR B CA 1
ATOM 2776 C C . TYR B 1 30 ? 13.523 -23 -19.938 1 98.62 30 TYR B C 1
ATOM 2778 O O . TYR B 1 30 ? 13.594 -23.422 -21.094 1 98.62 30 TYR B O 1
ATOM 2786 N N . GLU B 1 31 ? 13.039 -23.672 -18.922 1 98.62 31 GLU B N 1
ATOM 2787 C CA . GLU B 1 31 ? 12.289 -24.922 -19.109 1 98.62 31 GLU B CA 1
ATOM 2788 C C . GLU B 1 31 ? 10.883 -24.797 -18.531 1 98.62 31 GLU B C 1
ATOM 2790 O O . GLU B 1 31 ? 10.617 -23.938 -17.703 1 98.62 31 GLU B O 1
ATOM 2795 N N . ILE B 1 32 ? 10.023 -25.594 -19.062 1 98.69 32 ILE B N 1
ATOM 2796 C CA . ILE B 1 32 ? 8.648 -25.688 -18.594 1 98.69 32 ILE B CA 1
ATOM 2797 C C . ILE B 1 32 ? 8.383 -27.078 -18.047 1 98.69 32 ILE B C 1
ATOM 2799 O O . ILE B 1 32 ? 8.68 -28.078 -18.703 1 98.69 32 ILE B O 1
ATOM 2803 N N . ILE B 1 33 ? 7.91 -27.141 -16.875 1 98.88 33 ILE B N 1
ATOM 2804 C CA . ILE B 1 33 ? 7.5 -28.406 -16.281 1 98.88 33 ILE B CA 1
ATOM 2805 C C . ILE B 1 33 ? 5.988 -28.422 -16.062 1 98.88 33 ILE B C 1
ATOM 2807 O O . ILE B 1 33 ? 5.484 -27.703 -15.188 1 98.88 33 ILE B O 1
ATOM 2811 N N . ILE B 1 34 ? 5.301 -29.219 -16.844 1 98.81 34 ILE B N 1
ATOM 2812 C CA . ILE B 1 34 ? 3.844 -29.297 -16.797 1 98.81 34 ILE B CA 1
ATOM 2813 C C . ILE B 1 34 ? 3.422 -30.5 -15.953 1 98.81 34 ILE B C 1
ATOM 2815 O O . ILE B 1 34 ? 3.824 -31.625 -16.234 1 98.81 34 ILE B O 1
ATOM 2819 N N . LYS B 1 35 ? 2.674 -30.234 -14.953 1 98.81 35 LYS B N 1
ATOM 2820 C CA . LYS B 1 35 ? 2.164 -31.297 -14.094 1 98.81 35 LYS B CA 1
ATOM 2821 C C . LYS B 1 35 ? 0.647 -31.406 -14.203 1 98.81 35 LYS B C 1
ATOM 2823 O O . LYS B 1 35 ? -0.087 -30.531 -13.75 1 98.81 35 LYS B O 1
ATOM 2828 N N . ASN B 1 36 ? 0.209 -32.5 -14.781 1 98.75 36 ASN B N 1
ATOM 2829 C CA . ASN B 1 36 ? -1.209 -32.844 -14.836 1 98.75 36 ASN B CA 1
ATOM 2830 C C . ASN B 1 36 ? -1.706 -33.406 -13.508 1 98.75 36 ASN B C 1
ATOM 2832 O O . ASN B 1 36 ? -1.468 -34.562 -13.188 1 98.75 36 ASN B O 1
ATOM 2836 N N . ASN B 1 37 ? -2.42 -32.531 -12.812 1 98.19 37 ASN B N 1
ATOM 2837 C CA . ASN B 1 37 ? -2.965 -32.875 -11.5 1 98.19 37 ASN B CA 1
ATOM 2838 C C . ASN B 1 37 ? -4.488 -32.969 -11.531 1 98.19 37 ASN B C 1
ATOM 2840 O O . ASN B 1 37 ? -5.16 -32.531 -10.594 1 98.19 37 ASN B O 1
ATOM 2844 N N . GLY B 1 38 ? -5.02 -33.531 -12.555 1 96.81 38 GLY B N 1
ATOM 2845 C CA . GLY B 1 38 ? -6.457 -33.688 -12.711 1 96.81 38 GLY B CA 1
ATOM 2846 C C . GLY B 1 38 ? -7.066 -34.594 -11.648 1 96.81 38 GLY B C 1
ATOM 2847 O O . GLY B 1 38 ? -6.449 -35.594 -11.242 1 96.81 38 GLY B O 1
ATOM 2848 N N . ALA B 1 39 ? -8.273 -34.312 -11.32 1 93.81 39 ALA B N 1
ATOM 2849 C CA . ALA B 1 39 ? -8.945 -35.031 -10.227 1 93.81 39 ALA B CA 1
ATOM 2850 C C . ALA B 1 39 ? -9.492 -36.375 -10.695 1 93.81 39 ALA B C 1
ATOM 2852 O O . ALA B 1 39 ? -9.695 -37.281 -9.891 1 93.81 39 ALA B O 1
ATOM 2853 N N . THR B 1 40 ? -9.859 -36.5 -12.047 1 95.62 40 THR B N 1
ATOM 2854 C CA . THR B 1 40 ? -10.398 -37.719 -12.633 1 95.62 40 THR B CA 1
ATOM 2855 C C . THR B 1 40 ? -9.617 -38.094 -13.883 1 95.62 40 THR B C 1
ATOM 2857 O O . THR B 1 40 ? -8.867 -37.281 -14.438 1 95.62 40 THR B O 1
ATOM 2860 N N . GLU B 1 41 ? -9.867 -39.281 -14.227 1 96.19 41 GLU B N 1
ATOM 2861 C CA . GLU B 1 41 ? -9.227 -39.75 -15.453 1 96.19 41 GLU B CA 1
ATOM 2862 C C . GLU B 1 41 ? -9.688 -38.906 -16.656 1 96.19 41 GLU B C 1
ATOM 2864 O O . GLU B 1 41 ? -8.906 -38.656 -17.562 1 96.19 41 GLU B O 1
ATOM 2869 N N . GLU B 1 42 ? -10.945 -38.594 -16.641 1 96.5 42 GLU B N 1
ATOM 2870 C CA . GLU B 1 42 ? -11.492 -37.75 -17.719 1 96.5 42 GLU B CA 1
ATOM 2871 C C . GLU B 1 42 ? -10.82 -36.406 -17.766 1 96.5 42 GLU B C 1
ATOM 2873 O O . GLU B 1 42 ? -10.477 -35.906 -18.844 1 96.5 42 GLU B O 1
ATOM 2878 N N . LYS B 1 43 ? -10.633 -35.844 -16.641 1 96.81 43 LYS B N 1
ATOM 2879 C CA . LYS B 1 43 ? -9.984 -34.531 -16.562 1 96.81 43 LYS B CA 1
ATOM 2880 C C . LYS B 1 43 ? -8.531 -34.625 -17.016 1 96.81 43 LYS B C 1
ATOM 2882 O O . LYS B 1 43 ? -8.031 -33.75 -17.719 1 96.81 43 LYS B O 1
ATOM 2887 N N . LYS B 1 44 ? -7.848 -35.625 -16.625 1 97.88 44 LYS B N 1
ATOM 2888 C CA . LYS B 1 44 ? -6.457 -35.844 -17.016 1 97.88 44 LYS B CA 1
ATOM 2889 C C . LYS B 1 44 ? -6.332 -35.938 -18.531 1 97.88 44 LYS B C 1
ATOM 2891 O O . LYS B 1 44 ? -5.41 -35.375 -19.125 1 97.88 44 LYS B O 1
ATOM 2896 N N . LYS B 1 45 ? -7.289 -36.625 -19.062 1 97.75 45 LYS B N 1
ATOM 2897 C CA . LYS B 1 45 ? -7.293 -36.75 -20.516 1 97.75 45 LYS B CA 1
ATOM 2898 C C . LYS B 1 45 ? -7.523 -35.406 -21.203 1 97.75 45 LYS B C 1
ATOM 2900 O O . LYS B 1 45 ? -6.898 -35.094 -22.219 1 97.75 45 LYS B O 1
ATOM 2905 N N . GLU B 1 46 ? -8.461 -34.719 -20.672 1 98 46 GLU B N 1
ATOM 2906 C CA . GLU B 1 46 ? -8.742 -33.375 -21.188 1 98 46 GLU B CA 1
ATOM 2907 C C . GLU B 1 46 ? -7.508 -32.5 -21.125 1 98 46 GLU B C 1
ATOM 2909 O O . GLU B 1 46 ? -7.16 -31.844 -22.109 1 98 46 GLU B O 1
ATOM 2914 N N . ILE B 1 47 ? -6.82 -32.5 -20.016 1 98.5 47 ILE B N 1
ATOM 2915 C CA . ILE B 1 47 ? -5.617 -31.703 -19.797 1 98.5 47 ILE B CA 1
ATOM 2916 C C . ILE B 1 47 ? -4.539 -32.125 -20.797 1 98.5 47 ILE B C 1
ATOM 2918 O O . ILE B 1 47 ? -3.92 -31.297 -21.453 1 98.5 47 ILE B O 1
ATOM 2922 N N . LYS B 1 48 ? -4.367 -33.406 -20.906 1 98.19 48 LYS B N 1
ATOM 2923 C CA . LYS B 1 48 ? -3.369 -33.938 -21.828 1 98.19 48 LYS B CA 1
ATOM 2924 C C . LYS B 1 48 ? -3.65 -33.469 -23.266 1 98.19 48 LYS B C 1
ATOM 2926 O O . LYS B 1 48 ? -2.732 -33.094 -23.984 1 98.19 48 LYS B O 1
ATOM 2931 N N . GLY B 1 49 ? -4.895 -33.562 -23.625 1 98.31 49 GLY B N 1
ATOM 2932 C CA . GLY B 1 49 ? -5.277 -33.125 -24.953 1 98.31 49 GLY B CA 1
ATOM 2933 C C . GLY B 1 49 ? -4.883 -31.688 -25.266 1 98.31 49 GLY B C 1
ATOM 2934 O O . GLY B 1 49 ? -4.387 -31.391 -26.344 1 98.31 49 GLY B O 1
ATOM 2935 N N . ILE B 1 50 ? -5.039 -30.859 -24.328 1 98.44 50 ILE B N 1
ATOM 2936 C CA . ILE B 1 50 ? -4.727 -29.438 -24.5 1 98.44 50 ILE B CA 1
ATOM 2937 C C . ILE B 1 50 ? -3.213 -29.25 -24.516 1 98.44 50 ILE B C 1
ATOM 2939 O O . ILE B 1 50 ? -2.697 -28.391 -25.25 1 98.44 50 ILE B O 1
ATOM 2943 N N . CYS B 1 51 ? -2.496 -30.062 -23.797 1 98.44 51 CYS B N 1
ATOM 2944 C CA . CYS B 1 51 ? -1.054 -29.922 -23.641 1 98.44 51 CYS B CA 1
ATOM 2945 C C . CYS B 1 51 ? -0.314 -30.531 -24.828 1 98.44 51 CYS B C 1
ATOM 2947 O O . CYS B 1 51 ? 0.833 -30.172 -25.109 1 98.44 51 CYS B O 1
ATOM 2949 N N . ASP B 1 52 ? -0.892 -31.391 -25.547 1 98 52 ASP B N 1
ATOM 2950 C CA . ASP B 1 52 ? -0.26 -32.219 -26.562 1 98 52 ASP B CA 1
ATOM 2951 C C . ASP B 1 52 ? 0.527 -31.375 -27.562 1 98 52 ASP B C 1
ATOM 2953 O O . ASP B 1 52 ? 1.692 -31.656 -27.844 1 98 52 ASP B O 1
ATOM 2957 N N . PRO B 1 53 ? -0.024 -30.312 -28.062 1 97.31 53 PRO B N 1
ATOM 2958 C CA . PRO B 1 53 ? 0.695 -29.516 -29.047 1 97.31 53 PRO B CA 1
ATOM 2959 C C . PRO B 1 53 ? 1.982 -28.906 -28.5 1 97.31 53 PRO B C 1
ATOM 2961 O O . PRO B 1 53 ? 2.838 -28.469 -29.281 1 97.31 53 PRO B O 1
ATOM 2964 N N . TYR B 1 54 ? 2.1 -28.844 -27.219 1 97.31 54 TYR B N 1
ATOM 2965 C CA . TYR B 1 54 ? 3.234 -28.188 -26.594 1 97.31 54 TYR B CA 1
ATOM 2966 C C . TYR B 1 54 ? 4.305 -29.188 -26.188 1 97.31 54 TYR B C 1
ATOM 2968 O O . TYR B 1 54 ? 5.434 -28.812 -25.859 1 97.31 54 TYR B O 1
ATOM 2976 N N . LEU B 1 55 ? 4.016 -30.422 -26.219 1 96.69 55 LEU B N 1
ATOM 2977 C CA . LEU B 1 55 ? 4.852 -31.438 -25.594 1 96.69 55 LEU B CA 1
ATOM 2978 C C . LEU B 1 55 ? 6.027 -31.797 -26.5 1 96.69 55 LEU B C 1
ATOM 2980 O O . LEU B 1 55 ? 6.988 -32.438 -26.062 1 96.69 55 LEU B O 1
ATOM 2984 N N . ASN B 1 56 ? 6.105 -31.344 -27.719 1 93.69 56 ASN B N 1
ATOM 2985 C CA . ASN B 1 56 ? 7.18 -31.656 -28.641 1 93.69 56 ASN B CA 1
ATOM 2986 C C . ASN B 1 56 ? 8.352 -30.688 -28.5 1 93.69 56 ASN B C 1
ATOM 2988 O O . ASN B 1 56 ? 9.414 -30.906 -29.078 1 93.69 56 ASN B O 1
ATOM 2992 N N . LYS B 1 57 ? 8.188 -29.766 -27.75 1 94.12 57 LYS B N 1
ATOM 2993 C CA . LYS B 1 57 ? 9.266 -28.812 -27.516 1 94.12 57 LYS B CA 1
ATOM 2994 C C . LYS B 1 57 ? 10.336 -29.406 -26.594 1 94.12 57 LYS B C 1
ATOM 2996 O O . LYS B 1 57 ? 10.008 -30.094 -25.625 1 94.12 57 LYS B O 1
ATOM 3001 N N . LYS B 1 58 ? 11.547 -29.094 -26.859 1 93.5 58 LYS B N 1
ATOM 3002 C CA . LYS B 1 58 ? 12.68 -29.703 -26.172 1 93.5 58 LYS B CA 1
ATOM 3003 C C . LYS B 1 58 ? 12.734 -29.25 -24.719 1 93.5 58 LYS B C 1
ATOM 3005 O O . LYS B 1 58 ? 13.234 -29.969 -23.844 1 93.5 58 LYS B O 1
ATOM 3010 N N . ASN B 1 59 ? 12.273 -28.062 -24.469 1 96.12 59 ASN B N 1
ATOM 3011 C CA . ASN B 1 59 ? 12.398 -27.516 -23.125 1 96.12 59 ASN B CA 1
ATOM 3012 C C . ASN B 1 59 ? 11.148 -27.766 -22.297 1 96.12 59 ASN B C 1
ATOM 3014 O O . ASN B 1 59 ? 10.922 -27.109 -21.281 1 96.12 59 ASN B O 1
ATOM 3018 N N . VAL B 1 60 ? 10.242 -28.734 -22.719 1 97.81 60 VAL B N 1
ATOM 3019 C CA . VAL B 1 60 ? 9 -29.016 -22.016 1 97.81 60 VAL B CA 1
ATOM 3020 C C . VAL B 1 60 ? 9.047 -30.438 -21.422 1 97.81 60 VAL B C 1
ATOM 3022 O O . VAL B 1 60 ? 9.352 -31.391 -22.141 1 97.81 60 VAL B O 1
ATOM 3025 N N . THR B 1 61 ? 8.82 -30.562 -20.172 1 98.06 61 THR B N 1
ATOM 3026 C CA . THR B 1 61 ? 8.617 -31.828 -19.469 1 98.06 61 THR B CA 1
ATOM 3027 C C . THR B 1 61 ? 7.176 -31.953 -18.984 1 98.06 61 THR B C 1
ATOM 3029 O O . THR B 1 61 ? 6.621 -31.016 -18.406 1 98.06 61 THR B O 1
ATOM 3032 N N . TYR B 1 62 ? 6.543 -33.031 -19.312 1 98.5 62 TYR B N 1
ATOM 3033 C CA . TYR B 1 62 ? 5.164 -33.312 -18.922 1 98.5 62 TYR B CA 1
ATOM 3034 C C . TYR B 1 62 ? 5.082 -34.562 -18.062 1 98.5 62 TYR B C 1
ATOM 3036 O O . TYR B 1 62 ? 5.73 -35.562 -18.359 1 98.5 62 TYR B O 1
ATOM 3044 N N . PHE B 1 63 ? 4.387 -34.5 -16.938 1 98.19 63 PHE B N 1
ATOM 3045 C CA . PHE B 1 63 ? 4.109 -35.688 -16.156 1 98.19 63 PHE B CA 1
ATOM 3046 C C . PHE B 1 63 ? 2.779 -35.562 -15.422 1 98.19 63 PHE B C 1
ATOM 3048 O O . PHE B 1 63 ? 2.176 -34.5 -15.398 1 98.19 63 PHE B O 1
ATOM 3055 N N . GLU B 1 64 ? 2.225 -36.688 -14.898 1 97.69 64 GLU B N 1
ATOM 3056 C CA . GLU B 1 64 ? 0.882 -36.75 -14.336 1 97.69 64 GLU B CA 1
ATOM 3057 C C . GLU B 1 64 ? 0.907 -37.281 -12.898 1 97.69 64 GLU B C 1
ATOM 3059 O O . GLU B 1 64 ? 1.75 -38.094 -12.555 1 97.69 64 GLU B O 1
ATOM 3064 N N . SER B 1 65 ? -0.011 -36.75 -12.133 1 94.94 65 SER B N 1
ATOM 3065 C CA . SER B 1 65 ? -0.242 -37.344 -10.812 1 94.94 65 SER B CA 1
ATOM 3066 C C . SER B 1 65 ? -1.103 -38.594 -10.906 1 94.94 65 SER B C 1
ATOM 3068 O O . SER B 1 65 ? -2.027 -38.656 -11.719 1 94.94 65 SER B O 1
ATOM 3070 N N . GLU B 1 66 ? -0.745 -39.625 -10.07 1 93.62 66 GLU B N 1
ATOM 3071 C CA . GLU B 1 66 ? -1.638 -40.781 -9.961 1 93.62 66 GLU B CA 1
ATOM 3072 C C . GLU B 1 66 ? -2.977 -40.375 -9.344 1 93.62 66 GLU B C 1
ATOM 3074 O O . GLU B 1 66 ? -4.035 -40.812 -9.82 1 93.62 66 GLU B O 1
ATOM 3079 N N . GLN B 1 67 ? -2.875 -39.688 -8.281 1 94.31 67 GLN B N 1
ATOM 3080 C CA . GLN B 1 67 ? -4.027 -39.062 -7.633 1 94.31 67 GLN B CA 1
ATOM 3081 C C . GLN B 1 67 ? -3.805 -37.562 -7.434 1 94.31 67 GLN B C 1
ATOM 3083 O O . GLN B 1 67 ? -2.666 -37.125 -7.293 1 94.31 67 GLN B O 1
ATOM 3088 N N . GLN B 1 68 ? -4.918 -36.906 -7.438 1 94.62 68 GLN B N 1
ATOM 3089 C CA . GLN B 1 68 ? -4.789 -35.469 -7.266 1 94.62 68 GLN B CA 1
ATOM 3090 C C . GLN B 1 68 ? -4.125 -35.125 -5.934 1 94.62 68 GLN B C 1
ATOM 3092 O O . GLN B 1 68 ? -4.535 -35.625 -4.883 1 94.62 68 GLN B O 1
ATOM 3097 N N . LEU B 1 69 ? -3.158 -34.312 -5.992 1 94.69 69 LEU B N 1
ATOM 3098 C CA . LEU B 1 69 ? -2.424 -33.906 -4.809 1 94.69 69 LEU B CA 1
ATOM 3099 C C . LEU B 1 69 ? -2.873 -32.5 -4.363 1 94.69 69 LEU B C 1
ATOM 3101 O O . LEU B 1 69 ? -3.299 -31.688 -5.188 1 94.69 69 LEU B O 1
ATOM 3105 N N . PRO B 1 70 ? -2.715 -32.219 -3.016 1 92.25 70 PRO B N 1
ATOM 3106 C CA . PRO B 1 70 ? -2.9 -30.844 -2.572 1 92.25 70 PRO B CA 1
ATOM 3107 C C . PRO B 1 70 ? -1.864 -29.891 -3.164 1 92.25 70 PRO B C 1
ATOM 3109 O O . PRO B 1 70 ? -0.852 -30.344 -3.711 1 92.25 70 PRO B O 1
ATOM 3112 N N . MET B 1 71 ? -2.086 -28.688 -3.053 1 94.06 71 MET B N 1
ATOM 3113 C CA . MET B 1 71 ? -1.326 -27.656 -3.756 1 94.06 71 MET B CA 1
ATOM 3114 C C . MET B 1 71 ? 0.154 -27.734 -3.396 1 94.06 71 MET B C 1
ATOM 3116 O O . MET B 1 71 ? 1.007 -27.844 -4.277 1 94.06 71 MET B O 1
ATOM 3120 N N . GLY B 1 72 ? 0.513 -27.688 -2.121 1 95.75 72 GLY B N 1
ATOM 3121 C CA . GLY B 1 72 ? 1.899 -27.703 -1.684 1 95.75 72 GLY B CA 1
ATOM 3122 C C . GLY B 1 72 ? 2.672 -28.906 -2.203 1 95.75 72 GLY B C 1
ATOM 3123 O O . GLY B 1 72 ? 3.639 -28.75 -2.951 1 95.75 72 GLY B O 1
ATOM 3124 N N . PRO B 1 73 ? 2.227 -30.109 -1.853 1 96.5 73 PRO B N 1
ATOM 3125 C CA . PRO B 1 73 ? 2.865 -31.328 -2.365 1 96.5 73 PRO B CA 1
ATOM 3126 C C . PRO B 1 73 ? 2.922 -31.359 -3.891 1 96.5 73 PRO B C 1
ATOM 3128 O O . PRO B 1 73 ? 3.922 -31.812 -4.461 1 96.5 73 PRO B O 1
ATOM 3131 N N . ASN B 1 74 ? 1.848 -30.891 -4.52 1 97.38 74 ASN B N 1
ATOM 3132 C CA . ASN B 1 74 ? 1.829 -30.844 -5.98 1 97.38 74 ASN B CA 1
ATOM 3133 C C . ASN B 1 74 ? 2.953 -29.969 -6.523 1 97.38 74 ASN B C 1
ATOM 3135 O O . ASN B 1 74 ? 3.703 -30.375 -7.406 1 97.38 74 ASN B O 1
ATOM 3139 N N . PHE B 1 75 ? 3.109 -28.75 -6.004 1 98.38 75 PHE B N 1
ATOM 3140 C CA . PHE B 1 75 ? 4.141 -27.812 -6.43 1 98.38 75 PHE B CA 1
ATOM 3141 C C . PHE B 1 75 ? 5.531 -28.375 -6.184 1 98.38 75 PHE B C 1
ATOM 3143 O O . PHE B 1 75 ? 6.438 -28.188 -6.992 1 98.38 75 PHE B O 1
ATOM 3150 N N . ASN B 1 76 ? 5.688 -29.125 -5.098 1 98.44 76 ASN B N 1
ATOM 3151 C CA . ASN B 1 76 ? 6.992 -29.672 -4.727 1 98.44 76 ASN B CA 1
ATOM 3152 C C . ASN B 1 76 ? 7.438 -30.766 -5.688 1 98.44 76 ASN B C 1
ATOM 3154 O O . ASN B 1 76 ? 8.633 -30.953 -5.926 1 98.44 76 ASN B O 1
ATOM 3158 N N . THR B 1 77 ? 6.488 -31.562 -6.254 1 98.38 77 THR B N 1
ATOM 3159 C CA . THR B 1 77 ? 6.867 -32.562 -7.254 1 98.38 77 THR B CA 1
ATOM 3160 C C . THR B 1 77 ? 7.465 -31.875 -8.484 1 98.38 77 THR B C 1
ATOM 3162 O O . THR B 1 77 ? 8.32 -32.469 -9.156 1 98.38 77 THR B O 1
ATOM 3165 N N . ILE B 1 78 ? 6.961 -30.688 -8.797 1 98.81 78 ILE B N 1
ATOM 3166 C CA . ILE B 1 78 ? 7.512 -29.906 -9.898 1 98.81 78 ILE B CA 1
ATOM 3167 C C . ILE B 1 78 ? 8.891 -29.375 -9.516 1 98.81 78 ILE B C 1
ATOM 3169 O O . ILE B 1 78 ? 9.844 -29.469 -10.297 1 98.81 78 ILE B O 1
ATOM 3173 N N . LEU B 1 79 ? 9.008 -28.828 -8.32 1 98.81 79 LEU B N 1
ATOM 3174 C CA . LEU B 1 79 ? 10.266 -28.297 -7.816 1 98.81 79 LEU B CA 1
ATOM 3175 C C . LEU B 1 79 ? 11.359 -29.359 -7.836 1 98.81 79 LEU B C 1
ATOM 3177 O O . LEU B 1 79 ? 12.508 -29.078 -8.172 1 98.81 79 LEU B O 1
ATOM 3181 N N . ASP B 1 80 ? 11 -30.578 -7.504 1 98.5 80 ASP B N 1
ATOM 3182 C CA . ASP B 1 80 ? 11.938 -31.688 -7.457 1 98.5 80 ASP B CA 1
ATOM 3183 C C . ASP B 1 80 ? 12.578 -31.922 -8.82 1 98.5 80 ASP B C 1
ATOM 3185 O O . ASP B 1 80 ? 13.711 -32.406 -8.906 1 98.5 80 ASP B O 1
ATOM 3189 N N . LYS B 1 81 ? 11.922 -31.594 -9.859 1 98.31 81 LYS B N 1
ATOM 3190 C CA . LYS B 1 81 ? 12.398 -31.859 -11.211 1 98.31 81 LYS B CA 1
ATOM 3191 C C . LYS B 1 81 ? 13.062 -30.625 -11.82 1 98.31 81 LYS B C 1
ATOM 3193 O O . LYS B 1 81 ? 13.641 -30.688 -12.906 1 98.31 81 LYS B O 1
ATOM 3198 N N . ALA B 1 82 ? 12.992 -29.516 -11.141 1 98.69 82 ALA B N 1
ATOM 3199 C CA . ALA B 1 82 ? 13.438 -28.234 -11.688 1 98.69 82 ALA B CA 1
ATOM 3200 C C . ALA B 1 82 ? 14.953 -28.203 -11.844 1 98.69 82 ALA B C 1
ATOM 3202 O O . ALA B 1 82 ? 15.68 -28.625 -10.945 1 98.69 82 ALA B O 1
ATOM 3203 N N . LYS B 1 83 ? 15.43 -27.641 -12.891 1 98.25 83 LYS B N 1
ATOM 3204 C CA . LYS B 1 83 ? 16.859 -27.547 -13.156 1 98.25 83 LYS B CA 1
ATOM 3205 C C . LYS B 1 83 ? 17.312 -26.094 -13.25 1 98.25 83 LYS B C 1
ATOM 3207 O O . LYS B 1 83 ? 18.5 -25.797 -13.258 1 98.25 83 LYS B O 1
ATOM 3212 N N . GLY B 1 84 ? 16.359 -25.188 -13.312 1 98.69 84 GLY B N 1
ATOM 3213 C CA . GLY B 1 84 ? 16.688 -23.781 -13.453 1 98.69 84 GLY B CA 1
ATOM 3214 C C . GLY B 1 84 ? 17.281 -23.172 -12.195 1 98.69 84 GLY B C 1
ATOM 3215 O O . GLY B 1 84 ? 16.922 -23.562 -11.086 1 98.69 84 GLY B O 1
ATOM 3216 N N . ASP B 1 85 ? 18.125 -22.141 -12.398 1 98.81 85 ASP B N 1
ATOM 3217 C CA . ASP B 1 85 ? 18.688 -21.391 -11.273 1 98.81 85 ASP B CA 1
ATOM 3218 C C . ASP B 1 85 ? 17.578 -20.688 -10.484 1 98.81 85 ASP B C 1
ATOM 3220 O O . ASP B 1 85 ? 17.703 -20.5 -9.266 1 98.81 85 ASP B O 1
ATOM 3224 N N . PHE B 1 86 ? 16.578 -20.266 -11.211 1 98.88 86 PHE B N 1
ATOM 3225 C CA . PHE B 1 86 ? 15.414 -19.609 -10.617 1 98.88 86 PHE B CA 1
ATOM 3226 C C . PHE B 1 86 ? 14.133 -20.344 -10.969 1 98.88 86 PHE B C 1
ATOM 3228 O O . PHE B 1 86 ? 14.031 -20.953 -12.031 1 98.88 86 PHE B O 1
ATOM 3235 N N . PHE B 1 87 ? 13.133 -20.25 -10.031 1 98.88 87 PHE B N 1
ATOM 3236 C CA . PHE B 1 87 ? 11.93 -21.078 -10.109 1 98.88 87 PHE B CA 1
ATOM 3237 C C . PHE B 1 87 ? 10.68 -20.234 -9.859 1 98.88 87 PHE B C 1
ATOM 3239 O O . PHE B 1 87 ? 10.68 -19.359 -8.984 1 98.88 87 PHE B O 1
ATOM 3246 N N . MET B 1 88 ? 9.641 -20.469 -10.664 1 98.5 88 MET B N 1
ATOM 3247 C CA . MET B 1 88 ? 8.336 -19.875 -10.406 1 98.5 88 MET B CA 1
ATOM 3248 C C . MET B 1 88 ? 7.215 -20.844 -10.766 1 98.5 88 MET B C 1
ATOM 3250 O O . MET B 1 88 ? 7.414 -21.75 -11.578 1 98.5 88 MET B O 1
ATOM 3254 N N . ILE B 1 89 ? 6.039 -20.688 -10.086 1 98.56 89 ILE B N 1
ATOM 3255 C CA . ILE B 1 89 ? 4.828 -21.438 -10.406 1 98.56 89 ILE B CA 1
ATOM 3256 C C . ILE B 1 89 ? 3.863 -20.547 -11.188 1 98.56 89 ILE B C 1
ATOM 3258 O O . ILE B 1 89 ? 3.568 -19.422 -10.766 1 98.56 89 ILE B O 1
ATOM 3262 N N . MET B 1 90 ? 3.475 -21 -12.289 1 98.12 90 MET B N 1
ATOM 3263 C CA . MET B 1 90 ? 2.426 -20.359 -13.078 1 98.12 90 MET B CA 1
ATOM 3264 C C . MET B 1 90 ? 1.081 -21.031 -12.852 1 98.12 90 MET B C 1
ATOM 3266 O O . MET B 1 90 ? 0.981 -22.266 -12.938 1 98.12 90 MET B O 1
ATOM 3270 N N . SER B 1 91 ? 0.057 -20.25 -12.523 1 96.69 91 SER B N 1
ATOM 3271 C CA . SER B 1 91 ? -1.282 -20.797 -12.375 1 96.69 91 SER B CA 1
ATOM 3272 C C . SER B 1 91 ? -1.906 -21.109 -13.734 1 96.69 91 SER B C 1
ATOM 3274 O O . SER B 1 91 ? -1.658 -20.406 -14.711 1 96.69 91 SER B O 1
ATOM 3276 N N . ASP B 1 92 ? -2.785 -22.094 -13.766 1 97.5 92 ASP B N 1
ATOM 3277 C CA . ASP B 1 92 ? -3.346 -22.609 -15.008 1 97.5 92 ASP B CA 1
ATOM 3278 C C . ASP B 1 92 ? -4.469 -21.719 -15.523 1 97.5 92 ASP B C 1
ATOM 3280 O O . ASP B 1 92 ? -5.062 -22 -16.562 1 97.5 92 ASP B O 1
ATOM 3284 N N . ASP B 1 93 ? -4.762 -20.578 -14.797 1 96.19 93 ASP B N 1
ATOM 3285 C CA . ASP B 1 93 ? -5.84 -19.688 -15.219 1 96.19 93 ASP B CA 1
ATOM 3286 C C . ASP B 1 93 ? -5.328 -18.266 -15.414 1 96.19 93 ASP B C 1
ATOM 3288 O O . ASP B 1 93 ? -6.117 -17.328 -15.594 1 96.19 93 ASP B O 1
ATOM 3292 N N . ASP B 1 94 ? -4.012 -18.062 -15.359 1 97.31 94 ASP B N 1
ATOM 3293 C CA . ASP B 1 94 ? -3.416 -16.734 -15.5 1 97.31 94 ASP B CA 1
ATOM 3294 C C . ASP B 1 94 ? -2.646 -16.625 -16.812 1 97.31 94 ASP B C 1
ATOM 3296 O O . ASP B 1 94 ? -2.658 -17.547 -17.625 1 97.31 94 ASP B O 1
ATOM 3300 N N . MET B 1 95 ? -2.053 -15.406 -17.062 1 98.12 95 MET B N 1
ATOM 3301 C CA . MET B 1 95 ? -1.333 -15.148 -18.312 1 98.12 95 MET B CA 1
ATOM 3302 C C . MET B 1 95 ? -0.077 -14.32 -18.047 1 98.12 95 MET B C 1
ATOM 3304 O O . MET B 1 95 ? -0.138 -13.281 -17.375 1 98.12 95 MET B O 1
ATOM 3308 N N . LEU B 1 96 ? 1.051 -14.758 -18.578 1 98.62 96 LEU B N 1
ATOM 3309 C CA . LEU B 1 96 ? 2.303 -14.016 -18.484 1 98.62 96 LEU B CA 1
ATOM 3310 C C . LEU B 1 96 ? 2.443 -13.047 -19.656 1 98.62 96 LEU B C 1
ATOM 3312 O O . LEU B 1 96 ? 2.062 -13.375 -20.781 1 98.62 96 LEU B O 1
ATOM 3316 N N . GLU B 1 97 ? 2.996 -11.867 -19.391 1 98.56 97 GLU B N 1
ATOM 3317 C CA . GLU B 1 97 ? 3.438 -11.023 -20.484 1 98.56 97 GLU B CA 1
ATOM 3318 C C . GLU B 1 97 ? 4.645 -11.625 -21.203 1 98.56 97 GLU B C 1
ATOM 3320 O O . GLU B 1 97 ? 5.445 -12.328 -20.578 1 98.56 97 GLU B O 1
ATOM 3325 N N . PRO B 1 98 ? 4.855 -11.32 -22.469 1 98.62 98 PRO B N 1
ATOM 3326 C CA . PRO B 1 98 ? 5.918 -11.961 -23.234 1 98.62 98 PRO B CA 1
ATOM 3327 C C . PRO B 1 98 ? 7.312 -11.641 -22.703 1 98.62 98 PRO B C 1
ATOM 3329 O O . PRO B 1 98 ? 8.25 -12.422 -22.922 1 98.62 98 PRO B O 1
ATOM 3332 N N . ASN B 1 99 ? 7.461 -10.531 -22.047 1 98.69 99 ASN B N 1
ATOM 3333 C CA . ASN B 1 99 ? 8.773 -10.117 -21.562 1 98.69 99 ASN B CA 1
ATOM 3334 C C . ASN B 1 99 ? 8.953 -10.438 -20.094 1 98.69 99 ASN B C 1
ATOM 3336 O O . ASN B 1 99 ? 9.844 -9.891 -19.438 1 98.69 99 ASN B O 1
ATOM 3340 N N . TYR B 1 100 ? 8.141 -11.344 -19.531 1 98.69 100 TYR B N 1
ATOM 3341 C CA . TYR B 1 100 ? 8.18 -11.711 -18.125 1 98.69 100 TYR B CA 1
ATOM 3342 C C . TYR B 1 100 ? 9.57 -12.172 -17.703 1 98.69 100 TYR B C 1
ATOM 3344 O O . TYR B 1 100 ? 10.195 -11.586 -16.828 1 98.69 100 TYR B O 1
ATOM 3352 N N . LEU B 1 101 ? 10.125 -13.148 -18.344 1 98.81 101 LEU B N 1
ATOM 3353 C CA . LEU B 1 101 ? 11.414 -13.727 -17.984 1 98.81 101 LEU B CA 1
ATOM 3354 C C . LEU B 1 101 ? 12.547 -12.75 -18.297 1 98.81 101 LEU B C 1
ATOM 3356 O O . LEU B 1 101 ? 13.523 -12.656 -17.547 1 98.81 101 LEU B O 1
ATOM 3360 N N . GLU B 1 102 ? 12.438 -12.023 -19.422 1 98.75 102 GLU B N 1
ATOM 3361 C CA . GLU B 1 102 ? 13.445 -11.031 -19.781 1 98.75 102 GLU B CA 1
ATOM 3362 C C . GLU B 1 102 ? 13.586 -9.969 -18.688 1 98.75 102 GLU B C 1
ATOM 3364 O O . GLU B 1 102 ? 14.695 -9.617 -18.297 1 98.75 102 GLU B O 1
ATOM 3369 N N . GLU B 1 103 ? 12.477 -9.484 -18.234 1 98.69 103 GLU B N 1
ATOM 3370 C CA . GLU B 1 103 ? 12.484 -8.438 -17.219 1 98.69 103 GLU B CA 1
ATOM 3371 C C . GLU B 1 103 ? 13 -8.969 -15.875 1 98.69 103 GLU B C 1
ATOM 3373 O O . GLU B 1 103 ? 13.703 -8.258 -15.156 1 98.69 103 GLU B O 1
ATOM 3378 N N . PHE B 1 104 ? 12.633 -10.195 -15.547 1 98.75 104 PHE B N 1
ATOM 3379 C CA . PHE B 1 104 ? 13.148 -10.781 -14.312 1 98.75 104 PHE B CA 1
ATOM 3380 C C . PHE B 1 104 ? 14.656 -11.016 -14.414 1 98.75 104 PHE B C 1
ATOM 3382 O O . PHE B 1 104 ? 15.383 -10.844 -13.438 1 98.75 104 PHE B O 1
ATOM 3389 N N . ASN B 1 105 ? 15.102 -11.438 -15.586 1 98.81 105 ASN B N 1
ATOM 3390 C CA . ASN B 1 105 ? 16.547 -11.555 -15.773 1 98.81 105 ASN B CA 1
ATOM 3391 C C . ASN B 1 105 ? 17.25 -10.227 -15.523 1 98.81 105 ASN B C 1
ATOM 3393 O O . ASN B 1 105 ? 18.281 -10.188 -14.852 1 98.81 105 ASN B O 1
ATOM 3397 N N . ASN B 1 106 ? 16.719 -9.164 -16.094 1 98.75 106 ASN B N 1
ATOM 3398 C CA . ASN B 1 106 ? 17.281 -7.836 -15.867 1 98.75 106 ASN B CA 1
ATOM 3399 C C . ASN B 1 106 ? 17.297 -7.473 -14.383 1 98.75 106 ASN B C 1
ATOM 3401 O O . ASN B 1 106 ? 18.297 -6.938 -13.875 1 98.75 106 ASN B O 1
ATOM 3405 N N . LEU B 1 107 ? 16.219 -7.77 -13.734 1 98.69 107 LEU B N 1
ATOM 3406 C CA . LEU B 1 107 ? 16.109 -7.461 -12.312 1 98.69 107 LEU B CA 1
ATOM 3407 C C . LEU B 1 107 ? 17.125 -8.242 -11.5 1 98.69 107 LEU B C 1
ATOM 3409 O O . LEU B 1 107 ? 17.734 -7.695 -10.57 1 98.69 107 LEU B O 1
ATOM 3413 N N . ILE B 1 108 ? 17.344 -9.484 -11.805 1 98.75 108 ILE B N 1
ATOM 3414 C CA . ILE B 1 108 ? 18.328 -10.352 -11.141 1 98.75 108 ILE B CA 1
ATOM 3415 C C . ILE B 1 108 ? 19.734 -9.773 -11.32 1 98.75 108 ILE B C 1
ATOM 3417 O O . ILE B 1 108 ? 20.516 -9.727 -10.367 1 98.75 108 ILE B O 1
ATOM 3421 N N . LEU B 1 109 ? 20.016 -9.312 -12.484 1 98.56 109 LEU B N 1
ATOM 3422 C CA . LEU B 1 109 ? 21.328 -8.742 -12.773 1 98.56 109 LEU B CA 1
ATOM 3423 C C . LEU B 1 109 ? 21.547 -7.461 -11.977 1 98.56 109 LEU B C 1
ATOM 3425 O O . LEU B 1 109 ? 22.672 -7.16 -11.57 1 98.56 109 LEU B O 1
ATOM 3429 N N . GLU B 1 110 ? 20.5 -6.742 -11.758 1 98.25 110 GLU B N 1
ATOM 3430 C CA . GLU B 1 110 ? 20.578 -5.488 -11.016 1 98.25 110 GLU B CA 1
ATOM 3431 C C . GLU B 1 110 ? 20.75 -5.738 -9.516 1 98.25 110 GLU B C 1
ATOM 3433 O O . GLU B 1 110 ? 21.281 -4.887 -8.797 1 98.25 110 GLU B O 1
ATOM 3438 N N . HIS B 1 111 ? 20.297 -6.922 -9.07 1 98.25 111 HIS B N 1
ATOM 3439 C CA . HIS B 1 111 ? 20.359 -7.258 -7.652 1 98.25 111 HIS B CA 1
ATOM 3440 C C . HIS B 1 111 ? 20.953 -8.641 -7.438 1 98.25 111 HIS B C 1
ATOM 3442 O O . HIS B 1 111 ? 20.281 -9.539 -6.918 1 98.25 111 HIS B O 1
ATOM 3448 N N . PRO B 1 112 ? 22.203 -8.797 -7.648 1 97.62 112 PRO B N 1
ATOM 3449 C CA . PRO B 1 112 ? 22.812 -10.125 -7.66 1 97.62 112 PRO B CA 1
ATOM 3450 C C . PRO B 1 112 ? 22.844 -10.766 -6.277 1 97.62 112 PRO B C 1
ATOM 3452 O O . PRO B 1 112 ? 23.031 -11.984 -6.16 1 97.62 112 PRO B O 1
ATOM 3455 N N . ASP B 1 113 ? 22.656 -9.984 -5.238 1 97.56 113 ASP B N 1
ATOM 3456 C CA . ASP B 1 113 ? 22.766 -10.508 -3.879 1 97.56 113 ASP B CA 1
ATOM 3457 C C . ASP B 1 113 ? 21.406 -11.016 -3.379 1 97.56 113 ASP B C 1
ATOM 3459 O O . ASP B 1 113 ? 21.328 -11.633 -2.316 1 97.56 113 ASP B O 1
ATOM 3463 N N . LEU B 1 114 ? 20.344 -10.789 -4.109 1 98.44 114 LEU B N 1
ATOM 3464 C CA . LEU B 1 114 ? 19.016 -11.203 -3.701 1 98.44 114 LEU B CA 1
ATOM 3465 C C . LEU B 1 114 ? 18.625 -12.523 -4.355 1 98.44 114 LEU B C 1
ATOM 3467 O O . LEU B 1 114 ? 19.266 -12.961 -5.316 1 98.44 114 LEU B O 1
ATOM 3471 N N . GLU B 1 115 ? 17.578 -13.164 -3.725 1 98.56 115 GLU B N 1
ATOM 3472 C CA . GLU B 1 115 ? 17.188 -14.5 -4.18 1 98.56 115 GLU B CA 1
ATOM 3473 C C . GLU B 1 115 ? 15.703 -14.539 -4.555 1 98.56 115 GLU B C 1
ATOM 3475 O O . GLU B 1 115 ? 15.203 -15.562 -5.031 1 98.56 115 GLU B O 1
ATOM 3480 N N . VAL B 1 116 ? 14.992 -13.477 -4.273 1 98.88 116 VAL B N 1
ATOM 3481 C CA . VAL B 1 116 ? 13.555 -13.406 -4.539 1 98.88 116 VAL B CA 1
ATOM 3482 C C . VAL B 1 116 ? 13.227 -12.109 -5.277 1 98.88 116 VAL B C 1
ATOM 3484 O O . VAL B 1 116 ? 13.781 -11.055 -4.965 1 98.88 116 VAL B O 1
ATOM 3487 N N . PHE B 1 117 ? 12.375 -12.195 -6.223 1 98.88 117 PHE B N 1
ATOM 3488 C CA . PHE B 1 117 ? 12 -11.094 -7.105 1 98.88 117 PHE B CA 1
ATOM 3489 C C . PHE B 1 117 ? 10.508 -11.109 -7.398 1 98.88 117 PHE B C 1
ATOM 3491 O O . PHE B 1 117 ? 9.898 -12.18 -7.461 1 98.88 117 PHE B O 1
ATOM 3498 N N . HIS B 1 118 ? 9.875 -9.953 -7.527 1 98.81 118 HIS B N 1
ATOM 3499 C CA . HIS B 1 118 ? 8.469 -9.93 -7.898 1 98.81 118 HIS B CA 1
ATOM 3500 C C . HIS B 1 118 ? 8.156 -8.727 -8.781 1 98.81 118 HIS B C 1
ATOM 3502 O O . HIS B 1 118 ? 9.008 -7.855 -8.977 1 98.81 118 HIS B O 1
ATOM 3508 N N . CYS B 1 119 ? 6.984 -8.727 -9.414 1 98.69 119 CYS B N 1
ATOM 3509 C CA . CYS B 1 119 ? 6.641 -7.719 -10.406 1 98.69 119 CYS B CA 1
ATOM 3510 C C . CYS B 1 119 ? 5.25 -7.148 -10.148 1 98.69 119 CYS B C 1
ATOM 3512 O O . CYS B 1 119 ? 4.535 -7.625 -9.258 1 98.69 119 CYS B O 1
ATOM 3514 N N . ARG B 1 120 ? 4.977 -6.117 -10.82 1 97.88 120 ARG B N 1
ATOM 3515 C CA . ARG B 1 120 ? 3.625 -5.566 -10.812 1 97.88 120 ARG B CA 1
ATOM 3516 C C . ARG B 1 120 ? 2.668 -6.453 -11.602 1 97.88 120 ARG B C 1
ATOM 3518 O O . ARG B 1 120 ? 3.074 -7.109 -12.562 1 97.88 120 ARG B O 1
ATOM 3525 N N . ILE B 1 121 ? 1.368 -6.465 -11.227 1 97.88 121 ILE B N 1
ATOM 3526 C CA . ILE B 1 121 ? 0.419 -7.363 -11.875 1 97.88 121 ILE B CA 1
ATOM 3527 C C . ILE B 1 121 ? -0.821 -6.582 -12.305 1 97.88 121 ILE B C 1
ATOM 3529 O O . ILE B 1 121 ? -1.116 -5.52 -11.742 1 97.88 121 ILE B O 1
ATOM 3533 N N . LYS B 1 122 ? -1.455 -7.043 -13.281 1 98 122 LYS B N 1
ATOM 3534 C CA . LYS B 1 122 ? -2.773 -6.621 -13.75 1 98 122 LYS B CA 1
ATOM 3535 C C . LYS B 1 122 ? -3.838 -7.652 -13.383 1 98 122 LYS B C 1
ATOM 3537 O O . LYS B 1 122 ? -3.717 -8.828 -13.742 1 98 122 LYS B O 1
ATOM 3542 N N . LEU B 1 123 ? -4.789 -7.254 -12.609 1 97.12 123 LEU B N 1
ATOM 3543 C CA . LEU B 1 123 ? -5.941 -8.117 -12.359 1 97.12 123 LEU B CA 1
ATOM 3544 C C . LEU B 1 123 ? -6.973 -7.984 -13.477 1 97.12 123 LEU B C 1
ATOM 3546 O O . LEU B 1 123 ? -7.352 -6.871 -13.852 1 97.12 123 LEU B O 1
ATOM 3550 N N . ILE B 1 124 ? -7.426 -9.102 -13.977 1 96.19 124 ILE B N 1
ATOM 3551 C CA . ILE B 1 124 ? -8.375 -9.109 -15.078 1 96.19 124 ILE B CA 1
ATOM 3552 C C . ILE B 1 124 ? -9.57 -10 -14.727 1 96.19 124 ILE B C 1
ATOM 3554 O O . ILE B 1 124 ? -9.469 -10.859 -13.852 1 96.19 124 ILE B O 1
ATOM 3558 N N . ASP B 1 125 ? -10.695 -9.742 -15.406 1 93.25 125 ASP B N 1
ATOM 3559 C CA . ASP B 1 125 ? -11.867 -10.578 -15.18 1 93.25 125 ASP B CA 1
ATOM 3560 C C . ASP B 1 125 ? -11.914 -11.742 -16.172 1 93.25 125 ASP B C 1
ATOM 3562 O O . ASP B 1 125 ? -10.93 -12.031 -16.844 1 93.25 125 ASP B O 1
ATOM 3566 N N . GLU B 1 126 ? -12.992 -12.469 -16.188 1 93 126 GLU B N 1
ATOM 3567 C CA . GLU B 1 126 ? -13.125 -13.672 -17 1 93 126 GLU B CA 1
ATOM 3568 C C . GLU B 1 126 ? -13.062 -13.344 -18.5 1 93 126 GLU B C 1
ATOM 3570 O O . GLU B 1 126 ? -12.797 -14.211 -19.328 1 93 126 GLU B O 1
ATOM 3575 N N . ASN B 1 127 ? -13.312 -12.047 -18.875 1 94.31 127 ASN B N 1
ATOM 3576 C CA . ASN B 1 127 ? -13.289 -11.602 -20.266 1 94.31 127 ASN B CA 1
ATOM 3577 C C . ASN B 1 127 ? -12.023 -10.805 -20.562 1 94.31 127 ASN B C 1
ATOM 3579 O O . ASN B 1 127 ? -11.977 -10.055 -21.547 1 94.31 127 ASN B O 1
ATOM 3583 N N . ASP B 1 128 ? -11.047 -10.852 -19.641 1 95.62 128 ASP B N 1
ATOM 3584 C CA . ASP B 1 128 ? -9.727 -10.242 -19.797 1 95.62 128 ASP B CA 1
ATOM 3585 C C . ASP B 1 128 ? -9.805 -8.727 -19.625 1 95.62 128 ASP B C 1
ATOM 3587 O O . ASP B 1 128 ? -8.883 -8 -20.031 1 95.62 128 ASP B O 1
ATOM 3591 N N . ASN B 1 129 ? -10.922 -8.258 -19.109 1 94.69 129 ASN B N 1
ATOM 3592 C CA . ASN B 1 129 ? -11.023 -6.824 -18.844 1 94.69 129 ASN B CA 1
ATOM 3593 C C . ASN B 1 129 ? -10.266 -6.434 -17.578 1 94.69 129 ASN B C 1
ATOM 3595 O O . ASN B 1 129 ? -10.25 -7.188 -16.609 1 94.69 129 ASN B O 1
ATOM 3599 N N . LEU B 1 130 ? -9.75 -5.25 -17.609 1 96.31 130 LEU B N 1
ATOM 3600 C CA . LEU B 1 130 ? -8.969 -4.727 -16.5 1 96.31 130 LEU B CA 1
ATOM 3601 C C . LEU B 1 130 ? -9.859 -4.496 -15.273 1 96.31 130 LEU B C 1
ATOM 3603 O O . LEU B 1 130 ? -10.898 -3.842 -15.375 1 96.31 130 LEU B O 1
ATOM 3607 N N . ILE B 1 131 ? -9.453 -5.074 -14.188 1 94.81 131 ILE B N 1
ATOM 3608 C CA . ILE B 1 131 ? -10.094 -4.797 -12.906 1 94.81 131 ILE B CA 1
ATOM 3609 C C . ILE B 1 131 ? -9.273 -3.756 -12.141 1 94.81 131 ILE B C 1
ATOM 3611 O O . ILE B 1 131 ? -9.812 -2.729 -11.719 1 94.81 131 ILE B O 1
ATOM 3615 N N . ARG B 1 132 ? -7.988 -3.994 -11.969 1 95.5 132 ARG B N 1
ATOM 3616 C CA . ARG B 1 132 ? -7.082 -3.078 -11.289 1 95.5 132 ARG B CA 1
ATOM 3617 C C . ARG B 1 132 ? -5.633 -3.527 -11.438 1 95.5 132 ARG B C 1
ATOM 3619 O O . ARG B 1 132 ? -5.363 -4.602 -11.984 1 95.5 132 ARG B O 1
ATOM 3626 N N . TYR B 1 133 ? -4.723 -2.715 -11 1 97.19 133 TYR B N 1
ATOM 3627 C CA . TYR B 1 133 ? -3.307 -3.045 -10.891 1 97.19 133 TYR B CA 1
ATOM 3628 C C . TYR B 1 133 ? -2.896 -3.203 -9.43 1 97.19 133 TYR B C 1
ATOM 3630 O O . TYR B 1 133 ? -3.537 -2.645 -8.531 1 97.19 133 TYR B O 1
ATOM 3638 N N . SER B 1 134 ? -1.87 -4.031 -9.219 1 97.38 134 SER B N 1
ATOM 3639 C CA . SER B 1 134 ? -1.26 -4.004 -7.891 1 97.38 134 SER B CA 1
ATOM 3640 C C . SER B 1 134 ? -0.473 -2.717 -7.672 1 97.38 134 SER B C 1
ATOM 3642 O O . SER B 1 134 ? -0.283 -1.932 -8.602 1 97.38 134 SER B O 1
ATOM 3644 N N . GLU B 1 135 ? -0.164 -2.459 -6.477 1 96.06 135 GLU B N 1
ATOM 3645 C CA . GLU B 1 135 ? 0.493 -1.217 -6.078 1 96.06 135 GLU B CA 1
ATOM 3646 C C . GLU B 1 135 ? 1.925 -1.156 -6.602 1 96.06 135 GLU B C 1
ATOM 3648 O O . GLU B 1 135 ? 2.531 -2.191 -6.883 1 96.06 135 GLU B O 1
ATOM 3653 N N . ASN B 1 136 ? 2.389 0.065 -6.816 1 96.5 136 ASN B N 1
ATOM 3654 C CA . ASN B 1 136 ? 3.816 0.288 -7.02 1 96.5 136 ASN B CA 1
ATOM 3655 C C . ASN B 1 136 ? 4.598 0.133 -5.715 1 96.5 136 ASN B C 1
ATOM 3657 O O . ASN B 1 136 ? 4.242 0.735 -4.699 1 96.5 136 ASN B O 1
ATOM 3661 N N . CYS B 1 137 ? 5.617 -0.718 -5.762 1 97.5 137 CYS B N 1
ATOM 3662 C CA . CYS B 1 137 ? 6.32 -1.109 -4.543 1 97.5 137 CYS B CA 1
ATOM 3663 C C . CYS B 1 137 ? 7.734 -0.545 -4.527 1 97.5 137 CYS B C 1
ATOM 3665 O O . CYS B 1 137 ? 8.211 -0.022 -5.535 1 97.5 137 CYS B O 1
ATOM 3667 N N . PRO B 1 138 ? 8.422 -0.584 -3.354 1 97.31 138 PRO B N 1
ATOM 3668 C CA . PRO B 1 138 ? 9.844 -0.248 -3.328 1 97.31 138 PRO B CA 1
ATOM 3669 C C . PRO B 1 138 ? 10.688 -1.172 -4.207 1 97.31 138 PRO B C 1
ATOM 3671 O O . PRO B 1 138 ? 10.414 -2.373 -4.281 1 97.31 138 PRO B O 1
ATOM 3674 N N . GLU B 1 139 ? 11.758 -0.588 -4.738 1 97.19 139 GLU B N 1
ATOM 3675 C CA . GLU B 1 139 ? 12.648 -1.368 -5.59 1 97.19 139 GLU B CA 1
ATOM 3676 C C . GLU B 1 139 ? 13.219 -2.57 -4.84 1 97.19 139 GLU B C 1
ATOM 3678 O O . GLU B 1 139 ? 13.445 -3.627 -5.43 1 97.19 139 GLU B O 1
ATOM 3683 N N . GLN B 1 140 ? 13.453 -2.379 -3.633 1 97.31 140 GLN B N 1
ATOM 3684 C CA . GLN B 1 140 ? 13.883 -3.426 -2.711 1 97.31 140 GLN B CA 1
ATOM 3685 C C . GLN B 1 140 ? 13.203 -3.279 -1.355 1 97.31 140 GLN B C 1
ATOM 3687 O O . GLN B 1 140 ? 13.008 -2.162 -0.87 1 97.31 140 GLN B O 1
ATOM 3692 N N . GLU B 1 141 ? 12.844 -4.371 -0.791 1 96.44 141 GLU B N 1
ATOM 3693 C CA . GLU B 1 141 ? 12.258 -4.395 0.544 1 96.44 141 GLU B CA 1
ATOM 3694 C C . GLU B 1 141 ? 12.883 -5.484 1.407 1 96.44 141 GLU B C 1
ATOM 3696 O O . GLU B 1 141 ? 13.172 -6.578 0.92 1 96.44 141 GLU B O 1
ATOM 3701 N N . SER B 1 142 ? 13.047 -5.133 2.689 1 95.56 142 SER B N 1
ATOM 3702 C CA . SER B 1 142 ? 13.422 -6.188 3.623 1 95.56 142 SER B CA 1
ATOM 3703 C C . SER B 1 142 ? 12.266 -7.156 3.863 1 95.56 142 SER B C 1
ATOM 3705 O O . SER B 1 142 ? 11.109 -6.824 3.605 1 95.56 142 SER B O 1
ATOM 3707 N N . ARG B 1 143 ? 12.578 -8.352 4.359 1 96.25 143 ARG B N 1
ATOM 3708 C CA . ARG B 1 143 ? 11.555 -9.336 4.695 1 96.25 143 ARG B CA 1
ATOM 3709 C C . ARG B 1 143 ? 10.547 -8.758 5.684 1 96.25 143 ARG B C 1
ATOM 3711 O O . ARG B 1 143 ? 9.336 -8.953 5.531 1 96.25 143 ARG B O 1
ATOM 3718 N N . ILE B 1 144 ? 11.008 -8.023 6.637 1 95.31 144 ILE B N 1
ATOM 3719 C CA . ILE B 1 144 ? 10.141 -7.523 7.699 1 95.31 144 ILE B CA 1
ATOM 3720 C C . ILE B 1 144 ? 9.25 -6.41 7.156 1 95.31 144 ILE B C 1
ATOM 3722 O O . ILE B 1 144 ? 8.078 -6.312 7.523 1 95.31 144 ILE B O 1
ATOM 3726 N N . ASP B 1 145 ? 9.773 -5.551 6.305 1 95.88 145 ASP B N 1
ATOM 3727 C CA . ASP B 1 145 ? 8.953 -4.516 5.688 1 95.88 145 ASP B CA 1
ATOM 3728 C C . ASP B 1 145 ? 7.891 -5.129 4.773 1 95.88 145 ASP B C 1
ATOM 3730 O O . ASP B 1 145 ? 6.754 -4.656 4.73 1 95.88 145 ASP B O 1
ATOM 3734 N N . LEU B 1 146 ? 8.312 -6.148 4.047 1 97.31 146 LEU B N 1
ATOM 3735 C CA . LEU B 1 146 ? 7.359 -6.863 3.201 1 97.31 146 LEU B CA 1
ATOM 3736 C C . LEU B 1 146 ? 6.227 -7.449 4.035 1 97.31 146 LEU B C 1
ATOM 3738 O O . LEU B 1 146 ? 5.055 -7.312 3.68 1 97.31 146 LEU B O 1
ATOM 3742 N N . LEU B 1 147 ? 6.598 -8.102 5.117 1 96.88 147 LEU B N 1
AT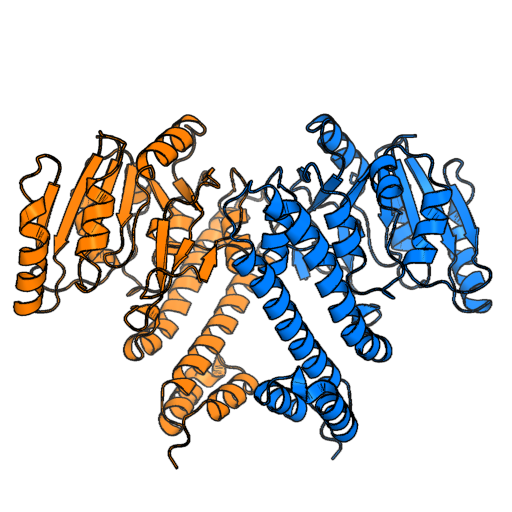OM 3743 C CA . LEU B 1 147 ? 5.617 -8.688 6.027 1 96.88 147 LEU B CA 1
ATOM 3744 C C . LEU B 1 147 ? 4.688 -7.609 6.582 1 96.88 147 LEU B C 1
ATOM 3746 O O . LEU B 1 147 ? 3.469 -7.785 6.598 1 96.88 147 LEU B O 1
ATOM 3750 N N . TYR B 1 148 ? 5.238 -6.516 7.02 1 96.56 148 TYR B N 1
ATOM 3751 C CA . TYR B 1 148 ? 4.434 -5.434 7.582 1 96.56 148 TYR B CA 1
ATOM 3752 C C . TYR B 1 148 ? 3.436 -4.91 6.555 1 96.56 148 TYR B C 1
ATOM 3754 O O . TYR B 1 148 ? 2.248 -4.766 6.855 1 96.56 148 TYR B O 1
ATOM 3762 N N . ASN B 1 149 ? 3.977 -4.582 5.391 1 97.06 149 ASN B N 1
ATOM 3763 C CA . ASN B 1 149 ? 3.111 -4.027 4.355 1 97.06 149 ASN B CA 1
ATOM 3764 C C . ASN B 1 149 ? 1.979 -4.984 3.996 1 97.06 149 ASN B C 1
ATOM 3766 O O . ASN B 1 149 ? 0.857 -4.555 3.725 1 97.06 149 ASN B O 1
ATOM 3770 N N . LYS B 1 150 ? 2.285 -6.246 3.988 1 96.75 150 LYS B N 1
ATOM 3771 C CA . LYS B 1 150 ? 1.238 -7.227 3.709 1 96.75 150 LYS B CA 1
ATOM 3772 C C . LYS B 1 150 ? 0.196 -7.246 4.824 1 96.75 150 LYS B C 1
ATOM 3774 O O . LYS B 1 150 ? -1.006 -7.18 4.559 1 96.75 150 LYS B O 1
ATOM 3779 N N . LEU B 1 151 ? 0.653 -7.32 6.051 1 95.5 151 LEU B N 1
ATOM 3780 C CA . LEU B 1 151 ? -0.251 -7.398 7.195 1 95.5 151 LEU B CA 1
ATOM 3781 C C . LEU B 1 151 ? -1.068 -6.117 7.328 1 95.5 151 LEU B C 1
ATOM 3783 O O . LEU B 1 151 ? -2.191 -6.145 7.84 1 95.5 151 LEU B O 1
ATOM 3787 N N . ALA B 1 152 ? -0.496 -5.039 6.832 1 93.56 152 ALA B N 1
ATOM 3788 C CA . ALA B 1 152 ? -1.174 -3.744 6.891 1 93.56 152 ALA B CA 1
ATOM 3789 C C . ALA B 1 152 ? -2.041 -3.523 5.656 1 93.56 152 ALA B C 1
ATOM 3791 O O . ALA B 1 152 ? -2.545 -2.42 5.434 1 93.56 152 ALA B O 1
ATOM 3792 N N . TYR B 1 153 ? -2.172 -4.492 4.793 1 93.75 153 TYR B N 1
ATOM 3793 C CA . TYR B 1 153 ? -3.002 -4.484 3.592 1 93.75 153 TYR B CA 1
ATOM 3794 C C . TYR B 1 153 ? -2.479 -3.477 2.576 1 93.75 153 TYR B C 1
ATOM 3796 O O . TYR B 1 153 ? -3.26 -2.842 1.861 1 93.75 153 TYR B O 1
ATOM 3804 N N . LYS B 1 154 ? -1.19 -3.359 2.57 1 95.31 154 LYS B N 1
ATOM 3805 C CA . LYS B 1 154 ? -0.554 -2.42 1.652 1 95.31 154 LYS B CA 1
ATOM 3806 C C . LYS B 1 154 ? 0.255 -3.156 0.587 1 95.31 154 LYS B C 1
ATOM 3808 O O . LYS B 1 154 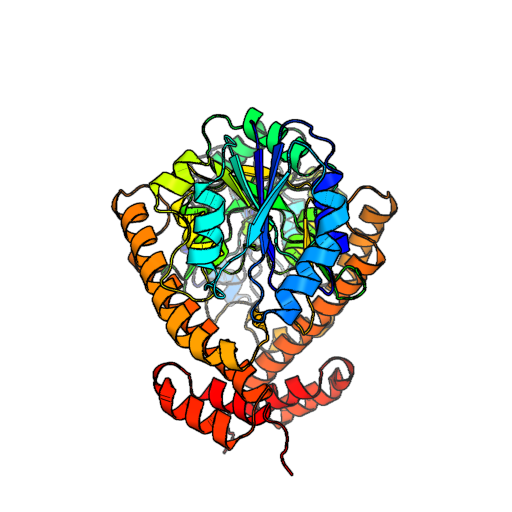? 0.907 -2.527 -0.249 1 95.31 154 LYS B O 1
ATOM 3813 N N . ARG B 1 155 ? 0.203 -4.422 0.656 1 96.38 155 ARG B N 1
ATOM 3814 C CA . ARG B 1 155 ? 0.98 -5.207 -0.3 1 96.38 155 ARG B CA 1
ATOM 3815 C C . ARG B 1 155 ? 0.169 -6.383 -0.831 1 96.38 155 ARG B C 1
ATOM 3817 O O . ARG B 1 155 ? -0.456 -7.113 -0.057 1 96.38 155 ARG B O 1
ATOM 3824 N N . THR B 1 156 ? 0.224 -6.508 -2.141 1 95.12 156 THR B N 1
ATOM 3825 C CA . THR B 1 156 ? -0.385 -7.648 -2.812 1 95.12 156 THR B CA 1
ATOM 3826 C C . THR B 1 156 ? 0.646 -8.75 -3.049 1 95.12 156 THR B C 1
ATOM 3828 O O . THR B 1 156 ? 1.759 -8.477 -3.502 1 95.12 156 THR B O 1
ATOM 3831 N N . ILE B 1 157 ? 0.265 -9.961 -2.686 1 96.25 157 ILE B N 1
ATOM 3832 C CA . ILE B 1 157 ? 1.125 -11.109 -2.943 1 96.25 157 ILE B CA 1
ATOM 3833 C C . ILE B 1 157 ? 0.333 -12.195 -3.668 1 96.25 157 ILE B C 1
ATOM 3835 O O . ILE B 1 157 ? -0.695 -12.664 -3.17 1 96.25 157 ILE B O 1
ATOM 3839 N N . ILE B 1 158 ? 0.789 -12.453 -4.832 1 94.88 158 ILE B N 1
ATOM 3840 C CA . ILE B 1 158 ? 0.241 -13.531 -5.648 1 94.88 158 ILE B CA 1
ATOM 3841 C C . ILE B 1 158 ? 1.336 -14.547 -5.965 1 94.88 158 ILE B C 1
ATOM 3843 O O . ILE B 1 158 ? 2.516 -14.195 -6.035 1 94.88 158 ILE B O 1
ATOM 3847 N N . LEU B 1 159 ? 0.943 -15.727 -6.145 1 96.19 159 LEU B N 1
ATOM 3848 C CA . LEU B 1 159 ? 1.875 -16.828 -6.344 1 96.19 159 LEU B CA 1
ATOM 3849 C C . LEU B 1 159 ? 2.787 -16.562 -7.535 1 96.19 159 LEU B C 1
ATOM 3851 O O . LEU B 1 159 ? 4.012 -16.562 -7.398 1 96.19 159 LEU B O 1
ATOM 3855 N N . SER B 1 160 ? 2.219 -16.125 -8.641 1 97.69 160 SER B N 1
ATOM 3856 C CA . SER B 1 160 ? 2.926 -16.141 -9.922 1 97.69 160 SER B CA 1
ATOM 3857 C C . SER B 1 160 ? 3.637 -14.82 -10.18 1 97.69 160 SER B C 1
ATOM 3859 O O . SER B 1 160 ? 4.34 -14.68 -11.188 1 97.69 160 SER B O 1
ATOM 3861 N N . ASP B 1 161 ? 3.48 -13.844 -9.281 1 98.31 161 ASP B N 1
ATOM 3862 C CA . ASP B 1 161 ? 4.215 -12.609 -9.508 1 98.31 161 ASP B CA 1
ATOM 3863 C C . ASP B 1 161 ? 5.578 -12.641 -8.82 1 98.31 161 ASP B C 1
ATOM 3865 O O . ASP B 1 161 ? 6.316 -11.648 -8.836 1 98.31 161 ASP B O 1
ATOM 3869 N N . TYR B 1 162 ? 5.891 -13.789 -8.203 1 98.5 162 TYR B N 1
ATOM 3870 C CA . TYR B 1 162 ? 7.176 -13.969 -7.539 1 98.5 162 TYR B CA 1
ATOM 3871 C C . TYR B 1 162 ? 8 -15.047 -8.227 1 98.5 162 TYR B C 1
ATOM 3873 O O . TYR B 1 162 ? 7.453 -16 -8.789 1 98.5 162 TYR B O 1
ATOM 3881 N N . LEU B 1 163 ? 9.25 -14.828 -8.164 1 97.81 163 LEU B N 1
ATOM 3882 C CA . LEU B 1 163 ? 10.312 -15.719 -8.609 1 97.81 163 LEU B CA 1
ATOM 3883 C C . LEU B 1 163 ? 11.406 -15.828 -7.559 1 97.81 163 LEU B C 1
ATOM 3885 O O . LEU B 1 163 ? 11.812 -14.828 -6.969 1 97.81 163 LEU B O 1
ATOM 3889 N N . ALA B 1 164 ? 11.859 -17.078 -7.266 1 98.75 164 ALA B N 1
ATOM 3890 C CA . ALA B 1 164 ? 12.93 -17.266 -6.285 1 98.75 164 ALA B CA 1
ATOM 3891 C C . ALA B 1 164 ? 14.047 -18.125 -6.852 1 98.75 164 ALA B C 1
ATOM 3893 O O . ALA B 1 164 ? 13.828 -18.922 -7.766 1 98.75 164 ALA B O 1
ATOM 3894 N N . SER B 1 165 ? 15.234 -17.938 -6.332 1 98.81 165 SER B N 1
ATOM 3895 C CA . SER B 1 165 ? 16.266 -18.938 -6.625 1 98.81 165 SER B CA 1
ATOM 3896 C C . SER B 1 165 ? 15.828 -20.328 -6.195 1 98.81 165 SER B C 1
ATOM 3898 O O . SER B 1 165 ? 15.211 -20.484 -5.141 1 98.81 165 SER B O 1
ATOM 3900 N N . THR B 1 166 ? 16.141 -21.266 -7.07 1 98.81 166 THR B N 1
ATOM 3901 C CA . THR B 1 166 ? 15.781 -22.641 -6.77 1 98.81 166 THR B CA 1
ATOM 3902 C C . THR B 1 166 ? 16.453 -23.109 -5.477 1 98.81 166 THR B C 1
ATOM 3904 O O . THR B 1 166 ? 15.852 -23.828 -4.684 1 98.81 166 THR B O 1
ATOM 3907 N N . THR B 1 167 ? 17.594 -22.641 -5.211 1 98.5 167 THR B N 1
ATOM 3908 C CA . THR B 1 167 ? 18.359 -23 -4.031 1 98.5 167 THR B CA 1
ATOM 3909 C C . THR B 1 167 ? 17.656 -22.547 -2.758 1 98.5 167 THR B C 1
ATOM 3911 O O . THR B 1 167 ? 17.5 -23.328 -1.816 1 98.5 167 THR B O 1
ATOM 3914 N N . VAL B 1 168 ? 17.203 -21.281 -2.725 1 98.69 168 VAL B N 1
ATOM 3915 C CA . VAL B 1 168 ? 16.562 -20.781 -1.514 1 98.69 168 VAL B CA 1
ATOM 3916 C C . VAL B 1 168 ? 15.242 -21.5 -1.286 1 98.69 168 VAL B C 1
ATOM 3918 O O . VAL B 1 168 ? 14.883 -21.812 -0.149 1 98.69 168 VAL B O 1
ATOM 3921 N N . LEU B 1 169 ? 14.516 -21.734 -2.348 1 98.69 169 LEU B N 1
ATOM 3922 C CA . LEU B 1 169 ? 13.242 -22.438 -2.229 1 98.69 169 LEU B CA 1
ATOM 3923 C C . LEU B 1 169 ? 13.445 -23.828 -1.653 1 98.69 169 LEU B C 1
ATOM 3925 O O . LEU B 1 169 ? 12.711 -24.25 -0.759 1 98.69 169 LEU B O 1
ATOM 3929 N N . ARG B 1 170 ? 14.43 -24.484 -2.102 1 98.62 170 ARG B N 1
ATOM 3930 C CA . ARG B 1 170 ? 14.742 -25.828 -1.593 1 98.62 170 ARG B CA 1
ATOM 3931 C C . ARG B 1 170 ? 15.227 -25.75 -0.15 1 98.62 170 ARG B C 1
ATOM 3933 O O . ARG B 1 170 ? 14.914 -26.625 0.66 1 98.62 170 ARG B O 1
ATOM 3940 N N . SER B 1 171 ? 15.961 -24.75 0.207 1 98.31 171 SER B N 1
ATOM 3941 C CA . SER B 1 171 ? 16.547 -24.625 1.536 1 98.31 171 SER B CA 1
ATOM 3942 C C . SER B 1 171 ? 15.469 -24.469 2.604 1 98.31 171 SER B C 1
ATOM 3944 O O . SER B 1 171 ? 15.68 -24.844 3.76 1 98.31 171 SER B O 1
ATOM 3946 N N . ILE B 1 172 ? 14.312 -23.953 2.219 1 97.38 172 ILE B N 1
ATOM 3947 C CA . ILE B 1 172 ? 13.258 -23.766 3.203 1 97.38 172 ILE B CA 1
ATOM 3948 C C . ILE B 1 172 ? 12.312 -24.953 3.193 1 97.38 172 ILE B C 1
ATOM 3950 O O . ILE B 1 172 ? 11.258 -24.938 3.83 1 97.38 172 ILE B O 1
ATOM 3954 N N . GLY B 1 173 ? 12.586 -25.938 2.385 1 97.38 173 GLY B N 1
ATOM 3955 C CA . GLY B 1 173 ? 11.781 -27.141 2.342 1 97.38 173 GLY B CA 1
ATOM 3956 C C . GLY B 1 173 ? 10.695 -27.094 1.278 1 97.38 173 GLY B C 1
ATOM 3957 O O . GLY B 1 173 ? 9.781 -27.922 1.284 1 97.38 173 GLY B O 1
ATOM 3958 N N . GLY B 1 174 ? 10.758 -26.125 0.42 1 98.06 174 GLY B N 1
ATOM 3959 C CA . GLY B 1 174 ? 9.766 -25.984 -0.638 1 98.06 174 GLY B CA 1
ATOM 3960 C C . GLY B 1 174 ? 8.461 -25.391 -0.161 1 98.06 174 GLY B C 1
ATOM 3961 O O . GLY B 1 174 ? 8.453 -24.5 0.703 1 98.06 174 GLY B O 1
ATOM 3962 N N . PHE B 1 175 ? 7.387 -25.703 -0.831 1 97.88 175 PHE B N 1
ATOM 3963 C CA . PHE B 1 175 ? 6.055 -25.203 -0.51 1 97.88 175 PHE B CA 1
ATOM 3964 C C . PHE B 1 175 ? 5.461 -25.969 0.665 1 97.88 175 PHE B C 1
ATOM 3966 O O . PHE B 1 175 ? 5.602 -27.188 0.751 1 97.88 175 PHE B O 1
ATOM 3973 N N . PRO B 1 176 ? 4.789 -25.266 1.544 1 94.5 176 PRO B N 1
ATOM 3974 C CA . PRO B 1 176 ? 4.316 -25.906 2.773 1 94.5 176 PRO B CA 1
ATOM 3975 C C . PRO B 1 176 ? 3.156 -26.875 2.529 1 94.5 176 PRO B C 1
ATOM 3977 O O . PRO B 1 176 ? 2.326 -26.625 1.648 1 94.5 176 PRO B O 1
ATOM 3980 N N . SER B 1 177 ? 3.004 -27.891 3.389 1 88.62 177 SER B N 1
ATOM 3981 C CA . SER B 1 177 ? 1.951 -28.906 3.303 1 88.62 177 SER B CA 1
ATOM 3982 C C . SER B 1 177 ? 0.88 -28.672 4.363 1 88.62 177 SER B C 1
ATOM 3984 O O . SER B 1 177 ? -0.138 -29.375 4.387 1 88.62 177 SER B O 1
ATOM 3986 N N . GLY B 1 178 ? 0.983 -27.781 5.176 1 79.12 178 GLY B N 1
ATOM 3987 C CA . GLY B 1 178 ? 0.06 -27.578 6.281 1 79.12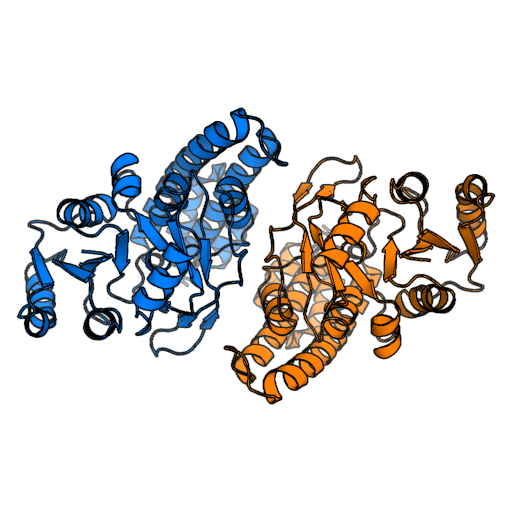 178 GLY B CA 1
ATOM 3988 C C . GLY B 1 178 ? -1.186 -26.812 5.887 1 79.12 178 GLY B C 1
ATOM 3989 O O . GLY B 1 178 ? -2.035 -26.516 6.73 1 79.12 178 GLY B O 1
ATOM 3990 N N . THR B 1 179 ? -1.275 -26.422 4.605 1 81.06 179 THR B N 1
ATOM 3991 C CA . THR B 1 179 ? -2.426 -25.719 4.066 1 81.06 179 THR B CA 1
ATOM 3992 C C . THR B 1 179 ? -2.832 -26.281 2.711 1 81.06 179 THR B C 1
ATOM 3994 O O . THR B 1 179 ? -1.983 -26.75 1.951 1 81.06 179 THR B O 1
ATOM 3997 N N . THR B 1 180 ? -4.082 -26.234 2.523 1 75.88 180 THR B N 1
ATOM 3998 C CA . THR B 1 180 ? -4.551 -26.734 1.231 1 75.88 180 THR B CA 1
ATOM 3999 C C . THR B 1 180 ? -4.281 -25.703 0.135 1 75.88 180 THR B C 1
ATOM 4001 O O . THR B 1 180 ? -3.947 -26.062 -0.994 1 75.88 180 THR B O 1
ATOM 4004 N N . ALA B 1 181 ? -4.43 -24.438 0.468 1 79.19 181 ALA B N 1
ATOM 4005 C CA . ALA B 1 181 ? -4.18 -23.438 -0.559 1 79.19 181 ALA B CA 1
ATOM 4006 C C . ALA B 1 181 ? -3.936 -22.062 0.067 1 79.19 181 ALA B C 1
ATOM 4008 O O . ALA B 1 181 ? -2.979 -21.375 -0.289 1 79.19 181 ALA B O 1
ATOM 4009 N N . TYR B 1 182 ? -4.703 -21.734 1.019 1 83.81 182 TYR B N 1
ATOM 4010 C CA . TYR B 1 182 ? -4.715 -20.375 1.532 1 83.81 182 TYR B CA 1
ATOM 4011 C C . TYR B 1 182 ? -3.432 -20.062 2.301 1 83.81 182 TYR B C 1
ATOM 4013 O O . TYR B 1 182 ? -3.043 -20.828 3.193 1 83.81 182 TYR B O 1
ATOM 4021 N N . GLY B 1 183 ? -2.791 -18.984 1.917 1 91 183 GLY B N 1
ATOM 4022 C CA . GLY B 1 183 ? -1.604 -18.516 2.619 1 91 183 GLY B CA 1
ATOM 4023 C C . GLY B 1 183 ? -0.333 -19.203 2.16 1 91 183 GLY B C 1
ATOM 4024 O O . GLY B 1 183 ? 0.766 -18.844 2.576 1 91 183 GLY B O 1
ATOM 4025 N N . LEU B 1 184 ? -0.469 -20.234 1.331 1 93.75 184 LEU B N 1
ATOM 4026 C CA . LEU B 1 184 ? 0.677 -21 0.851 1 93.75 184 LEU B CA 1
ATOM 4027 C C . LEU B 1 184 ? 1.708 -20.094 0.201 1 93.75 184 LEU B C 1
ATOM 4029 O O . LEU B 1 184 ? 2.9 -20.172 0.504 1 93.75 184 LEU B O 1
ATOM 4033 N N . ASP B 1 185 ? 1.232 -19.188 -0.63 1 94.5 185 ASP B N 1
ATOM 4034 C CA . ASP B 1 185 ? 2.135 -18.281 -1.327 1 94.5 185 ASP B CA 1
ATOM 4035 C C . ASP B 1 185 ? 2.822 -17.328 -0.347 1 94.5 185 ASP B C 1
ATOM 4037 O O . ASP B 1 185 ? 4.043 -17.156 -0.389 1 94.5 185 ASP B O 1
ATOM 4041 N N . GLU B 1 186 ? 2.059 -16.766 0.544 1 95.94 186 GLU B N 1
ATOM 4042 C CA . GLU B 1 186 ? 2.602 -15.836 1.526 1 95.94 186 GLU B CA 1
ATOM 4043 C C . GLU B 1 186 ? 3.697 -16.484 2.361 1 95.94 186 GLU B C 1
ATOM 4045 O O . GLU B 1 186 ? 4.801 -15.945 2.484 1 95.94 186 GLU B O 1
ATOM 4050 N N . ILE B 1 187 ? 3.375 -17.672 2.916 1 96.94 187 ILE B N 1
ATOM 4051 C CA . ILE B 1 187 ? 4.324 -18.375 3.766 1 96.94 187 ILE B CA 1
ATOM 4052 C C . ILE B 1 187 ? 5.609 -18.656 2.986 1 96.94 187 ILE B C 1
ATOM 4054 O O . ILE B 1 187 ? 6.711 -18.406 3.477 1 96.94 187 ILE B O 1
ATOM 4058 N N . THR B 1 188 ? 5.469 -19.141 1.819 1 98.19 188 THR B N 1
ATOM 4059 C CA . THR B 1 188 ? 6.609 -19.516 0.992 1 98.19 188 THR B CA 1
ATOM 4060 C C . THR B 1 188 ? 7.492 -18.312 0.697 1 98.19 188 THR B C 1
ATOM 4062 O O . THR B 1 188 ? 8.703 -18.344 0.933 1 98.19 188 THR B O 1
ATOM 4065 N N . TRP B 1 189 ? 6.879 -17.25 0.201 1 98.44 189 TRP B N 1
ATOM 4066 C CA . TRP B 1 189 ? 7.672 -16.109 -0.227 1 98.44 189 TRP B CA 1
ATOM 4067 C C . TRP B 1 189 ? 8.305 -15.406 0.969 1 98.44 189 TRP B C 1
ATOM 4069 O O . TRP B 1 189 ? 9.469 -14.992 0.911 1 98.44 189 TRP B O 1
ATOM 4079 N N . PHE B 1 190 ? 7.582 -15.297 2.074 1 98.06 190 PHE B N 1
ATOM 4080 C CA . PHE B 1 190 ? 8.172 -14.695 3.266 1 98.06 190 PHE B CA 1
ATOM 4081 C C . PHE B 1 190 ? 9.375 -15.5 3.736 1 98.06 190 PHE B C 1
ATOM 4083 O O . PHE B 1 190 ? 10.406 -14.922 4.113 1 98.06 190 PHE B O 1
ATOM 4090 N N . LYS B 1 191 ? 9.266 -16.812 3.701 1 97.94 191 LYS B N 1
ATOM 4091 C CA . LYS B 1 191 ? 10.383 -17.641 4.129 1 97.94 191 LYS B CA 1
ATOM 4092 C C . LYS B 1 191 ? 11.586 -17.469 3.213 1 97.94 191 LYS B C 1
ATOM 4094 O O . LYS B 1 191 ? 12.734 -17.469 3.676 1 97.94 191 LYS B O 1
ATOM 4099 N N . CYS B 1 192 ? 11.367 -17.266 1.988 1 98.44 192 CYS B N 1
ATOM 4100 C CA . CYS B 1 192 ? 12.445 -17.141 1.013 1 98.44 192 CYS B CA 1
ATOM 4101 C C . CYS B 1 192 ? 13.133 -15.781 1.12 1 98.44 192 CYS B C 1
ATOM 4103 O O . CYS B 1 192 ? 14.273 -15.625 0.686 1 98.44 192 CYS B O 1
ATOM 4105 N N . CYS B 1 193 ? 12.469 -14.789 1.649 1 98 193 CYS B N 1
ATOM 4106 C CA . CYS B 1 193 ? 12.906 -13.406 1.544 1 98 193 CYS B CA 1
ATOM 4107 C C . CYS B 1 193 ? 13.828 -13.031 2.697 1 98 193 CYS B C 1
ATOM 4109 O O . CYS B 1 193 ? 13.828 -11.891 3.162 1 98 193 CYS B O 1
ATOM 4111 N N . GLU B 1 194 ? 14.594 -13.953 3.145 1 95.62 194 GLU B N 1
ATOM 4112 C CA . GLU B 1 194 ? 15.516 -13.664 4.242 1 95.62 194 GLU B CA 1
ATOM 4113 C C . GLU B 1 194 ? 16.438 -12.492 3.9 1 95.62 194 GLU B C 1
ATOM 4115 O O . GLU B 1 194 ? 16.734 -11.656 4.758 1 95.62 194 GLU B O 1
ATOM 4120 N N . LYS B 1 195 ? 16.891 -12.367 2.66 1 96.94 195 LYS B N 1
ATOM 4121 C CA . LYS B 1 195 ? 17.812 -11.312 2.232 1 96.94 195 LYS B CA 1
ATOM 4122 C C . LYS B 1 195 ? 17.062 -10.141 1.622 1 96.94 195 LYS B C 1
ATOM 4124 O O . LYS B 1 195 ? 17.672 -9.227 1.066 1 96.94 195 LYS B O 1
ATOM 4129 N N . GLY B 1 196 ? 15.766 -10.219 1.647 1 97.56 196 GLY B N 1
ATOM 4130 C CA . GLY B 1 196 ? 14.953 -9.195 1.011 1 97.56 196 GLY B CA 1
ATOM 4131 C C . GLY B 1 196 ? 14.406 -9.617 -0.337 1 97.56 196 GLY B C 1
ATOM 4132 O O . GLY B 1 196 ? 14.531 -10.781 -0.724 1 97.56 196 GLY B O 1
ATOM 4133 N N . VAL B 1 197 ? 13.719 -8.711 -0.987 1 98.69 197 VAL B N 1
ATOM 4134 C CA . VAL B 1 197 ? 13.07 -8.984 -2.266 1 98.69 197 VAL B CA 1
ATOM 4135 C C . VAL B 1 197 ? 13.203 -7.773 -3.182 1 98.69 197 VAL B C 1
ATOM 4137 O O . VAL B 1 197 ? 13.109 -6.629 -2.727 1 98.69 197 VAL B O 1
ATOM 4140 N N . ALA B 1 198 ? 13.461 -7.988 -4.426 1 98.81 198 ALA B N 1
ATOM 4141 C CA . ALA B 1 198 ? 13.516 -6.922 -5.422 1 98.81 198 ALA B CA 1
ATOM 4142 C C . ALA B 1 198 ? 12.227 -6.859 -6.23 1 98.81 198 ALA B C 1
ATOM 4144 O O . ALA B 1 198 ? 11.555 -7.875 -6.422 1 98.81 198 ALA B O 1
ATOM 4145 N N . TYR B 1 199 ? 11.914 -5.707 -6.719 1 98.62 199 TYR B N 1
ATOM 4146 C CA . TYR B 1 199 ? 10.648 -5.441 -7.398 1 98.62 199 TYR B CA 1
ATOM 4147 C C . TYR B 1 199 ? 10.883 -4.688 -8.703 1 98.62 199 TYR B C 1
ATOM 4149 O O . TYR B 1 199 ? 11.758 -3.822 -8.781 1 98.62 199 TYR B O 1
ATOM 4157 N N . THR B 1 200 ? 10.125 -5.055 -9.719 1 98.25 200 THR B N 1
ATOM 4158 C CA . THR B 1 200 ? 10.055 -4.25 -10.93 1 98.25 200 THR B CA 1
ATOM 4159 C C . THR B 1 200 ? 8.641 -3.713 -11.141 1 98.25 200 THR B C 1
ATOM 4161 O O . THR B 1 200 ? 7.664 -4.434 -10.938 1 98.25 200 THR B O 1
ATOM 4164 N N . PRO B 1 201 ? 8.492 -2.443 -11.547 1 96.69 201 PRO B N 1
ATOM 4165 C CA . PRO B 1 201 ? 7.172 -1.852 -11.766 1 96.69 201 PRO B CA 1
ATOM 4166 C C . PRO B 1 201 ? 6.551 -2.277 -13.094 1 96.69 201 PRO B C 1
ATOM 4168 O O . PRO B 1 201 ? 5.426 -1.884 -13.414 1 96.69 201 PRO B O 1
ATOM 4171 N N . LYS B 1 202 ? 7.289 -3.049 -13.852 1 97.38 202 LYS B N 1
ATOM 4172 C CA . LYS B 1 202 ? 6.727 -3.564 -15.094 1 97.38 202 LYS B CA 1
ATOM 4173 C C . LYS B 1 202 ? 5.59 -4.547 -14.82 1 97.38 202 LYS B C 1
ATOM 4175 O O . LYS B 1 202 ? 5.711 -5.414 -13.953 1 97.38 202 LYS B O 1
ATOM 4180 N N . VAL B 1 203 ? 4.488 -4.312 -15.516 1 98 203 VAL B N 1
ATOM 4181 C CA . VAL B 1 203 ? 3.35 -5.219 -15.398 1 98 203 VAL B CA 1
ATOM 4182 C C . VAL B 1 203 ? 3.604 -6.477 -16.219 1 98 203 VAL B C 1
ATOM 4184 O O . VAL B 1 203 ? 3.553 -6.441 -17.453 1 98 203 VAL B O 1
ATOM 4187 N N . LEU B 1 204 ? 3.811 -7.621 -15.484 1 98.69 204 LEU B N 1
ATOM 4188 C CA . LEU B 1 204 ? 4.324 -8.781 -16.203 1 98.69 204 LEU B CA 1
ATOM 4189 C C . LEU B 1 204 ? 3.385 -9.977 -16.062 1 98.69 204 LEU B C 1
ATOM 4191 O O . LEU B 1 204 ? 3.566 -11 -16.719 1 98.69 204 LEU B O 1
ATOM 4195 N N . LEU B 1 205 ? 2.352 -9.914 -15.219 1 98.69 205 LEU B N 1
ATOM 4196 C CA . LEU B 1 205 ? 1.407 -10.992 -14.945 1 98.69 205 LEU B CA 1
ATOM 4197 C C . LEU B 1 205 ? -0.03 -10.484 -15.016 1 98.69 205 LEU B C 1
ATOM 4199 O O . LEU B 1 205 ? -0.351 -9.438 -14.445 1 98.69 205 LEU B O 1
ATOM 4203 N N . ASN B 1 206 ? -0.839 -11.109 -15.734 1 98.31 206 ASN B N 1
ATOM 4204 C CA . ASN B 1 206 ? -2.285 -10.922 -15.695 1 98.31 206 ASN B CA 1
ATOM 4205 C C . ASN B 1 206 ? -2.957 -11.969 -14.805 1 98.31 206 ASN B C 1
ATOM 4207 O O . ASN B 1 206 ? -3.064 -13.133 -15.188 1 98.31 206 ASN B O 1
ATOM 4211 N N . TYR B 1 207 ? -3.338 -11.547 -13.664 1 97.62 207 TYR B N 1
ATOM 4212 C CA . TYR B 1 207 ? -4.004 -12.414 -12.688 1 97.62 207 TYR B CA 1
ATOM 4213 C C . TYR B 1 207 ? -5.512 -12.398 -12.898 1 97.62 207 TYR B C 1
ATOM 4215 O O . TYR B 1 207 ? -6.156 -11.359 -12.766 1 97.62 207 TYR B O 1
ATOM 4223 N N . ARG B 1 208 ? -6.082 -13.555 -13.062 1 95.75 208 ARG B N 1
ATOM 4224 C CA . ARG B 1 208 ? -7.484 -13.641 -13.461 1 95.75 208 ARG B CA 1
ATOM 4225 C C . ARG B 1 208 ? -8.375 -13.898 -12.25 1 95.75 208 ARG B C 1
ATOM 4227 O O . ARG B 1 208 ? -8.094 -14.781 -11.438 1 95.75 208 ARG B O 1
ATOM 4234 N N . ILE B 1 209 ? -9.438 -13.055 -12.141 1 91.94 209 ILE B N 1
ATOM 4235 C CA . ILE B 1 209 ? -10.477 -13.25 -11.141 1 91.94 209 ILE B CA 1
ATOM 4236 C C . ILE B 1 209 ? -11.758 -13.727 -11.812 1 91.94 209 ILE B C 1
ATOM 4238 O O . ILE B 1 209 ? -12.289 -13.055 -12.703 1 91.94 209 ILE B O 1
ATOM 4242 N N . PHE B 1 210 ? -12.219 -14.859 -11.359 1 81.69 210 PHE B N 1
ATOM 4243 C CA . PHE B 1 210 ? -13.43 -15.43 -11.922 1 81.69 210 PHE B CA 1
ATOM 4244 C C . PHE B 1 210 ? -14.062 -16.422 -10.961 1 81.69 210 PHE B C 1
ATOM 4246 O O . PHE B 1 210 ? -13.445 -16.812 -9.961 1 81.69 210 PHE B O 1
ATOM 4253 N N . LEU B 1 211 ? -15.344 -16.734 -11.078 1 71.06 211 LEU B N 1
ATOM 4254 C CA . LEU B 1 211 ? -16.125 -17.562 -10.172 1 71.06 211 LEU B CA 1
ATOM 4255 C C . LEU B 1 211 ? -15.461 -18.922 -9.961 1 71.06 211 LEU B C 1
ATOM 4257 O O . LEU B 1 211 ? -15.609 -19.531 -8.898 1 71.06 211 LEU B O 1
ATOM 4261 N N . GLY B 1 212 ? -14.672 -19.406 -10.703 1 67.25 212 GLY B N 1
ATOM 4262 C CA . GLY B 1 212 ? -14.047 -20.719 -10.609 1 67.25 212 GLY B CA 1
ATOM 4263 C C . GLY B 1 212 ? -12.742 -20.703 -9.836 1 67.25 212 GLY B C 1
ATOM 4264 O O . GLY B 1 212 ? -12.148 -21.75 -9.586 1 67.25 212 GLY B O 1
ATOM 4265 N N . ASN B 1 213 ? -12.492 -19.531 -9.336 1 73.75 213 ASN B N 1
ATOM 4266 C CA . ASN B 1 213 ? -11.266 -19.469 -8.547 1 73.75 213 ASN B CA 1
ATOM 4267 C C . ASN B 1 213 ? -11.383 -20.297 -7.27 1 73.75 213 ASN B C 1
ATOM 4269 O O . ASN B 1 213 ? -12.445 -20.344 -6.645 1 73.75 213 ASN B O 1
ATOM 4273 N N . ILE B 1 214 ? -10.32 -21 -6.914 1 65.81 214 ILE B N 1
ATOM 4274 C CA . ILE B 1 214 ? -10.258 -21.828 -5.715 1 65.81 214 ILE B CA 1
ATOM 4275 C C . ILE B 1 214 ? -10.672 -21.016 -4.496 1 65.81 214 ILE B C 1
ATOM 4277 O O . ILE B 1 214 ? -11.367 -21.516 -3.611 1 65.81 214 ILE B O 1
ATOM 4281 N N . SER B 1 215 ? -10.406 -19.812 -4.477 1 61.47 215 SER B N 1
ATOM 4282 C CA . SER B 1 215 ? -10.625 -18.938 -3.326 1 61.47 215 SER B CA 1
ATOM 4283 C C . SER B 1 215 ? -12.109 -18.656 -3.113 1 61.47 215 SER B C 1
ATOM 4285 O O . SER B 1 215 ? -12.516 -18.234 -2.031 1 61.47 215 SER B O 1
ATOM 4287 N N . PHE B 1 216 ? -12.969 -18.984 -4.051 1 59.81 216 PHE B N 1
ATOM 4288 C CA . PHE B 1 216 ? -14.391 -18.672 -3.941 1 59.81 216 PHE B CA 1
ATOM 4289 C C . PHE B 1 216 ? -15.203 -19.938 -3.732 1 59.81 216 PHE B C 1
ATOM 4291 O O . PHE B 1 216 ? -16.422 -19.891 -3.574 1 59.81 216 PHE B O 1
ATOM 4298 N N . ASP B 1 217 ? -14.5 -21.078 -3.639 1 63.25 217 ASP B N 1
ATOM 4299 C CA . ASP B 1 217 ? -15.195 -22.344 -3.436 1 63.25 217 ASP B CA 1
ATOM 4300 C C . ASP B 1 217 ? -15.68 -22.469 -1.994 1 63.25 217 ASP B C 1
ATOM 4302 O O . ASP B 1 217 ? -14.891 -22.391 -1.056 1 63.25 217 ASP B O 1
ATOM 4306 N N . PRO B 1 218 ? -17 -22.609 -1.775 1 61.19 218 PRO B N 1
ATOM 4307 C CA . PRO B 1 218 ? -17.562 -22.672 -0.426 1 61.19 218 PRO B CA 1
ATOM 4308 C C . PRO B 1 218 ? -16.938 -23.766 0.428 1 61.19 218 PRO B C 1
ATOM 4310 O O . PRO B 1 218 ? -16.766 -23.594 1.636 1 61.19 218 PRO B O 1
ATOM 4313 N N . GLN B 1 219 ? -16.734 -25 -0.154 1 61 219 GLN B N 1
ATOM 4314 C CA . GLN B 1 219 ? -16.109 -26.078 0.621 1 61 219 GLN B CA 1
ATOM 4315 C C . GLN B 1 219 ? -14.727 -25.656 1.108 1 61 219 GLN B C 1
ATOM 4317 O O . GLN B 1 219 ? -14.336 -25.984 2.23 1 61 219 GLN B O 1
ATOM 4322 N N . ASN B 1 220 ? -14.141 -24.891 0.362 1 66 220 ASN B N 1
ATOM 4323 C CA . ASN B 1 220 ? -12.797 -24.438 0.694 1 66 220 ASN B CA 1
ATOM 4324 C C . ASN B 1 220 ? -12.82 -23.359 1.77 1 66 220 ASN B C 1
ATOM 4326 O O . ASN B 1 220 ? -11.852 -23.203 2.521 1 66 220 ASN B O 1
ATOM 4330 N N . MET B 1 221 ? -13.922 -22.812 1.953 1 65 221 MET B N 1
ATOM 4331 C CA . MET B 1 221 ? -14.023 -21.703 2.914 1 65 221 MET B CA 1
ATOM 4332 C C . MET B 1 221 ? -13.93 -22.234 4.344 1 65 221 MET B C 1
ATOM 4334 O O . MET B 1 221 ? -13.336 -21.594 5.207 1 65 221 MET B O 1
ATOM 4338 N N . LYS B 1 222 ? -14.492 -23.422 4.637 1 66 222 LYS B N 1
ATOM 4339 C CA . LYS B 1 222 ? -14.367 -24.031 5.961 1 66 222 LYS B CA 1
ATOM 4340 C C . LYS B 1 222 ? -12.906 -24.359 6.277 1 66 222 LYS B C 1
ATOM 4342 O O . LYS B 1 222 ? -12.438 -24.094 7.383 1 66 222 LYS B O 1
ATOM 4347 N N . ASN B 1 223 ? -12.258 -24.891 5.348 1 75.81 223 ASN B N 1
ATOM 4348 C CA . ASN B 1 223 ? -10.844 -25.203 5.52 1 75.81 223 ASN B CA 1
ATOM 4349 C C . ASN B 1 223 ? -10.008 -23.953 5.742 1 75.81 223 ASN B C 1
ATOM 4351 O O . ASN B 1 223 ? -9.031 -23.969 6.488 1 75.81 223 ASN B O 1
ATOM 4355 N N . ARG B 1 224 ? -10.539 -22.875 5.27 1 77.75 224 ARG B N 1
ATOM 4356 C CA . ARG B 1 224 ? -9.789 -21.625 5.309 1 77.75 224 ARG B CA 1
ATOM 4357 C C . ARG B 1 224 ? -9.656 -21.109 6.742 1 77.75 224 ARG B C 1
ATOM 4359 O O . ARG B 1 224 ? -8.633 -20.516 7.098 1 77.75 224 ARG B O 1
ATOM 4366 N N . TYR B 1 225 ? -10.617 -21.453 7.523 1 75.25 225 TYR B N 1
ATOM 4367 C CA . TYR B 1 225 ? -10.539 -21 8.906 1 75.25 225 TYR B CA 1
ATOM 4368 C C . TYR B 1 225 ? -9.352 -21.625 9.625 1 75.25 225 TYR B C 1
ATOM 4370 O O . TYR B 1 225 ? -8.594 -20.938 10.312 1 75.25 225 TYR B O 1
ATOM 4378 N N . LYS B 1 226 ? -9.25 -22.906 9.422 1 79.25 226 LYS B N 1
ATOM 4379 C CA . LYS B 1 226 ? -8.109 -23.609 10 1 79.25 226 LYS B CA 1
ATOM 4380 C C . LYS B 1 226 ? -6.797 -23.156 9.367 1 79.25 226 LYS B C 1
ATOM 4382 O O . LYS B 1 226 ? -5.777 -23.031 10.047 1 79.25 226 LYS B O 1
ATOM 4387 N N . GLU B 1 227 ? -6.84 -22.859 8.195 1 88.56 227 GLU B N 1
ATOM 4388 C CA . GLU B 1 227 ? -5.641 -22.469 7.453 1 88.56 227 GLU B CA 1
ATOM 4389 C C . GLU B 1 227 ? -5.172 -21.078 7.867 1 88.56 227 GLU B C 1
ATOM 4391 O O . GLU B 1 227 ? -3.975 -20.781 7.832 1 88.56 227 GLU B O 1
ATOM 4396 N N . LEU B 1 228 ? -6.137 -20.297 8.32 1 88.75 228 LEU B N 1
ATOM 4397 C CA . LEU B 1 228 ? -5.77 -18.984 8.836 1 88.75 228 LEU B CA 1
ATOM 4398 C C . LEU B 1 228 ? -4.941 -19.109 10.109 1 88.75 228 LEU B C 1
ATOM 4400 O O . LEU B 1 228 ? -4.023 -18.312 10.336 1 88.75 228 LEU B O 1
ATOM 4404 N N . GLU B 1 229 ? -5.293 -20.094 10.914 1 88.62 229 GLU B N 1
ATOM 4405 C CA . GLU B 1 229 ? -4.512 -20.328 12.117 1 88.62 229 GLU B CA 1
ATOM 4406 C C . GLU B 1 229 ? -3.102 -20.797 11.781 1 88.62 229 GLU B C 1
ATOM 4408 O O . GLU B 1 229 ? -2.133 -20.391 12.422 1 88.62 229 GLU B O 1
ATOM 4413 N N . PHE B 1 230 ? -3.08 -21.703 10.867 1 92.44 230 PHE B N 1
ATOM 4414 C CA . PHE B 1 230 ? -1.783 -22.172 10.398 1 92.44 230 PHE B CA 1
ATOM 4415 C C . PHE B 1 230 ? -0.935 -21.031 9.875 1 92.44 230 PHE B C 1
ATOM 4417 O O . PHE B 1 230 ? 0.242 -20.906 10.227 1 92.44 230 PHE B O 1
ATOM 4424 N N . LEU B 1 231 ? -1.536 -20.172 9.07 1 95.06 231 LEU B N 1
ATOM 4425 C CA . LEU B 1 231 ? -0.845 -19.016 8.531 1 95.06 231 LEU B CA 1
ATOM 4426 C C . LEU B 1 231 ? -0.358 -18.109 9.656 1 95.06 231 LEU B C 1
ATOM 4428 O O . LEU B 1 231 ? 0.781 -17.625 9.633 1 95.06 231 LEU B O 1
ATOM 4432 N N . ASN B 1 232 ? -1.235 -17.844 10.578 1 95.62 232 ASN B N 1
ATOM 4433 C CA . ASN B 1 232 ? -0.889 -17 11.719 1 95.62 232 ASN B CA 1
ATOM 4434 C C . ASN B 1 232 ? 0.345 -17.516 12.445 1 95.62 232 ASN B C 1
ATOM 4436 O O . ASN B 1 232 ? 1.26 -16.75 12.758 1 95.62 232 ASN B O 1
ATOM 4440 N N . LYS B 1 233 ? 0.383 -18.781 12.688 1 96.25 233 LYS B N 1
ATOM 4441 C CA . LYS B 1 233 ? 1.487 -19.406 13.422 1 96.25 233 LYS B CA 1
ATOM 4442 C C . LYS B 1 233 ? 2.78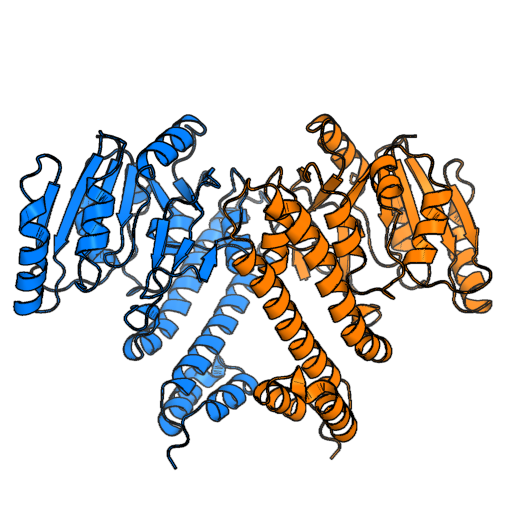5 -19.328 12.617 1 96.25 233 LYS B C 1
ATOM 4444 O O . LYS B 1 233 ? 3.852 -19.078 13.18 1 96.25 233 LYS B O 1
ATOM 4449 N N . GLU B 1 234 ? 2.707 -19.625 11.375 1 96.56 234 GLU B N 1
ATOM 4450 C CA . GLU B 1 234 ? 3.889 -19.562 10.516 1 96.56 234 GLU B CA 1
ATOM 4451 C C . GLU B 1 234 ? 4.457 -18.141 10.469 1 96.56 234 GLU B C 1
ATOM 4453 O O . GLU B 1 234 ? 5.672 -17.953 10.547 1 96.56 234 GLU B O 1
ATOM 4458 N N . LEU B 1 235 ? 3.588 -17.188 10.32 1 97.38 235 LEU B N 1
ATOM 4459 C CA . LEU B 1 235 ? 4.035 -15.789 10.273 1 97.38 235 LEU B CA 1
ATOM 4460 C C . LEU B 1 235 ? 4.629 -15.367 11.617 1 97.38 235 LEU B C 1
ATOM 4462 O O . LEU B 1 235 ? 5.613 -14.625 11.656 1 97.38 235 LEU B O 1
ATOM 4466 N N . GLU B 1 236 ? 3.99 -15.797 12.695 1 97.25 236 GLU B N 1
ATOM 4467 C CA . GLU B 1 236 ? 4.539 -15.516 14.016 1 97.25 236 GLU B CA 1
ATOM 4468 C C . GLU B 1 236 ? 5.98 -16.016 14.133 1 97.25 236 GLU B C 1
ATOM 4470 O O . GLU B 1 236 ? 6.84 -15.32 14.68 1 97.25 236 GLU B O 1
ATOM 4475 N N . THR B 1 237 ? 6.215 -17.203 13.633 1 96.44 237 THR B N 1
ATOM 4476 C CA . THR B 1 237 ? 7.551 -17.781 13.68 1 96.44 237 THR B CA 1
ATOM 4477 C C . THR B 1 237 ? 8.547 -16.922 12.914 1 96.44 237 THR B C 1
ATOM 4479 O O . THR B 1 237 ? 9.656 -16.656 13.398 1 96.44 237 THR B O 1
ATOM 4482 N N . ILE B 1 238 ? 8.18 -16.469 11.812 1 95.5 238 ILE B N 1
ATOM 4483 C CA . ILE B 1 238 ? 9.039 -15.617 10.992 1 95.5 238 ILE B CA 1
ATOM 4484 C C . ILE B 1 238 ? 9.281 -14.281 11.688 1 95.5 238 ILE B C 1
ATOM 4486 O O . ILE B 1 238 ? 10.414 -13.805 11.758 1 95.5 238 ILE B O 1
ATOM 4490 N N . ILE B 1 239 ? 8.211 -13.688 12.227 1 96 239 ILE B N 1
ATOM 4491 C CA . ILE B 1 239 ? 8.289 -12.406 12.922 1 96 239 ILE B CA 1
ATOM 4492 C C . ILE B 1 239 ? 9.25 -12.508 14.094 1 96 239 ILE B C 1
ATOM 4494 O O . ILE B 1 239 ? 10.133 -11.656 14.266 1 96 239 ILE B O 1
ATOM 4498 N N . ARG B 1 240 ? 9.117 -13.523 14.898 1 95.12 240 ARG B N 1
ATOM 4499 C CA . ARG B 1 240 ? 9.969 -13.711 16.062 1 95.12 240 ARG B CA 1
ATOM 4500 C C . ARG B 1 240 ? 11.422 -13.898 15.656 1 95.12 240 ARG B C 1
ATOM 4502 O O . ARG B 1 240 ? 12.328 -13.367 16.297 1 95.12 240 ARG B O 1
ATOM 4509 N N . SER B 1 241 ? 11.648 -14.625 14.625 1 91.25 241 SER B N 1
ATOM 4510 C CA . SER B 1 241 ? 13.008 -14.859 14.156 1 91.25 241 SER B CA 1
ATOM 4511 C C . SER B 1 241 ? 13.656 -13.57 13.672 1 91.25 241 SER B C 1
ATOM 4513 O O . SER B 1 241 ? 14.852 -13.344 13.891 1 91.25 241 SER B O 1
ATOM 4515 N N . GLU B 1 242 ? 12.891 -12.75 13 1 91.25 242 GLU B N 1
ATOM 4516 C CA . GLU B 1 242 ? 13.406 -11.523 12.406 1 91.25 242 GLU B CA 1
ATOM 4517 C C . GLU B 1 242 ? 13.633 -10.445 13.461 1 91.25 242 GLU B C 1
ATOM 4519 O O . GLU B 1 242 ? 14.633 -9.734 13.422 1 91.25 242 GLU B O 1
ATOM 4524 N N . LEU B 1 243 ? 12.688 -10.273 14.32 1 91.44 243 LEU B N 1
ATOM 4525 C CA . LEU B 1 243 ? 12.703 -9.133 15.227 1 91.44 243 LEU B CA 1
ATOM 4526 C C . LEU B 1 243 ? 13.5 -9.453 16.5 1 91.44 243 LEU B C 1
ATOM 4528 O O . LEU B 1 243 ? 13.898 -8.555 17.234 1 91.44 243 LEU B O 1
ATOM 4532 N N . GLN B 1 244 ? 13.672 -10.672 16.875 1 80.44 244 GLN B N 1
ATOM 4533 C CA . GLN B 1 244 ? 14.539 -11.016 17.984 1 80.44 244 GLN B CA 1
ATOM 4534 C C . GLN B 1 244 ? 15.969 -10.57 17.734 1 80.44 244 GLN B C 1
ATOM 4536 O O . GLN B 1 244 ? 16.703 -10.234 18.672 1 80.44 244 GLN B O 1
ATOM 4541 N N . ASN B 1 245 ? 16.406 -10.547 16.594 1 66.38 245 ASN B N 1
ATOM 4542 C CA . ASN B 1 245 ? 17.781 -10.188 16.281 1 66.38 245 ASN B CA 1
ATOM 4543 C C . ASN B 1 245 ? 17.922 -8.68 16.047 1 66.38 245 ASN B C 1
ATOM 4545 O O . ASN B 1 245 ? 19 -8.203 15.688 1 66.38 245 ASN B O 1
ATOM 4549 N N . ASN B 1 246 ? 16.922 -7.629 16.562 1 61.56 246 ASN B N 1
ATOM 4550 C CA . ASN B 1 246 ? 16.969 -6.238 17.016 1 61.56 246 ASN B CA 1
ATOM 4551 C C . ASN B 1 246 ? 16.594 -5.281 15.883 1 61.56 246 ASN B C 1
ATOM 4553 O O . ASN B 1 246 ? 16.531 -4.066 16.094 1 61.56 246 ASN B O 1
ATOM 4557 N N . HIS B 1 247 ? 16.922 -5.516 14.461 1 62.72 247 HIS B N 1
ATOM 4558 C CA . HIS B 1 247 ? 17.344 -4.312 13.75 1 62.72 247 HIS B CA 1
ATOM 4559 C C . HIS B 1 247 ? 16.172 -3.668 13.016 1 62.72 247 HIS B C 1
ATOM 4561 O O . HIS B 1 247 ? 16.344 -2.654 12.336 1 62.72 247 HIS B O 1
ATOM 4567 N N . GLY B 1 248 ? 15.023 -3.422 13.578 1 78.06 248 GLY B N 1
ATOM 4568 C CA . GLY B 1 248 ? 14.086 -2.65 12.773 1 78.06 248 GLY B CA 1
ATOM 4569 C C . GLY B 1 248 ? 13.234 -1.698 13.602 1 78.06 248 GLY B C 1
ATOM 4570 O O . GLY B 1 248 ? 13.516 -1.468 14.773 1 78.06 248 GLY B O 1
ATOM 4571 N N . ILE B 1 249 ? 12.477 -1.013 13.094 1 88 249 ILE B N 1
ATOM 4572 C CA . ILE B 1 249 ? 11.711 0.043 13.742 1 88 249 ILE B CA 1
ATOM 4573 C C . ILE B 1 249 ? 10.5 -0.56 14.445 1 88 249 ILE B C 1
ATOM 4575 O O . ILE B 1 249 ? 9.859 0.098 15.273 1 88 249 ILE B O 1
ATOM 4579 N N . TYR B 1 250 ? 10.266 -1.85 14.227 1 93.25 250 TYR B N 1
ATOM 4580 C CA . TYR B 1 250 ? 9.023 -2.438 14.719 1 93.25 250 TYR B CA 1
ATOM 4581 C C . TYR B 1 250 ? 9.234 -3.111 16.062 1 93.25 250 TYR B C 1
ATOM 4583 O O . TYR B 1 250 ? 10.055 -4.023 16.188 1 93.25 250 TYR B O 1
ATOM 4591 N N . PRO B 1 251 ? 8.438 -2.758 17.094 1 93.38 251 PRO B N 1
ATOM 4592 C CA . PRO B 1 251 ? 8.453 -3.57 18.297 1 93.38 251 PRO B CA 1
ATOM 4593 C C . PRO B 1 251 ? 7.836 -4.953 18.094 1 93.38 251 PRO B C 1
ATOM 4595 O O . PRO B 1 251 ? 6.832 -5.086 17.391 1 93.38 251 PRO B O 1
ATOM 4598 N N . LEU B 1 252 ? 8.445 -5.992 18.703 1 94.56 252 LEU B N 1
ATOM 4599 C CA . LEU B 1 252 ? 8 -7.371 18.531 1 94.56 252 LEU B CA 1
ATOM 4600 C C . LEU B 1 252 ? 6.531 -7.523 18.922 1 94.56 252 LEU B C 1
ATOM 4602 O O . LEU B 1 252 ? 5.738 -8.094 18.172 1 94.56 252 LEU B O 1
ATOM 4606 N N . ASP B 1 253 ? 6.148 -6.969 20.109 1 92.94 253 ASP B N 1
ATOM 4607 C CA . ASP B 1 253 ? 4.789 -7.137 20.625 1 92.94 253 ASP B CA 1
ATOM 4608 C C . ASP B 1 253 ? 3.771 -6.473 19.688 1 92.94 253 ASP B C 1
ATOM 4610 O O . ASP B 1 253 ? 2.678 -6.996 19.484 1 92.94 253 ASP B O 1
ATOM 4614 N N . PHE B 1 254 ? 4.145 -5.391 19.156 1 93.75 254 PHE B N 1
ATOM 4615 C CA . PHE B 1 254 ? 3.281 -4.699 18.203 1 93.75 254 PHE B CA 1
ATOM 4616 C C . PHE B 1 254 ? 3.047 -5.559 16.969 1 93.75 254 PHE B C 1
ATOM 4618 O O . PHE B 1 254 ? 1.908 -5.719 16.531 1 93.75 254 PHE B O 1
ATOM 4625 N N . PHE B 1 255 ? 4.094 -6.07 16.469 1 96.06 255 PHE B N 1
ATOM 4626 C CA . PHE B 1 255 ? 4.023 -6.824 15.219 1 96.06 255 PHE B CA 1
ATOM 4627 C C . PHE B 1 255 ? 3.227 -8.109 15.406 1 96.06 255 PHE B C 1
ATOM 4629 O O . PHE B 1 255 ? 2.424 -8.477 14.547 1 96.06 255 PHE B O 1
ATOM 4636 N N . LEU B 1 256 ? 3.453 -8.758 16.516 1 95.56 256 LEU B N 1
ATOM 4637 C CA . LEU B 1 256 ? 2.693 -9.961 16.828 1 95.56 256 LEU B CA 1
ATOM 4638 C C . LEU B 1 256 ? 1.21 -9.648 16.984 1 95.56 256 LEU B C 1
ATOM 4640 O O . LEU B 1 256 ? 0.359 -10.391 16.5 1 95.56 256 LEU B O 1
ATOM 4644 N N . SER B 1 257 ? 0.878 -8.539 17.609 1 95.19 257 SER B N 1
ATOM 4645 C CA . SER B 1 257 ? -0.509 -8.109 17.766 1 95.19 257 SER B CA 1
ATOM 4646 C C . SER B 1 257 ? -1.145 -7.812 16.406 1 95.19 257 SER B C 1
ATOM 4648 O O . SER B 1 257 ? -2.318 -8.117 16.188 1 95.19 257 SER B O 1
ATOM 4650 N N . LEU B 1 258 ? -0.359 -7.195 15.578 1 94.88 258 LEU B N 1
ATOM 4651 C CA . LEU B 1 258 ? -0.839 -6.902 14.234 1 94.88 258 LEU B CA 1
ATOM 4652 C C . LEU B 1 258 ? -1.202 -8.188 13.492 1 94.88 258 LEU B C 1
ATOM 4654 O O . LEU B 1 258 ? -2.234 -8.25 12.82 1 94.88 258 LEU B O 1
ATOM 4658 N N . ASN B 1 259 ? -0.347 -9.18 13.562 1 96.62 259 ASN B N 1
ATOM 4659 C CA . ASN B 1 259 ? -0.601 -10.477 12.953 1 96.62 259 ASN B CA 1
ATOM 4660 C C . ASN B 1 259 ? -1.882 -11.109 13.5 1 96.62 259 ASN B C 1
ATOM 4662 O O . ASN B 1 259 ? -2.699 -11.617 12.727 1 96.62 259 ASN B O 1
ATOM 4666 N N . ASP B 1 260 ? -2.098 -11.016 14.789 1 94.12 260 ASP B N 1
ATOM 4667 C CA . ASP B 1 260 ? -3.287 -11.57 15.43 1 94.12 260 ASP B CA 1
ATOM 4668 C C . ASP B 1 260 ? -4.547 -10.828 14.984 1 94.12 260 ASP B C 1
ATOM 4670 O O . ASP B 1 260 ? -5.566 -11.453 14.688 1 94.12 260 ASP B O 1
ATOM 4674 N N . LYS B 1 261 ? -4.465 -9.539 14.961 1 90.25 261 LYS B N 1
ATOM 4675 C CA . LYS B 1 261 ? -5.602 -8.719 14.555 1 90.25 261 LYS B CA 1
ATOM 4676 C C . LYS B 1 261 ? -6.008 -9.008 13.117 1 90.25 261 LYS B C 1
ATOM 4678 O O . LYS B 1 261 ? -7.199 -9.109 12.805 1 90.25 261 LYS B O 1
ATOM 4683 N N . ARG B 1 262 ? -5.039 -9.07 12.289 1 88.94 262 ARG B N 1
ATOM 4684 C CA . ARG B 1 262 ? -5.316 -9.391 10.891 1 88.94 262 ARG B CA 1
ATOM 4685 C C . ARG B 1 262 ? -6.023 -10.734 10.766 1 88.94 262 ARG B C 1
ATOM 4687 O O . ARG B 1 262 ? -6.961 -10.875 9.977 1 88.94 262 ARG B O 1
ATOM 4694 N N . THR B 1 263 ? -5.508 -11.727 11.508 1 89.81 263 THR B N 1
ATOM 4695 C CA . THR B 1 263 ? -6.113 -13.055 11.484 1 89.81 263 THR B CA 1
ATOM 4696 C C . THR B 1 263 ? -7.574 -12.992 11.914 1 89.81 263 THR B C 1
ATOM 4698 O O . THR B 1 263 ? -8.438 -13.609 11.281 1 89.81 263 THR B O 1
ATOM 4701 N N . LEU B 1 264 ? -7.863 -12.195 12.906 1 83.94 264 LEU B N 1
ATOM 4702 C CA . LEU B 1 264 ? -9.227 -12.039 13.391 1 83.94 264 LEU B CA 1
ATOM 4703 C C . LEU B 1 264 ? -10.102 -11.375 12.328 1 83.94 264 LEU B C 1
ATOM 4705 O O . LEU B 1 264 ? -11.242 -11.797 12.102 1 83.94 264 LEU B O 1
ATOM 4709 N N . ILE B 1 265 ? -9.594 -10.367 11.727 1 83 265 ILE B N 1
ATOM 4710 C CA . ILE B 1 265 ? -10.336 -9.648 10.688 1 83 265 ILE B CA 1
ATOM 4711 C C . ILE B 1 265 ? -10.641 -10.602 9.531 1 83 265 ILE B C 1
ATOM 4713 O O . ILE B 1 265 ? -11.766 -10.625 9.023 1 83 265 ILE B O 1
ATOM 4717 N N . GLU B 1 266 ? -9.609 -11.336 9.109 1 81.31 266 GLU B N 1
ATOM 4718 C CA . GLU B 1 266 ? -9.789 -12.266 7.996 1 81.31 266 GLU B CA 1
ATOM 4719 C C . GLU B 1 266 ? -10.812 -13.344 8.336 1 81.31 266 GLU B C 1
ATOM 4721 O O . GLU B 1 266 ? -11.562 -13.789 7.461 1 81.31 266 GLU B O 1
ATOM 4726 N N . LYS B 1 267 ? -10.789 -13.812 9.562 1 78.69 267 LYS B N 1
ATOM 4727 C CA . LYS B 1 267 ? -11.781 -14.781 10.008 1 78.69 267 LYS B CA 1
ATOM 4728 C C . LYS B 1 267 ? -13.188 -14.203 9.93 1 78.69 267 LYS B C 1
ATOM 4730 O O . LYS B 1 267 ? -14.133 -14.891 9.539 1 78.69 267 LYS B O 1
ATOM 4735 N N . GLU B 1 268 ? -13.312 -12.938 10.273 1 73.56 268 GLU B N 1
ATOM 4736 C CA . GLU B 1 268 ? -14.602 -12.258 10.195 1 73.56 268 GLU B CA 1
ATOM 4737 C C . GLU B 1 268 ? -15.07 -12.148 8.75 1 73.56 268 GLU B C 1
ATOM 4739 O O . GLU B 1 268 ? -16.234 -12.398 8.453 1 73.56 268 GLU B O 1
ATOM 4744 N N . ILE B 1 269 ? -14.227 -11.75 7.953 1 72.31 269 ILE B N 1
ATOM 4745 C CA . ILE B 1 269 ? -14.555 -11.617 6.539 1 72.31 269 ILE B CA 1
ATOM 4746 C C . ILE B 1 269 ? -14.984 -12.969 5.977 1 72.31 269 ILE B C 1
ATOM 4748 O O . ILE B 1 269 ? -15.961 -13.062 5.238 1 72.31 269 ILE B O 1
ATOM 4752 N N . LEU B 1 270 ? -14.18 -13.961 6.297 1 73.5 270 LEU B N 1
ATOM 4753 C CA . LEU B 1 270 ? -14.484 -15.312 5.84 1 73.5 270 LEU B CA 1
ATOM 4754 C C . LEU B 1 270 ? -15.875 -15.742 6.309 1 73.5 270 LEU B C 1
ATOM 4756 O O . LEU B 1 270 ? -16.625 -16.375 5.559 1 73.5 270 LEU B O 1
ATOM 4760 N N . PHE B 1 271 ? -16.156 -15.406 7.465 1 68.5 271 PHE B N 1
ATOM 4761 C CA . PHE B 1 271 ? -17.469 -15.758 8.016 1 68.5 271 PHE B CA 1
ATOM 4762 C C . PHE B 1 271 ? -18.578 -15.055 7.25 1 68.5 271 PHE B C 1
ATOM 4764 O O . PHE B 1 271 ? -19.594 -15.664 6.922 1 68.5 271 PHE B O 1
ATOM 4771 N N . ILE B 1 272 ? -18.375 -13.789 6.992 1 65.31 272 ILE B N 1
ATOM 4772 C CA . ILE B 1 272 ? -19.375 -13.008 6.273 1 65.31 272 ILE B CA 1
ATOM 4773 C C . ILE B 1 272 ? -19.562 -13.586 4.871 1 65.31 272 ILE B C 1
ATOM 4775 O O . ILE B 1 272 ? -20.688 -13.727 4.402 1 65.31 272 ILE B O 1
ATOM 4779 N N . ASP B 1 273 ? -18.516 -13.867 4.246 1 64.94 273 ASP B N 1
ATOM 4780 C CA . ASP B 1 273 ? -18.562 -14.461 2.912 1 64.94 273 ASP B CA 1
ATOM 4781 C C . ASP B 1 273 ? -19.297 -15.805 2.939 1 64.94 273 ASP B C 1
ATOM 4783 O O . ASP B 1 273 ? -20.109 -16.094 2.059 1 64.94 273 ASP B O 1
ATOM 4787 N N . TYR B 1 274 ? -18.953 -16.594 3.891 1 65.69 274 TYR B N 1
ATOM 4788 C CA . TYR B 1 274 ? -19.594 -17.906 4.035 1 65.69 274 TYR B CA 1
ATOM 4789 C C . TYR B 1 274 ? -21.094 -17.75 4.281 1 65.69 274 TYR B C 1
ATOM 4791 O O . TYR B 1 274 ? -21.906 -18.469 3.678 1 65.69 274 TYR B O 1
ATOM 4799 N N . ALA B 1 275 ? -21.359 -16.797 5.133 1 61.84 275 ALA B N 1
ATOM 4800 C CA . ALA B 1 275 ? -22.766 -16.562 5.469 1 61.84 275 ALA B CA 1
ATOM 4801 C C . ALA B 1 275 ? -23.547 -16.062 4.25 1 61.84 275 ALA B C 1
ATOM 4803 O O . ALA B 1 275 ? -24.719 -16.422 4.066 1 61.84 275 ALA B O 1
ATOM 4804 N N . SER B 1 276 ? -22.891 -15.281 3.447 1 59.56 276 SER B N 1
ATOM 4805 C CA . SER B 1 276 ? -23.531 -14.734 2.256 1 59.56 276 SER B CA 1
ATOM 4806 C C . SER B 1 276 ? -23.703 -15.805 1.186 1 59.56 276 SER B C 1
ATOM 4808 O O . SER B 1 276 ? -24.531 -15.664 0.285 1 59.56 276 SER B O 1
ATOM 4810 N N . SER B 1 277 ? -22.875 -16.797 1.257 1 58.59 277 SER B N 1
ATOM 4811 C CA . SER B 1 277 ? -22.875 -17.828 0.226 1 58.59 277 SER B CA 1
ATOM 4812 C C . SER B 1 277 ? -23.719 -19.016 0.653 1 58.59 277 SER B C 1
ATOM 4814 O O . SER B 1 277 ? -23.844 -20 -0.087 1 58.59 277 SER B O 1
ATOM 4816 N N . THR B 1 278 ? -24.125 -18.984 1.934 1 61.31 278 THR B N 1
ATOM 4817 C CA . THR B 1 278 ? -24.875 -20.125 2.441 1 61.31 278 THR B CA 1
ATOM 4818 C C . THR B 1 278 ? -26.188 -19.672 3.07 1 61.31 278 THR B C 1
ATOM 4820 O O . THR B 1 278 ? -26.656 -18.562 2.807 1 61.31 278 THR B O 1
ATOM 4823 N N . ASN B 1 279 ? -27.047 -20.625 3.74 1 56.16 279 ASN B N 1
ATOM 4824 C CA . ASN B 1 279 ? -28.312 -20.297 4.402 1 56.16 279 ASN B CA 1
ATOM 4825 C C . ASN B 1 279 ? -28.109 -20.016 5.887 1 56.16 279 ASN B C 1
ATOM 4827 O O . ASN B 1 279 ? -27.016 -20.266 6.43 1 56.16 279 ASN B O 1
ATOM 4831 N N . LEU B 1 280 ? -29.141 -19.328 6.445 1 54.38 280 LEU B N 1
ATOM 4832 C CA . LEU B 1 280 ? -29.078 -18.812 7.805 1 54.38 280 LEU B CA 1
ATOM 4833 C C . LEU B 1 280 ? -28.688 -19.906 8.789 1 54.38 280 LEU B C 1
ATOM 4835 O O . LEU B 1 280 ? -27.828 -19.703 9.641 1 54.38 280 LEU B O 1
ATOM 4839 N N . PRO B 1 281 ? -29.266 -21.062 8.672 1 48.38 281 PRO B N 1
ATOM 4840 C CA . PRO B 1 281 ? -28.891 -22.094 9.656 1 48.38 281 PRO B CA 1
ATOM 4841 C C . PRO B 1 281 ? -27.422 -22.484 9.578 1 48.38 281 PRO B C 1
ATOM 4843 O O . PRO B 1 281 ? -26.781 -22.688 10.609 1 48.38 281 PRO B O 1
ATOM 4846 N N . LYS B 1 282 ? -26.953 -22.578 8.43 1 57.56 282 LYS B N 1
ATOM 4847 C CA . LYS B 1 282 ? -25.562 -22.953 8.25 1 57.56 282 LYS B CA 1
ATOM 4848 C C . LYS B 1 282 ? -24.625 -21.828 8.688 1 57.56 282 LYS B C 1
ATOM 4850 O O . LYS B 1 282 ? -23.578 -22.094 9.297 1 57.56 282 LYS B O 1
ATOM 4855 N N . ALA B 1 283 ? -25.016 -20.656 8.406 1 57.75 283 ALA B N 1
ATOM 4856 C CA . ALA B 1 283 ? -24.234 -19.5 8.836 1 57.75 283 ALA B CA 1
ATOM 4857 C C . ALA B 1 283 ? -24.203 -19.391 10.352 1 57.75 283 ALA B C 1
ATOM 4859 O O . ALA B 1 283 ? -23.156 -19.109 10.945 1 57.75 283 ALA B O 1
ATOM 4860 N N . LEU B 1 284 ? -25.328 -19.641 10.906 1 52.41 284 LEU B N 1
ATOM 4861 C CA . LEU B 1 284 ? -25.422 -19.578 12.367 1 52.41 284 LEU B CA 1
ATOM 4862 C C . LEU B 1 284 ? -24.594 -20.672 13.016 1 52.41 284 LEU B C 1
ATOM 4864 O O . LEU B 1 284 ? -23.938 -20.438 14.031 1 52.41 284 LEU B O 1
ATOM 4868 N N . LYS B 1 285 ? -24.719 -21.812 12.5 1 52.72 285 LYS B N 1
ATOM 4869 C CA . LYS B 1 285 ? -23.906 -22.922 13.016 1 52.72 285 LYS B CA 1
ATOM 4870 C C . LYS B 1 285 ? -22.422 -22.594 12.93 1 52.72 285 LYS B C 1
ATOM 4872 O O . LYS B 1 285 ? -21.672 -22.875 13.859 1 52.72 285 LYS B O 1
ATOM 4877 N N . PHE B 1 286 ? -22.156 -22.109 11.875 1 56.31 286 PHE B N 1
ATOM 4878 C CA . PHE B 1 286 ? -20.766 -21.719 11.664 1 56.31 286 PHE B CA 1
ATOM 4879 C C . PHE B 1 286 ? -20.328 -20.672 12.68 1 56.31 286 PHE B C 1
ATOM 4881 O O . PHE B 1 286 ? -19.234 -20.75 13.242 1 56.31 286 PHE B O 1
ATOM 4888 N N . TYR B 1 287 ? -21.156 -19.734 12.867 1 52.34 287 TYR B N 1
ATOM 4889 C CA . TYR B 1 287 ? -20.906 -18.703 13.867 1 52.34 287 TYR B CA 1
ATOM 4890 C C . TYR B 1 287 ? -20.75 -19.312 15.258 1 52.34 287 TYR B C 1
ATOM 4892 O O . TYR B 1 287 ? -19.828 -18.969 15.992 1 52.34 287 TYR B O 1
ATOM 4900 N N . LEU B 1 288 ? -21.656 -20.141 15.508 1 48.22 288 LEU B N 1
ATOM 4901 C CA . LEU B 1 288 ? -21.656 -20.734 16.844 1 48.22 288 LEU B CA 1
ATOM 4902 C C . LEU B 1 288 ? -20.391 -21.547 17.078 1 48.22 288 LEU B C 1
ATOM 4904 O O . LEU B 1 288 ? -19.859 -21.562 18.188 1 48.22 288 LEU B O 1
ATOM 4908 N N . GLN B 1 289 ? -19.891 -22.062 16.062 1 50.75 289 GLN B N 1
ATOM 4909 C CA . GLN B 1 289 ? -18.703 -22.906 16.172 1 50.75 289 GLN B CA 1
ATOM 4910 C C . GLN B 1 289 ? -17.438 -22.062 16.266 1 50.75 289 GLN B C 1
ATOM 4912 O O . GLN B 1 289 ? -16.406 -22.531 16.766 1 50.75 289 GLN B O 1
ATOM 4917 N N . ASN B 1 290 ? -17.625 -20.844 15.875 1 50.53 290 ASN B N 1
ATOM 4918 C CA . ASN B 1 290 ? -16.422 -20.016 15.844 1 50.53 290 ASN B CA 1
ATOM 4919 C C . ASN B 1 290 ? -16.625 -18.703 16.609 1 50.53 290 ASN B C 1
ATOM 4921 O O . ASN B 1 290 ? -16.016 -17.688 16.297 1 50.53 290 ASN B O 1
ATOM 4925 N N . ARG B 1 291 ? -17.562 -18.641 17.469 1 48.28 291 ARG B N 1
ATOM 4926 C CA . ARG B 1 291 ? -18.062 -17.469 18.188 1 48.28 291 ARG B CA 1
ATOM 4927 C C . ARG B 1 291 ? -16.922 -16.734 18.875 1 48.28 291 ARG B C 1
ATOM 4929 O O . ARG B 1 291 ? -16.984 -15.5 19.031 1 48.28 291 ARG B O 1
ATOM 4936 N N . GLU B 1 292 ? -16.062 -17.516 19.234 1 47.97 292 GLU B N 1
ATOM 4937 C CA . GLU B 1 292 ? -14.977 -16.875 19.984 1 47.97 292 GLU B CA 1
ATOM 4938 C C . GLU B 1 292 ? -14.133 -16 19.062 1 47.97 292 GLU B C 1
ATOM 4940 O O . GLU B 1 292 ? -13.469 -15.07 19.531 1 47.97 292 GLU B O 1
ATOM 4945 N N . ASN B 1 293 ? -14.227 -16.328 17.891 1 49.56 293 ASN B N 1
ATOM 4946 C CA . ASN B 1 293 ? -13.312 -15.656 16.969 1 49.56 293 ASN B CA 1
ATOM 4947 C C . ASN B 1 293 ? -14.047 -14.641 16.094 1 49.56 293 ASN B C 1
ATOM 4949 O O . ASN B 1 293 ? -13.445 -14.023 15.211 1 49.56 293 ASN B O 1
ATOM 4953 N N . ILE B 1 294 ? -15.367 -14.625 16.234 1 49.34 294 ILE B N 1
ATOM 4954 C CA . ILE B 1 294 ? -16.172 -13.742 15.398 1 49.34 294 ILE B CA 1
ATOM 4955 C C . ILE B 1 294 ? -16.906 -12.727 16.266 1 49.34 294 ILE B C 1
ATOM 4957 O O . ILE B 1 294 ? -17.625 -13.102 17.188 1 49.34 294 ILE B O 1
ATOM 4961 N N . GLN B 1 295 ? -16.578 -11.555 16.141 1 46.31 295 GLN B N 1
ATOM 4962 C CA . GLN B 1 295 ? -17.297 -10.531 16.891 1 46.31 295 GLN B CA 1
ATOM 4963 C C . GLN B 1 295 ? -18.781 -10.523 16.531 1 46.31 295 GLN B C 1
ATOM 4965 O O . GLN B 1 295 ? -19.141 -10.805 15.383 1 46.31 295 GLN B O 1
ATOM 4970 N N . PHE B 1 296 ? -19.625 -10.305 17.5 1 41.25 296 PHE B N 1
ATOM 4971 C CA . PHE B 1 296 ? -21.078 -10.312 17.375 1 41.25 296 PHE B CA 1
ATOM 4972 C C . PHE B 1 296 ? -21.531 -9.414 16.234 1 41.25 296 PHE B C 1
ATOM 4974 O O . PHE B 1 296 ? -22.484 -9.742 15.523 1 41.25 296 PHE B O 1
ATOM 4981 N N . LYS B 1 297 ? -20.938 -8.391 16.047 1 43.16 297 LYS B N 1
ATOM 4982 C CA . LYS B 1 297 ? -21.297 -7.402 15.023 1 43.16 297 LYS B CA 1
ATOM 4983 C C . LYS B 1 297 ? -21.125 -7.977 13.617 1 43.16 297 LYS B C 1
ATOM 4985 O O . LYS B 1 297 ? -21.906 -7.672 12.719 1 43.16 297 LYS B O 1
ATOM 4990 N N . SER B 1 298 ? -20.172 -8.828 13.422 1 44.34 298 SER B N 1
ATOM 4991 C CA . SER B 1 298 ? -19.938 -9.562 12.18 1 44.34 298 SER B CA 1
ATOM 4992 C C . SER B 1 298 ? -21.031 -10.594 11.938 1 44.34 298 SER B C 1
ATOM 4994 O O . SER B 1 298 ? -21.359 -10.898 10.789 1 44.34 298 SER B O 1
ATOM 4996 N N . LEU B 1 299 ? -21.469 -11.148 13.031 1 42.75 299 LEU B N 1
ATOM 4997 C CA . LEU B 1 299 ? -22.641 -12.016 12.945 1 42.75 299 LEU B CA 1
ATOM 4998 C C . LEU B 1 299 ? -23.828 -11.273 12.328 1 42.75 299 LEU B C 1
ATOM 5000 O O . LEU B 1 299 ? -24.5 -11.805 11.445 1 42.75 299 LEU B O 1
ATOM 5004 N N . LEU B 1 300 ? -23.984 -10.172 12.805 1 41.69 300 LEU B N 1
ATOM 5005 C CA . LEU B 1 300 ? -25.141 -9.414 12.336 1 41.69 300 LEU B CA 1
ATOM 5006 C C . LEU B 1 300 ? -25 -9.062 10.859 1 41.69 300 LEU B C 1
ATOM 5008 O O . LEU B 1 300 ? -25.953 -9.156 10.102 1 41.69 300 LEU B O 1
ATOM 5012 N N . LYS B 1 301 ? -23.906 -8.734 10.414 1 44.22 301 LYS B N 1
ATOM 5013 C CA . LYS B 1 301 ? -23.578 -8.461 9.023 1 44.22 301 LYS B CA 1
ATOM 5014 C C . LYS B 1 301 ? -23.703 -9.719 8.164 1 44.22 301 LYS B C 1
ATOM 5016 O O . LYS B 1 301 ? -24.188 -9.656 7.031 1 44.22 301 LYS B O 1
ATOM 5021 N N . GLY B 1 302 ? -23.25 -10.812 8.711 1 40.19 302 GLY B N 1
ATOM 5022 C CA . GLY B 1 302 ? -23.391 -12.109 8.07 1 40.19 302 GLY B CA 1
ATOM 5023 C C . GLY B 1 302 ? -24.844 -12.547 7.93 1 40.19 302 GLY B C 1
ATOM 5024 O O . GLY B 1 302 ? -25.25 -13.039 6.875 1 40.19 302 GLY B O 1
ATOM 5025 N N . LEU B 1 303 ? -25.562 -12.43 8.969 1 43.41 303 LEU B N 1
ATOM 5026 C CA . LEU B 1 303 ? -26.953 -12.844 8.93 1 43.41 303 LEU B CA 1
ATOM 5027 C C . LEU B 1 303 ? -27.734 -12.016 7.922 1 43.41 303 LEU B C 1
ATOM 5029 O O . LEU B 1 303 ? -28.641 -12.523 7.254 1 43.41 303 LEU B O 1
ATOM 5033 N N . ARG B 1 304 ? -27.438 -10.844 7.84 1 39 304 ARG B N 1
ATOM 5034 C CA . ARG B 1 304 ? -28.125 -9.93 6.93 1 39 304 ARG B CA 1
ATOM 5035 C C . ARG B 1 304 ? -27.766 -10.234 5.477 1 39 304 ARG B C 1
ATOM 5037 O O . ARG B 1 304 ? -28.547 -9.945 4.566 1 39 304 ARG B O 1
ATOM 5044 N N . ALA B 1 305 ? -26.734 -10.828 5.324 1 40.59 305 ALA B N 1
ATOM 5045 C CA . ALA B 1 305 ? -26.234 -11.203 4 1 40.59 305 ALA B CA 1
ATOM 5046 C C . ALA B 1 305 ? -26.797 -12.562 3.574 1 40.59 305 ALA B C 1
ATOM 5048 O O . ALA B 1 305 ? -26.609 -12.992 2.434 1 40.59 305 ALA B O 1
ATOM 5049 N N . THR B 1 306 ? -27.328 -13.289 4.453 1 36.19 306 THR B N 1
ATOM 5050 C CA . THR B 1 306 ? -27.922 -14.57 4.09 1 36.19 306 THR B CA 1
ATOM 5051 C C . THR B 1 306 ? -29.047 -14.383 3.084 1 36.19 306 THR B C 1
ATOM 5053 O O . THR B 1 306 ? -29.75 -13.367 3.113 1 36.19 306 THR B O 1
ATOM 5056 N N . LYS B 1 307 ? -29.094 -15.188 2.115 1 39.97 307 LYS B N 1
ATOM 5057 C CA . LYS B 1 307 ? -30.219 -15.242 1.173 1 39.97 307 LYS B CA 1
ATOM 5058 C C . LYS B 1 307 ? -31.531 -15.508 1.896 1 39.97 307 LYS B C 1
ATOM 5060 O O . LYS B 1 307 ? -31.578 -16.312 2.83 1 39.97 307 LYS B O 1
ATOM 5065 N N . SER B 1 308 ? -32.375 -14.562 1.735 1 29.39 308 SER B N 1
ATOM 5066 C CA . SER B 1 308 ? -33.75 -14.867 2.182 1 29.39 308 SER B CA 1
ATOM 5067 C C . SER B 1 308 ? -34.188 -16.234 1.683 1 29.39 308 SER B C 1
ATOM 5069 O O . SER B 1 308 ? -34.125 -16.516 0.483 1 29.39 308 SER B O 1
ATOM 5071 N N . THR B 1 309 ? -33.969 -17.25 2.34 1 27.25 309 THR B N 1
ATOM 5072 C CA . THR B 1 309 ? -34.781 -18.422 2.078 1 27.25 309 THR B CA 1
ATOM 5073 C C . THR B 1 309 ? -36.25 -18.062 2.154 1 27.25 309 THR B C 1
ATOM 5075 O O . THR B 1 309 ? -37.125 -18.938 2.023 1 27.25 309 THR B O 1
ATOM 5078 N N . PHE B 1 310 ? -36.75 -16.828 2.232 1 24.52 310 PHE B N 1
ATOM 5079 C CA . PHE B 1 310 ? -38.188 -17.031 2.127 1 24.52 310 PHE B CA 1
ATOM 5080 C C . PHE B 1 310 ? -38.594 -17.188 0.671 1 24.52 310 PHE B C 1
ATOM 5082 O O . PHE B 1 310 ? -38.094 -16.5 -0.209 1 24.52 310 PHE B O 1
#

Nearest PDB structures (foldseek):
  6p61-assembly3_C  TM=8.885E-01  e=1.113E-15  Leptospira borgpetersenii serovar Hardjo-bovis str. JB197
  6p61-assembly2_B  TM=9.018E-01  e=1.908E-15  Leptospira borgpetersenii serovar Hardjo-bovis str. JB197
  8vh7-assembly1_A  TM=8.386E-01  e=1.276E-11  Pasteurella multocida
  8vh8-assembly2_B  TM=8.330E-01  e=2.324E-11  Pasteurella multocida
  8vh8-assembly4_D  TM=7.387E-01  e=1.202E-11  Pasteurella multocida

Sequence (620 aa):
MKFTIGLPITKTKYLKVALDSIVNQSFPDYEIIIKNNGATEEKKKEIKGICDPYLNKKNVTYFESEQQLPMGPNFNTILDKAKGDFFMIMSDDDMLEPNYLEEFNNLILEHPDLEVFHCRIKLIDENDNLIRYSENCPEQESRIDLLYNKLAYKRTIILSDYLASTTVLRSIGGFPSGTTAYGLDEITWFKCCEKGVAYTPKVLLNYRIFLGNISFDPQNMKNRYKELEFLNKELETIIRSELQNNHGIYPLDFFLSLNDKRTLIEKEILFIDYASSTNLPKALKFYLQNRENIQFKSLLKGLRATKSTFMKFTIGLPITKTKYLKVALDSIVNQSFPDYEIIIKNNGATEEKKKEIKGICDPYLNKKNVTYFESEQQLPMGPNFNTILDKAKGDFFMIMSDDDMLEPNYLEEFNNLILEHPDLEVFHCRIKLIDENDNLIRYSENCPEQESRIDLLYNKLAYKRTIILSDYLASTTVLRSIGGFPSGTTAYGLDEITWFKCCEKGVAYTPKVLLNYRIFLGNISFDPQNMKNRYKELEFLNKELETIIRSELQNNHGIYPLDFFLSLNDKRTLIEKEILFIDYASSTNLPKALKFYLQNRENIQFKSLLKGLRATKSTF

Organism: Cecembia lonarensis (strain CCUG 58316 / KCTC 22772 / LW9) (NCBI:txid1225176)

Radius of gyration: 26.9 Å; Cα contacts (8 Å, |Δi|>4): 1130; chains: 2; bounding box: 61×80×55 Å